Protein AF-A0A973P5B9-F1 (afdb_monomer_lite)

Secondary structure (DSSP, 8-state):
---HHHHHHHHHHHHHHHHTTS---SS-HHHHHHHHHHHHHHHHHHTT-SSSSGGGTTPPP--PPPSSS--HHHHHHHTSGGGT--GGGSTTTTT-GGGGHHHHHHHHHHHHHHHHHTHHHHHHHHHTTTTS-EEE-SS-HHHHHHHHTTS-----SSTT-HHHHHHHHHHHHTTPPP-EEE-TT-S-EEETT--EETT-SSS-HHHHHHHHHHH-SHHHHHHHHHHHHHHHHHT------------S--------HHHHHHHHHHHHHHHHHH-EEETTEEE-EEEEE-TTS-EEEEE--S-TTTSHHHHHHHHHHHHHHHT-HHHHHHHHHHHTTHHHHHHHHHT-HHHHHHSPSGGGSHHHHHHHHHHHHHHTT-HHHHHHHHHHHHHHHHHHHTT-PP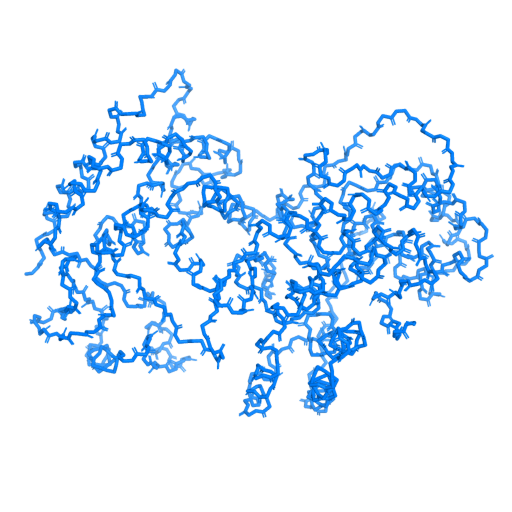PPPP----TTS----TTTSHHHHHHTT-S-HHHHHHHHHHHHHSPPPS---TTTSHHHHHHHHHHHHHTT-HHHHHHHHHHHTTPPPTTTT-S--SSSGGG---S-SSSSHHHHHHHHHHHH-TTTS--TTTTPPP-

Sequence (539 aa):
MNDVTQVAQLHSRLLTWLAARTPPGAEPPARQFARRQGARLALLYATNAATGDPETLLHPVIERKALVGRDPAGTAHERSVLRTLVPDLIPDLAPSPAEHLDDLLRGFVLAYDAICREADSFCGELAAGADIVTRFVARPPNRYRAYLAGVSDLEPAFDGADALLDAELRDLAEGDLPVFFTRPGSRAVWTSRGDRLDDVVPVCGLDSALATVRAMGPRDRRRQEWMIEAAFAAGSTTVRHWCLATGSAADAGVPDPQRALDQAEAVARELGALAHRDGPRVNWLGLEPLADGRWTVLPSGLSLGHGYSGIALFLARLGALTGRSHHLELAAAALTGAPARVAALAEQPGQLAAIGGGFAGLDGVAYALGQLSVLLASPELRRTADLAAELAGRREVLGQRAATPPGLFEPGLFNDSWCSGVASLAAGGALDATDRMLWLARLATTPPLADLTVCHGEFGVLEALVILADGGDDQARATLHRRAARLPDPVASGAAYSGTPGAVPTPGFLHGLAGVGYGLLRVAFPEKVPSVLTLEPSR

Radius of gyration: 25.38 Å; chains: 1; bounding box: 64×55×72 Å

Structure (mmCIF, N/CA/C/O backbone):
data_AF-A0A973P5B9-F1
#
_entry.id   AF-A0A973P5B9-F1
#
loop_
_atom_site.group_PDB
_atom_site.id
_atom_site.type_symbol
_atom_site.label_atom_id
_atom_site.label_alt_id
_atom_site.label_comp_id
_atom_site.label_asym_id
_atom_site.label_entity_id
_atom_site.label_seq_id
_atom_site.pdbx_PDB_ins_code
_atom_site.Cartn_x
_atom_site.Cartn_y
_atom_site.Cartn_z
_atom_site.occupancy
_atom_site.B_iso_or_equiv
_atom_site.auth_seq_id
_atom_site.auth_comp_id
_atom_site.auth_asym_id
_atom_site.auth_atom_id
_atom_site.pdbx_PDB_model_num
ATOM 1 N N . MET A 1 1 ? 30.803 -2.638 -27.425 1.00 56.94 1 MET A N 1
ATOM 2 C CA . MET A 1 1 ? 29.408 -2.765 -26.947 1.00 56.94 1 MET A CA 1
ATOM 3 C C . MET A 1 1 ? 28.882 -1.501 -26.257 1.00 56.94 1 MET A C 1
ATOM 5 O O . MET A 1 1 ? 27.674 -1.343 -26.224 1.00 56.94 1 MET A O 1
ATOM 9 N N . ASN A 1 2 ? 29.737 -0.567 -25.808 1.00 52.38 2 ASN A N 1
ATOM 10 C CA . ASN A 1 2 ? 29.331 0.722 -25.216 1.00 52.38 2 ASN A CA 1
ATOM 11 C C . ASN A 1 2 ? 29.036 1.817 -26.261 1.00 52.38 2 ASN A C 1
ATOM 13 O O . ASN A 1 2 ? 29.681 2.864 -26.249 1.00 52.38 2 ASN A O 1
ATOM 17 N N . ASP A 1 3 ? 28.093 1.603 -27.182 1.00 61.41 3 ASP A N 1
ATOM 18 C CA . ASP A 1 3 ? 27.612 2.708 -28.031 1.00 61.41 3 ASP A CA 1
ATOM 19 C C . ASP A 1 3 ? 26.552 3.531 -27.273 1.00 61.41 3 ASP A C 1
ATOM 21 O O . ASP A 1 3 ? 25.359 3.508 -27.577 1.00 61.41 3 ASP A O 1
ATOM 25 N N . VAL A 1 4 ? 27.006 4.242 -26.231 1.00 65.69 4 VAL A N 1
ATOM 26 C CA . VAL A 1 4 ? 26.182 5.118 -25.368 1.00 65.69 4 VAL A CA 1
ATOM 27 C C . VAL A 1 4 ? 25.479 6.207 -26.197 1.00 65.69 4 VAL A C 1
ATOM 29 O O . VAL A 1 4 ? 24.448 6.754 -25.800 1.00 65.69 4 VAL A O 1
ATOM 32 N N . THR A 1 5 ? 25.993 6.500 -27.395 1.00 80.25 5 THR A N 1
ATOM 33 C CA . THR A 1 5 ? 25.452 7.513 -28.298 1.00 80.25 5 THR A CA 1
ATOM 34 C C . THR A 1 5 ? 24.047 7.162 -28.795 1.00 80.25 5 THR A C 1
ATOM 36 O O . THR A 1 5 ? 23.205 8.056 -28.876 1.00 80.25 5 THR A O 1
ATOM 39 N N . GLN A 1 6 ? 23.738 5.888 -29.055 1.00 87.56 6 GLN A N 1
ATOM 40 C CA . GLN A 1 6 ? 22.418 5.490 -29.571 1.00 87.56 6 GLN A CA 1
ATOM 41 C C . GLN A 1 6 ? 21.301 5.668 -28.533 1.00 87.56 6 GLN A C 1
ATOM 43 O O . GLN A 1 6 ? 20.220 6.172 -28.851 1.00 87.56 6 GLN A O 1
ATOM 48 N N . VAL A 1 7 ? 21.567 5.312 -27.273 1.00 88.69 7 VAL A N 1
ATOM 49 C CA . VAL A 1 7 ? 20.601 5.497 -26.178 1.00 88.69 7 VAL A CA 1
ATOM 50 C C . VAL A 1 7 ? 20.402 6.976 -25.869 1.00 88.69 7 VAL A C 1
ATOM 52 O O . VAL A 1 7 ? 19.266 7.421 -25.699 1.00 88.69 7 VAL A O 1
ATOM 55 N N . ALA A 1 8 ? 21.476 7.770 -25.888 1.00 89.00 8 ALA A N 1
ATOM 56 C CA . ALA A 1 8 ? 21.385 9.219 -25.736 1.00 89.00 8 ALA A CA 1
ATOM 57 C C . ALA A 1 8 ? 20.550 9.872 -26.857 1.00 89.00 8 ALA A C 1
ATOM 59 O O . ALA A 1 8 ? 19.738 10.758 -26.586 1.00 89.00 8 ALA A O 1
ATOM 60 N N . GLN A 1 9 ? 20.689 9.406 -28.105 1.00 91.81 9 GLN A N 1
ATOM 61 C CA . GLN A 1 9 ? 19.873 9.864 -29.234 1.00 91.81 9 GLN A CA 1
ATOM 62 C C . GLN A 1 9 ? 18.394 9.494 -29.069 1.00 91.81 9 GLN A C 1
ATOM 64 O O . GLN A 1 9 ? 17.531 10.342 -29.302 1.00 91.81 9 GLN A O 1
ATOM 69 N N . LEU A 1 10 ? 18.076 8.263 -28.643 1.00 93.44 10 LEU A N 1
ATOM 70 C CA . LEU A 1 10 ? 16.696 7.876 -28.329 1.00 93.44 10 LEU A CA 1
ATOM 71 C C . LEU A 1 10 ? 16.118 8.767 -27.223 1.00 93.44 10 LEU A C 1
ATOM 73 O O . LEU A 1 10 ? 15.056 9.358 -27.408 1.00 93.44 10 LEU A O 1
ATOM 77 N N . HIS A 1 11 ? 16.831 8.914 -26.106 1.00 93.25 11 HIS A N 1
ATOM 78 C CA . HIS A 1 11 ? 16.395 9.752 -24.993 1.00 93.25 11 HIS A CA 1
ATOM 79 C C . HIS A 1 11 ? 16.149 11.204 -25.433 1.00 93.25 11 HIS A C 1
ATOM 81 O O . HIS A 1 11 ? 15.118 11.783 -25.093 1.00 93.25 11 HIS A O 1
ATOM 87 N N . SER A 1 12 ? 17.042 11.778 -26.247 1.00 93.25 12 SER A N 1
ATOM 88 C CA . SER A 1 12 ? 16.866 13.131 -26.783 1.00 93.25 12 SER A CA 1
ATOM 89 C C . SER A 1 12 ? 15.626 13.247 -27.667 1.00 93.25 12 SER A C 1
ATOM 91 O O . SER A 1 12 ? 14.888 14.219 -27.526 1.00 93.25 12 SER A O 1
ATOM 93 N N . ARG A 1 13 ? 15.364 12.275 -28.554 1.00 94.81 13 ARG A N 1
ATOM 94 C CA . ARG A 1 13 ? 14.152 12.275 -29.392 1.00 94.81 13 ARG A CA 1
ATOM 95 C C . ARG A 1 13 ? 12.887 12.236 -28.544 1.00 94.81 13 ARG A C 1
ATOM 97 O O . ARG A 1 13 ? 11.977 13.022 -28.787 1.00 94.81 13 ARG A O 1
ATOM 104 N N . LEU A 1 14 ? 12.862 11.390 -27.517 1.00 95.38 14 LEU A N 1
ATOM 105 C CA . LEU A 1 14 ? 11.735 11.277 -26.592 1.00 95.38 14 LEU A CA 1
ATOM 106 C C . LEU A 1 14 ? 11.500 12.571 -25.796 1.00 95.38 14 LEU A C 1
ATOM 108 O O . LEU A 1 14 ? 10.359 13.006 -25.647 1.00 95.38 14 LEU A O 1
ATOM 112 N N . LEU A 1 15 ? 12.566 13.235 -25.335 1.00 92.88 15 LEU A N 1
ATOM 113 C CA . LEU A 1 15 ? 12.459 14.540 -24.675 1.00 92.88 15 LEU A CA 1
ATOM 114 C C . LEU A 1 15 ? 11.940 15.625 -25.626 1.00 92.88 15 LEU A C 1
ATOM 116 O O . LEU A 1 15 ? 11.079 16.412 -25.235 1.00 92.88 15 LEU A O 1
ATOM 120 N N . THR A 1 16 ? 12.419 15.665 -26.872 1.00 93.94 16 THR A N 1
ATOM 121 C CA . THR A 1 16 ? 11.914 16.594 -27.896 1.00 93.94 16 THR A CA 1
ATOM 122 C C . THR A 1 16 ? 10.447 16.317 -28.223 1.00 93.94 16 THR A C 1
ATOM 124 O O . THR A 1 16 ? 9.650 17.254 -28.300 1.00 93.94 16 THR A O 1
ATOM 127 N N . TRP A 1 17 ? 10.072 15.041 -28.359 1.00 95.00 17 TRP A N 1
ATOM 128 C CA . TRP A 1 17 ? 8.693 14.608 -28.569 1.00 95.00 17 TRP A CA 1
ATOM 129 C C . TRP A 1 17 ? 7.784 15.111 -27.444 1.00 95.00 17 TRP A C 1
ATOM 131 O O . TRP A 1 17 ? 6.718 15.667 -27.715 1.00 95.00 17 TRP A O 1
ATOM 141 N N . LEU A 1 18 ? 8.227 14.984 -26.191 1.00 93.31 18 LEU A N 1
ATOM 142 C CA . LEU A 1 18 ? 7.457 15.410 -25.028 1.00 93.31 18 LEU A CA 1
ATOM 143 C C . LEU A 1 18 ? 7.364 16.937 -24.930 1.00 93.31 18 LEU A C 1
ATOM 145 O O . LEU A 1 18 ? 6.272 17.478 -24.773 1.00 93.31 18 LEU A O 1
ATOM 149 N N . ALA A 1 19 ? 8.483 17.645 -25.104 1.00 90.19 19 ALA A N 1
ATOM 150 C CA . ALA A 1 19 ? 8.542 19.105 -25.023 1.00 90.19 19 ALA A CA 1
ATOM 151 C C . ALA A 1 19 ? 7.611 19.799 -26.032 1.00 90.19 19 ALA A C 1
ATOM 153 O O . ALA A 1 19 ? 7.018 20.827 -25.711 1.00 90.19 19 ALA A O 1
ATOM 154 N N . ALA A 1 20 ? 7.426 19.215 -27.221 1.00 91.31 20 ALA A N 1
ATOM 155 C CA . ALA A 1 20 ? 6.481 19.715 -28.221 1.00 91.31 20 ALA A CA 1
ATOM 156 C C . ALA A 1 20 ? 5.005 19.623 -27.776 1.00 91.31 20 ALA A C 1
ATOM 158 O O . ALA A 1 20 ? 4.156 20.330 -28.315 1.00 91.31 20 ALA A O 1
ATOM 159 N N . ARG A 1 21 ? 4.691 18.759 -26.801 1.00 91.44 21 ARG A N 1
ATOM 160 C CA . ARG A 1 21 ? 3.327 18.448 -26.328 1.00 91.44 21 ARG A CA 1
ATOM 161 C C . ARG A 1 21 ? 3.030 18.981 -24.932 1.00 91.44 21 ARG A C 1
ATOM 163 O O . ARG A 1 21 ? 1.865 19.074 -24.550 1.00 91.44 21 ARG A O 1
ATOM 170 N N . THR A 1 22 ? 4.068 19.342 -24.186 1.00 86.88 22 THR A N 1
ATOM 171 C CA . THR A 1 22 ? 3.983 19.958 -22.859 1.00 86.88 22 THR A CA 1
ATOM 172 C C . THR A 1 22 ? 4.761 21.278 -22.861 1.00 86.88 22 THR A C 1
ATOM 174 O O . THR A 1 22 ? 5.853 21.347 -22.283 1.00 86.88 22 THR A O 1
ATOM 177 N N . PRO A 1 23 ? 4.261 22.324 -23.549 1.00 76.44 23 PRO A N 1
ATOM 178 C CA . PRO A 1 23 ? 4.968 23.593 -23.627 1.00 76.44 23 PRO A CA 1
ATOM 179 C C . PRO A 1 23 ? 5.144 24.201 -22.224 1.00 76.44 23 PRO A C 1
ATOM 181 O O . PRO A 1 23 ? 4.266 24.048 -21.368 1.00 76.44 23 PRO A O 1
ATOM 184 N N . PRO A 1 24 ? 6.272 24.883 -21.963 1.00 74.94 24 PRO A N 1
ATOM 185 C CA . PRO A 1 24 ? 6.520 25.500 -20.668 1.00 74.94 24 PRO A CA 1
ATOM 186 C C . PRO A 1 24 ? 5.473 26.582 -20.379 1.00 74.94 24 PRO A C 1
ATOM 188 O O . PRO A 1 24 ? 5.147 27.395 -21.244 1.00 74.94 24 PRO A O 1
ATOM 191 N N . GLY A 1 25 ? 4.950 26.589 -19.152 1.00 74.56 25 GLY A N 1
ATOM 192 C CA . GLY A 1 25 ? 4.062 27.645 -18.678 1.00 74.56 25 GLY A CA 1
ATOM 193 C C . GLY A 1 25 ? 4.823 28.917 -18.286 1.00 74.56 25 GLY A C 1
ATOM 194 O O . GLY A 1 25 ? 6.054 28.963 -18.288 1.00 74.56 25 GLY A O 1
ATOM 195 N N . ALA A 1 26 ? 4.079 29.968 -17.938 1.00 80.31 26 ALA A N 1
ATOM 196 C CA . ALA A 1 26 ? 4.624 31.279 -17.568 1.00 80.31 26 ALA A CA 1
ATOM 197 C C . ALA A 1 26 ? 5.111 31.363 -16.103 1.00 80.31 26 ALA A C 1
ATOM 199 O O . ALA A 1 26 ? 5.318 32.456 -15.579 1.00 80.31 26 ALA A O 1
ATOM 200 N N . GLU A 1 27 ? 5.251 30.234 -15.403 1.00 81.75 27 GLU A N 1
ATOM 201 C CA . GLU A 1 27 ? 5.623 30.219 -13.987 1.00 81.75 27 GLU A CA 1
ATOM 202 C C . GLU A 1 27 ? 7.092 30.611 -13.747 1.00 81.75 27 GLU A C 1
ATOM 204 O O . GLU A 1 27 ? 7.913 30.535 -14.662 1.00 81.75 27 GLU A O 1
ATOM 209 N N . PRO A 1 28 ? 7.468 30.966 -12.503 1.00 82.94 28 PRO A N 1
ATOM 210 C CA . PRO A 1 28 ? 8.863 31.187 -12.136 1.00 82.94 28 PRO A CA 1
ATOM 211 C C . PRO A 1 28 ? 9.772 29.974 -12.429 1.00 82.94 28 PRO A C 1
ATOM 213 O O . PRO A 1 28 ? 9.303 28.831 -12.364 1.00 82.94 28 PRO A O 1
ATOM 216 N N . PRO A 1 29 ? 11.087 30.183 -12.657 1.00 84.12 29 PRO A N 1
ATOM 217 C CA . PRO A 1 29 ? 12.023 29.121 -13.044 1.00 84.12 29 PRO A CA 1
ATOM 218 C C . PRO A 1 29 ? 12.028 27.886 -12.132 1.00 84.12 29 PRO A C 1
ATOM 220 O O . PRO A 1 29 ? 12.063 26.766 -12.634 1.00 84.12 29 PRO A O 1
ATOM 223 N N . ALA A 1 30 ? 11.920 28.062 -10.810 1.00 79.56 30 ALA A N 1
ATOM 224 C CA . ALA A 1 30 ? 11.892 26.949 -9.855 1.00 79.56 30 ALA A CA 1
ATOM 225 C C . ALA A 1 30 ? 10.665 26.033 -10.044 1.00 79.56 30 ALA A C 1
ATOM 227 O O . ALA A 1 30 ? 10.784 24.808 -10.055 1.00 79.56 30 ALA A O 1
ATOM 228 N N . ARG A 1 31 ? 9.483 26.615 -10.287 1.00 84.25 31 ARG A N 1
ATOM 229 C CA . ARG A 1 31 ? 8.260 25.851 -10.586 1.00 84.25 31 ARG A CA 1
ATOM 230 C C . ARG A 1 31 ? 8.345 25.154 -11.940 1.00 84.25 31 ARG A C 1
ATOM 232 O O . ARG A 1 31 ? 7.912 24.012 -12.076 1.00 84.25 31 ARG A O 1
ATOM 239 N N . GLN A 1 32 ? 8.939 25.816 -12.937 1.00 86.25 32 GLN A N 1
ATOM 240 C CA . GLN A 1 32 ? 9.193 25.191 -14.236 1.00 86.25 32 GLN A CA 1
ATOM 241 C C . GLN A 1 32 ? 10.149 24.002 -14.116 1.00 86.25 32 GLN A C 1
ATOM 243 O O . GLN A 1 32 ? 9.935 22.987 -14.774 1.00 86.25 32 GLN A O 1
ATOM 248 N N . PHE A 1 33 ? 11.187 24.108 -13.284 1.00 87.44 33 PHE A N 1
ATOM 249 C CA . PHE A 1 33 ? 12.117 23.013 -13.039 1.00 87.44 33 PHE A CA 1
ATOM 250 C C . PHE A 1 33 ? 11.401 21.798 -12.437 1.00 87.44 33 PHE A C 1
ATOM 252 O O . PHE A 1 33 ? 11.484 20.715 -13.014 1.00 87.44 33 PHE A O 1
ATOM 259 N N . ALA A 1 34 ? 10.616 21.985 -11.369 1.00 87.19 34 ALA A N 1
ATOM 260 C CA . ALA A 1 34 ? 9.827 20.914 -10.753 1.00 87.19 34 ALA A CA 1
ATOM 261 C C . ALA A 1 34 ? 8.899 20.216 -11.765 1.00 87.19 34 ALA A C 1
ATOM 263 O O . ALA A 1 34 ? 8.887 18.988 -11.863 1.00 87.19 34 ALA A O 1
ATOM 264 N N . ARG A 1 35 ? 8.206 20.991 -12.610 1.00 90.31 35 ARG A N 1
ATOM 265 C CA . ARG A 1 35 ? 7.367 20.450 -13.694 1.00 90.31 35 ARG A CA 1
ATOM 266 C C . ARG A 1 35 ? 8.155 19.632 -14.712 1.00 90.31 35 ARG A C 1
ATOM 268 O O . ARG A 1 35 ? 7.682 18.586 -15.145 1.00 90.31 35 ARG A O 1
ATOM 275 N N . ARG A 1 36 ? 9.359 20.071 -15.093 1.00 89.88 36 ARG A N 1
ATOM 276 C CA . ARG A 1 36 ? 10.227 19.305 -16.006 1.00 89.88 36 ARG A CA 1
ATOM 277 C C . ARG A 1 36 ? 10.672 17.983 -15.381 1.00 89.88 36 ARG A C 1
ATOM 279 O O . ARG A 1 36 ? 10.717 16.982 -16.090 1.00 89.88 36 ARG A O 1
ATOM 286 N N . GLN A 1 37 ? 10.950 17.956 -14.075 1.00 89.56 37 GLN A N 1
ATOM 287 C CA . GLN A 1 37 ? 11.263 16.705 -13.373 1.00 89.56 37 GLN A CA 1
ATOM 288 C C . GLN A 1 37 ? 10.055 15.762 -13.341 1.00 89.56 37 GLN A C 1
ATOM 290 O O . GLN A 1 37 ? 10.200 14.582 -13.645 1.00 89.56 37 GLN A O 1
ATOM 295 N N . GLY A 1 38 ? 8.851 16.287 -13.093 1.00 92.06 38 GLY A N 1
ATOM 296 C CA . GLY A 1 38 ? 7.605 15.525 -13.213 1.00 92.06 38 GLY A CA 1
ATOM 297 C C . GLY A 1 38 ? 7.403 14.919 -14.602 1.00 92.06 38 GLY A C 1
ATOM 298 O O . GLY A 1 38 ? 7.139 13.726 -14.737 1.00 92.06 38 GLY A O 1
ATOM 299 N N . ALA A 1 39 ? 7.607 15.720 -15.650 1.00 93.62 39 ALA A N 1
ATOM 300 C CA . ALA A 1 39 ? 7.509 15.258 -17.032 1.00 93.62 39 ALA A CA 1
ATOM 301 C C . ALA A 1 39 ? 8.543 14.164 -17.358 1.00 93.62 39 ALA A C 1
ATOM 303 O O . ALA A 1 39 ? 8.220 13.169 -18.009 1.00 93.62 39 ALA A O 1
ATOM 304 N N . ARG A 1 40 ? 9.776 14.305 -16.852 1.00 92.50 40 ARG A N 1
ATOM 305 C CA . ARG A 1 40 ? 10.822 13.280 -16.973 1.00 92.50 40 ARG A CA 1
ATOM 306 C C . ARG A 1 40 ? 10.438 11.984 -16.256 1.00 92.50 40 ARG A C 1
ATOM 308 O O . ARG A 1 40 ? 10.676 10.918 -16.810 1.00 92.50 40 ARG A O 1
ATOM 315 N N . LEU A 1 41 ? 9.826 12.051 -15.073 1.00 93.62 41 LEU A N 1
ATOM 316 C CA . LEU A 1 41 ? 9.341 10.861 -14.360 1.00 93.62 41 LEU A CA 1
ATOM 317 C C . LEU A 1 41 ? 8.269 10.113 -15.163 1.00 93.62 41 LEU A C 1
ATOM 319 O O . LEU A 1 41 ? 8.336 8.891 -15.265 1.00 93.62 41 LEU A O 1
ATOM 323 N N . ALA A 1 42 ? 7.330 10.828 -15.791 1.00 95.75 42 ALA A N 1
ATOM 324 C CA . ALA A 1 42 ? 6.332 10.211 -16.669 1.00 95.75 42 ALA A CA 1
ATOM 325 C C . ALA A 1 42 ? 6.979 9.528 -17.884 1.00 95.75 42 ALA A C 1
ATOM 327 O O . ALA A 1 42 ? 6.579 8.427 -18.259 1.00 95.75 42 ALA A O 1
ATOM 328 N N . LEU A 1 43 ? 8.017 10.143 -18.463 1.00 95.62 43 LEU A N 1
ATOM 329 C CA . LEU A 1 43 ? 8.776 9.547 -19.560 1.00 95.62 43 LEU A CA 1
ATOM 330 C C . LEU A 1 43 ? 9.518 8.274 -19.125 1.00 95.62 43 LEU A C 1
ATOM 332 O O . LEU A 1 43 ? 9.448 7.253 -19.807 1.00 95.62 43 LEU A O 1
ATOM 336 N N . LEU A 1 44 ? 10.224 8.320 -17.994 1.00 94.69 44 LEU A N 1
ATOM 337 C CA . LEU A 1 44 ? 10.951 7.170 -17.446 1.00 94.69 44 LEU A CA 1
ATOM 338 C C . LEU A 1 44 ? 10.002 6.014 -17.107 1.00 94.69 44 LEU A C 1
ATOM 340 O O . LEU A 1 44 ? 10.299 4.860 -17.412 1.00 94.69 44 LEU A O 1
ATOM 344 N N . TYR A 1 45 ? 8.829 6.331 -16.560 1.00 95.62 45 TYR A N 1
ATOM 345 C CA . TYR A 1 45 ? 7.762 5.366 -16.329 1.00 95.62 45 TYR A CA 1
ATOM 346 C C . TYR A 1 45 ? 7.278 4.720 -17.636 1.00 95.62 45 TYR A C 1
ATOM 348 O O . TYR A 1 45 ? 7.324 3.499 -17.772 1.00 95.62 45 TYR A O 1
ATOM 356 N N . ALA A 1 46 ? 6.890 5.522 -18.633 1.00 96.12 46 ALA A N 1
ATOM 357 C CA . ALA A 1 46 ? 6.355 5.024 -19.903 1.00 96.12 46 ALA A CA 1
ATOM 358 C C . ALA A 1 46 ? 7.378 4.224 -20.732 1.00 96.12 46 ALA A C 1
ATOM 360 O O . ALA A 1 46 ? 7.011 3.341 -21.502 1.00 96.12 46 ALA A O 1
ATOM 361 N N . THR A 1 47 ? 8.668 4.510 -20.559 1.00 95.50 47 THR A N 1
ATOM 362 C CA . THR A 1 47 ? 9.775 3.776 -21.196 1.00 95.50 47 THR A CA 1
ATOM 363 C C . THR A 1 47 ? 10.244 2.567 -20.384 1.00 95.50 47 THR A C 1
ATOM 365 O O . THR A 1 47 ? 11.182 1.889 -20.800 1.00 95.50 47 THR A O 1
ATOM 368 N N . ASN A 1 48 ? 9.610 2.287 -19.240 1.00 94.06 48 ASN A N 1
ATOM 369 C CA . ASN A 1 48 ? 9.973 1.226 -18.303 1.00 94.06 48 ASN A CA 1
ATOM 370 C C . ASN A 1 48 ? 11.457 1.252 -17.887 1.00 94.06 48 ASN A C 1
ATOM 372 O O . ASN A 1 48 ? 12.116 0.212 -17.830 1.00 94.06 48 ASN A O 1
ATOM 376 N N . ALA A 1 49 ? 11.999 2.443 -17.627 1.00 93.19 49 ALA A N 1
ATOM 377 C CA . ALA A 1 49 ? 13.390 2.609 -17.224 1.00 93.19 49 ALA A CA 1
ATOM 378 C C . ALA A 1 49 ? 13.694 1.919 -15.881 1.00 93.19 49 ALA A C 1
ATOM 380 O O . ALA A 1 49 ? 12.845 1.869 -14.987 1.00 93.19 49 ALA A O 1
ATOM 381 N N . ALA A 1 50 ? 14.914 1.392 -15.718 1.00 89.06 50 ALA A N 1
ATOM 382 C CA . ALA A 1 50 ? 15.297 0.708 -14.478 1.00 89.06 50 ALA A CA 1
ATOM 383 C C . ALA A 1 50 ? 15.753 1.639 -13.361 1.00 89.06 50 ALA A C 1
ATOM 385 O O . ALA A 1 50 ? 15.625 1.291 -12.188 1.00 89.06 50 ALA A O 1
ATOM 386 N N . THR A 1 51 ? 16.322 2.782 -13.727 1.00 87.12 51 THR A N 1
ATOM 387 C CA . THR A 1 51 ? 16.814 3.812 -12.816 1.00 87.12 51 THR A CA 1
ATOM 388 C C . THR A 1 51 ? 16.527 5.192 -13.415 1.00 87.12 51 THR A C 1
ATOM 390 O O . THR A 1 51 ? 15.992 5.314 -14.517 1.00 87.12 51 THR A O 1
ATOM 393 N N . GLY A 1 52 ? 16.901 6.264 -12.710 1.00 83.62 52 GLY A N 1
ATOM 394 C CA . GLY A 1 52 ? 16.863 7.621 -13.270 1.00 83.62 52 GLY A CA 1
ATOM 395 C C . GLY A 1 52 ? 17.854 7.863 -14.424 1.00 83.62 52 GLY A C 1
ATOM 396 O O . GLY A 1 52 ? 17.823 8.938 -15.033 1.00 83.62 52 GLY A O 1
ATOM 397 N N . ASP A 1 53 ? 18.733 6.899 -14.713 1.00 85.50 53 ASP A N 1
ATOM 398 C CA . ASP A 1 53 ? 19.736 6.970 -15.771 1.00 85.50 53 ASP A CA 1
ATOM 399 C C . ASP A 1 53 ? 19.128 6.593 -17.138 1.00 85.50 53 ASP A C 1
ATOM 401 O O . ASP A 1 53 ? 18.593 5.484 -17.284 1.00 85.50 53 ASP A O 1
ATOM 405 N N . PRO A 1 54 ? 19.231 7.471 -18.156 1.00 85.25 54 PRO A N 1
ATOM 406 C CA . PRO A 1 54 ? 18.806 7.173 -19.521 1.00 85.25 54 PRO A CA 1
ATOM 407 C C . PRO A 1 54 ? 19.430 5.913 -20.129 1.00 85.25 54 PRO A C 1
ATOM 409 O O . PRO A 1 54 ? 18.831 5.321 -21.021 1.00 85.25 54 PRO A O 1
ATOM 412 N N . GLU A 1 55 ? 20.593 5.454 -19.659 1.00 90.44 55 GLU A N 1
ATOM 413 C CA . GLU A 1 55 ? 21.185 4.194 -20.131 1.00 90.44 55 GLU A CA 1
ATOM 414 C C . GLU A 1 55 ? 20.284 2.978 -19.875 1.00 90.44 55 GLU A C 1
ATOM 416 O O . GLU A 1 55 ? 20.440 1.948 -20.527 1.00 90.44 55 GLU A O 1
ATOM 421 N N . THR A 1 56 ? 19.332 3.092 -18.946 1.00 92.50 56 THR A N 1
ATOM 422 C CA . THR A 1 56 ? 18.428 2.009 -18.538 1.00 92.50 56 THR A CA 1
ATOM 423 C C . THR A 1 56 ? 17.030 2.093 -19.155 1.00 92.50 56 THR A C 1
ATOM 425 O O . THR A 1 56 ? 16.126 1.400 -18.691 1.00 92.50 56 THR A O 1
ATOM 428 N N . LEU A 1 57 ? 16.821 2.937 -20.174 1.00 94.12 57 LEU A N 1
ATOM 429 C CA . LEU A 1 57 ? 15.552 2.999 -20.912 1.00 94.12 57 LEU A CA 1
ATOM 430 C C . LEU A 1 57 ? 15.208 1.642 -21.540 1.00 94.12 57 LEU A C 1
ATOM 432 O O . LEU A 1 57 ? 16.100 0.883 -21.923 1.00 94.12 57 LEU A O 1
ATOM 436 N N . LEU A 1 58 ? 13.908 1.365 -21.696 1.00 95.44 58 LEU A N 1
ATOM 437 C CA . LEU A 1 58 ? 13.402 0.125 -22.293 1.00 95.44 58 LEU A CA 1
ATOM 438 C C . LEU A 1 58 ? 13.947 -1.124 -21.583 1.00 95.44 58 LEU A C 1
ATOM 440 O O . LEU A 1 58 ? 14.298 -2.116 -22.222 1.00 95.44 58 LEU A O 1
ATOM 444 N N . HIS A 1 59 ? 14.065 -1.068 -20.256 1.00 94.25 59 HIS A N 1
ATOM 445 C CA . HIS A 1 59 ? 14.500 -2.212 -19.461 1.00 94.25 59 HIS A CA 1
ATOM 446 C C . HIS A 1 59 ? 13.363 -3.247 -19.386 1.00 94.25 59 HIS A C 1
ATOM 448 O O . HIS A 1 59 ? 12.198 -2.862 -19.305 1.00 94.25 59 HIS A O 1
ATOM 454 N N . PRO A 1 60 ? 13.636 -4.559 -19.454 1.00 91.69 60 PRO A N 1
ATOM 455 C CA . PRO A 1 60 ? 12.602 -5.583 -19.296 1.00 91.69 60 PRO A CA 1
ATOM 456 C C . PRO A 1 60 ? 12.052 -5.607 -17.866 1.00 91.69 60 PRO A C 1
ATOM 458 O O . PRO A 1 60 ? 12.792 -5.434 -16.900 1.00 91.69 60 PRO A O 1
ATOM 461 N N . VAL A 1 61 ? 10.751 -5.858 -17.699 1.00 84.81 61 VAL A N 1
ATOM 462 C CA . VAL A 1 61 ? 10.203 -6.065 -16.349 1.00 84.81 61 VAL A CA 1
ATOM 463 C C . VAL A 1 61 ? 10.788 -7.346 -15.759 1.00 84.81 61 VAL A C 1
ATOM 465 O O . VAL A 1 61 ? 10.597 -8.436 -16.298 1.00 84.81 61 VAL A O 1
ATOM 468 N N . ILE A 1 62 ? 11.458 -7.205 -14.617 1.00 81.19 62 ILE A N 1
ATOM 469 C CA . ILE A 1 62 ? 11.969 -8.319 -13.824 1.00 81.19 62 ILE A CA 1
ATOM 470 C C . ILE A 1 62 ? 11.093 -8.459 -12.587 1.00 81.19 62 ILE A C 1
ATOM 472 O O . ILE A 1 62 ? 11.085 -7.594 -11.712 1.00 81.19 62 ILE A O 1
ATOM 476 N N . GLU A 1 63 ? 10.366 -9.564 -12.499 1.00 74.81 63 GLU A N 1
ATOM 477 C CA . GLU A 1 63 ? 9.606 -9.900 -11.302 1.00 74.81 63 GLU A CA 1
ATOM 478 C C . GLU A 1 63 ? 10.489 -10.740 -10.381 1.00 74.81 63 GLU A C 1
ATOM 480 O O . GLU A 1 63 ? 10.887 -11.855 -10.715 1.00 74.81 63 GLU A O 1
ATOM 485 N N . ARG A 1 64 ? 10.836 -10.179 -9.221 1.00 72.94 64 ARG A N 1
ATOM 486 C CA . ARG A 1 64 ? 11.669 -10.876 -8.240 1.00 72.94 64 ARG A CA 1
ATOM 487 C C . ARG A 1 64 ? 10.946 -12.096 -7.688 1.00 72.94 64 ARG A C 1
ATOM 489 O O . ARG A 1 64 ? 9.733 -12.070 -7.471 1.00 72.94 64 ARG A O 1
ATOM 496 N N . LYS A 1 65 ? 11.726 -13.128 -7.371 1.00 66.88 65 LYS A N 1
ATOM 497 C CA . LYS A 1 65 ? 11.235 -14.332 -6.703 1.00 66.88 65 LYS A CA 1
ATOM 498 C C . LYS A 1 65 ? 10.585 -13.957 -5.369 1.00 66.88 65 LYS A C 1
ATOM 500 O O . LYS A 1 65 ? 11.231 -13.390 -4.488 1.00 66.88 65 LYS A O 1
ATOM 505 N N . ALA A 1 66 ? 9.295 -14.241 -5.237 1.00 65.56 66 ALA A N 1
ATOM 506 C CA . ALA A 1 66 ? 8.537 -14.010 -4.014 1.00 65.56 66 ALA A CA 1
ATOM 507 C C . ALA A 1 66 ? 8.485 -15.290 -3.169 1.00 65.56 66 ALA A C 1
ATOM 509 O O . ALA A 1 66 ? 8.484 -16.395 -3.705 1.00 65.56 66 ALA A O 1
ATOM 510 N N . LEU A 1 67 ? 8.401 -15.136 -1.842 1.00 63.00 67 LEU A N 1
ATOM 511 C CA . LEU A 1 67 ? 8.345 -16.266 -0.903 1.00 63.00 67 LEU A CA 1
ATOM 512 C C . LEU A 1 67 ? 7.151 -17.199 -1.180 1.00 63.00 67 LEU A C 1
ATOM 514 O O . LEU A 1 67 ? 7.265 -18.409 -1.027 1.00 63.00 67 LEU A O 1
ATOM 518 N N . VAL A 1 68 ? 6.006 -16.631 -1.579 1.00 66.94 68 VAL A N 1
ATOM 519 C CA . VAL A 1 68 ? 4.763 -17.366 -1.857 1.00 66.94 68 VAL A CA 1
ATOM 520 C C . VAL A 1 68 ? 4.020 -16.719 -3.017 1.00 66.94 68 VAL A C 1
ATOM 522 O O . VAL A 1 68 ? 3.397 -15.665 -2.841 1.00 66.94 68 VAL A O 1
ATOM 525 N N . GLY A 1 69 ? 4.053 -17.387 -4.173 1.00 70.94 69 GLY A N 1
ATOM 526 C CA . GLY A 1 69 ? 3.338 -16.989 -5.387 1.00 70.94 69 GLY A CA 1
ATOM 527 C C . GLY A 1 69 ? 3.665 -15.570 -5.864 1.00 70.94 69 GLY A C 1
ATOM 528 O O . GLY A 1 69 ? 4.409 -14.821 -5.234 1.00 70.94 69 GLY A O 1
ATOM 529 N N . ARG A 1 70 ? 3.077 -15.156 -6.985 1.00 78.94 70 ARG A N 1
ATOM 530 C CA . ARG A 1 70 ? 3.234 -13.778 -7.461 1.00 78.94 70 ARG A CA 1
ATOM 531 C C . ARG A 1 70 ? 2.508 -12.811 -6.520 1.00 78.94 70 ARG A C 1
ATOM 533 O O . ARG A 1 70 ? 1.365 -13.056 -6.128 1.00 78.94 70 ARG A O 1
ATOM 540 N N . ASP A 1 71 ? 3.184 -11.737 -6.106 1.00 87.44 71 ASP A N 1
ATOM 541 C CA . ASP A 1 71 ? 2.592 -10.671 -5.289 1.00 87.44 71 ASP A CA 1
ATOM 542 C C . ASP A 1 71 ? 2.127 -9.523 -6.192 1.00 87.44 71 ASP A C 1
ATOM 544 O O . ASP A 1 71 ? 2.974 -8.878 -6.821 1.00 87.44 71 ASP A O 1
ATOM 548 N N . PRO A 1 72 ? 0.813 -9.239 -6.284 1.00 91.19 72 PRO A N 1
ATOM 549 C CA . PRO A 1 72 ? 0.325 -8.184 -7.164 1.00 91.19 72 PRO A CA 1
ATOM 550 C C . PRO A 1 72 ? 0.824 -6.795 -6.752 1.00 91.19 72 PRO A C 1
ATOM 552 O O . PRO A 1 72 ? 1.081 -5.969 -7.625 1.00 91.19 72 PRO A O 1
ATOM 555 N N . ALA A 1 73 ? 1.011 -6.534 -5.453 1.00 92.12 73 ALA A N 1
ATOM 556 C CA . ALA A 1 73 ? 1.577 -5.267 -4.998 1.00 92.12 73 ALA A CA 1
ATOM 557 C C . ALA A 1 73 ? 3.088 -5.208 -5.254 1.00 92.12 73 ALA A C 1
ATOM 559 O O . ALA A 1 73 ? 3.582 -4.185 -5.710 1.00 92.12 73 ALA A O 1
ATOM 560 N N . GLY A 1 74 ? 3.814 -6.317 -5.069 1.00 89.19 74 GLY A N 1
ATOM 561 C CA . GLY A 1 74 ? 5.230 -6.408 -5.458 1.00 89.19 74 GLY A CA 1
ATOM 562 C C . GLY A 1 74 ? 5.442 -6.157 -6.953 1.00 89.19 74 GLY A C 1
ATOM 563 O O . GLY A 1 74 ? 6.306 -5.380 -7.345 1.00 89.19 74 GLY A O 1
ATOM 564 N N . THR A 1 75 ? 4.582 -6.738 -7.787 1.00 87.88 75 THR A N 1
ATOM 565 C CA . THR A 1 75 ? 4.593 -6.519 -9.239 1.00 87.88 75 THR A CA 1
ATOM 566 C C . THR A 1 75 ? 4.280 -5.065 -9.582 1.00 87.88 75 THR A C 1
ATOM 568 O O . THR A 1 75 ? 4.939 -4.480 -10.434 1.00 87.88 75 THR A O 1
ATOM 571 N N . ALA A 1 76 ? 3.294 -4.460 -8.914 1.00 90.06 76 ALA A N 1
ATOM 572 C CA . ALA A 1 76 ? 2.962 -3.055 -9.118 1.00 90.06 76 ALA A CA 1
ATOM 573 C C . ALA A 1 76 ? 4.101 -2.118 -8.701 1.00 90.06 76 ALA A C 1
ATOM 575 O O . ALA A 1 76 ? 4.395 -1.178 -9.432 1.00 90.06 76 ALA A O 1
ATOM 576 N N . HIS A 1 77 ? 4.780 -2.407 -7.588 1.00 89.69 77 HIS A N 1
ATOM 577 C CA . HIS A 1 77 ? 5.962 -1.671 -7.146 1.00 89.69 77 HIS A CA 1
ATOM 578 C C . HIS A 1 77 ? 7.061 -1.688 -8.222 1.00 89.69 77 HIS A C 1
ATOM 580 O O . HIS A 1 77 ? 7.562 -0.635 -8.613 1.00 89.69 77 HIS A O 1
ATOM 586 N N . GLU A 1 78 ? 7.388 -2.866 -8.764 1.00 85.25 78 GLU A N 1
ATOM 587 C CA . GLU A 1 78 ? 8.388 -3.029 -9.836 1.00 85.25 78 GLU A CA 1
ATOM 588 C C . GLU A 1 78 ? 7.922 -2.482 -11.203 1.00 85.25 78 GLU A C 1
ATOM 590 O O . GLU A 1 78 ? 8.716 -2.331 -12.129 1.00 85.25 78 GLU A O 1
ATOM 595 N N . ARG A 1 79 ? 6.639 -2.146 -11.358 1.00 87.19 79 ARG A N 1
ATOM 596 C CA . ARG A 1 79 ? 6.074 -1.525 -12.568 1.00 87.19 79 ARG A CA 1
ATOM 597 C C . ARG A 1 79 ? 5.600 -0.100 -12.293 1.00 87.19 79 ARG A C 1
ATOM 599 O O . ARG A 1 79 ? 4.557 0.313 -12.794 1.00 87.19 79 ARG A O 1
ATOM 606 N N . SER A 1 80 ? 6.334 0.639 -11.467 1.00 91.25 80 SER A N 1
ATOM 607 C CA . SER A 1 80 ? 5.962 1.995 -11.070 1.00 91.25 80 SER A CA 1
ATOM 608 C C . SER A 1 80 ? 7.100 2.997 -11.196 1.00 91.25 80 SER A C 1
ATOM 610 O O . SER A 1 80 ? 8.277 2.649 -11.311 1.00 91.25 80 SER A O 1
ATOM 612 N N . VAL A 1 81 ? 6.721 4.269 -11.088 1.00 91.50 81 VAL A N 1
ATOM 613 C CA . VAL A 1 81 ? 7.618 5.420 -10.927 1.00 91.50 81 VAL A CA 1
ATOM 614 C C . VAL A 1 81 ? 8.661 5.247 -9.814 1.00 91.50 81 VAL A C 1
ATOM 616 O O . VAL A 1 81 ? 9.747 5.817 -9.932 1.00 91.50 81 VAL A O 1
ATOM 619 N N . LEU A 1 82 ? 8.395 4.426 -8.786 1.00 88.12 82 LEU A N 1
ATOM 620 C CA . LEU A 1 82 ? 9.284 4.208 -7.633 1.00 88.12 82 LEU A CA 1
ATOM 621 C C . LEU A 1 82 ? 10.657 3.635 -8.015 1.00 88.12 82 LEU A C 1
ATOM 623 O O . LEU A 1 82 ? 11.621 3.836 -7.285 1.00 88.12 82 LEU A O 1
ATOM 627 N N . ARG A 1 83 ? 10.788 2.970 -9.172 1.00 85.50 83 ARG A N 1
ATOM 628 C CA . ARG A 1 83 ? 12.093 2.490 -9.673 1.00 85.50 83 ARG A CA 1
ATOM 629 C C . ARG A 1 83 ? 13.047 3.621 -10.045 1.00 85.50 83 ARG A C 1
ATOM 631 O O . ARG A 1 83 ? 14.264 3.473 -9.967 1.00 85.50 83 ARG A O 1
ATOM 638 N N . THR A 1 84 ? 12.486 4.743 -10.477 1.00 84.38 84 THR A N 1
ATOM 639 C CA . THR A 1 84 ? 13.244 5.884 -11.005 1.00 84.38 84 THR A CA 1
ATOM 640 C C . THR A 1 84 ? 13.173 7.116 -10.117 1.00 84.38 84 THR A C 1
ATOM 642 O O . THR A 1 84 ? 14.010 8.010 -10.235 1.00 84.38 84 THR A O 1
ATOM 645 N N . LEU A 1 85 ? 12.188 7.159 -9.222 1.00 81.12 85 LEU A N 1
ATOM 646 C CA . LEU A 1 85 ? 11.988 8.247 -8.292 1.00 81.12 85 LEU A CA 1
ATOM 647 C C . LEU A 1 85 ? 12.903 8.074 -7.080 1.00 81.12 85 LEU A C 1
ATOM 649 O O . LEU A 1 85 ? 12.699 7.192 -6.252 1.00 81.12 85 LEU A O 1
ATOM 653 N N . VAL A 1 86 ? 13.877 8.972 -6.954 1.00 70.00 86 VAL A N 1
ATOM 654 C CA . VAL A 1 86 ? 14.671 9.129 -5.734 1.00 70.00 86 VAL A CA 1
ATOM 655 C C . VAL A 1 86 ? 14.558 10.590 -5.295 1.00 70.00 86 VAL A C 1
ATOM 657 O O . VAL A 1 86 ? 15.317 11.416 -5.805 1.00 70.00 86 VAL A O 1
ATOM 660 N N . PRO A 1 87 ? 13.595 10.937 -4.416 1.00 59.72 87 PRO A N 1
ATOM 661 C CA . PRO A 1 87 ? 13.269 12.331 -4.097 1.00 59.72 87 PRO A CA 1
ATOM 662 C C . PRO A 1 87 ? 14.483 13.147 -3.631 1.00 59.72 87 PRO A C 1
ATOM 664 O O . PRO A 1 87 ? 14.714 14.244 -4.135 1.00 59.72 87 PRO A O 1
ATOM 667 N N . ASP A 1 88 ? 15.316 12.561 -2.767 1.00 55.91 88 ASP A N 1
ATOM 668 C CA . ASP A 1 88 ? 16.507 13.205 -2.188 1.00 55.91 88 ASP A CA 1
ATOM 669 C C . ASP A 1 88 ? 17.638 13.448 -3.199 1.00 55.91 88 ASP A C 1
ATOM 671 O O . ASP A 1 88 ? 18.561 14.218 -2.938 1.00 55.91 88 ASP A O 1
ATOM 675 N N . LEU A 1 89 ? 17.588 12.786 -4.359 1.00 57.75 89 LEU A N 1
ATOM 676 C CA . LEU A 1 89 ? 18.583 12.928 -5.421 1.00 57.75 89 LEU A CA 1
ATOM 677 C C . LEU A 1 89 ? 18.107 13.827 -6.562 1.00 57.75 89 LEU A C 1
ATOM 679 O O . LEU A 1 89 ? 18.823 13.935 -7.557 1.00 57.75 89 LEU A O 1
ATOM 683 N N . ILE A 1 90 ? 16.937 14.472 -6.454 1.00 59.41 90 ILE A N 1
ATOM 684 C CA . ILE A 1 90 ? 16.516 15.476 -7.434 1.00 59.41 90 ILE A CA 1
ATOM 685 C C . ILE A 1 90 ? 17.199 16.808 -7.073 1.00 59.41 90 ILE A C 1
ATOM 687 O O . ILE A 1 90 ? 16.813 17.441 -6.084 1.00 59.41 90 ILE A O 1
ATOM 691 N N . PRO A 1 91 ? 18.211 17.258 -7.846 1.00 50.75 91 PRO A N 1
ATOM 692 C CA . PRO A 1 91 ? 18.935 18.493 -7.550 1.00 50.75 91 PRO A CA 1
ATOM 693 C C . PRO A 1 91 ? 17.970 19.683 -7.525 1.00 50.75 91 PRO A C 1
ATOM 695 O O . PRO A 1 91 ? 16.953 19.652 -8.212 1.00 50.75 91 PRO A O 1
ATOM 698 N N . ASP A 1 92 ? 18.261 20.710 -6.728 1.00 53.47 92 ASP A N 1
ATOM 699 C CA . ASP A 1 92 ? 17.459 21.938 -6.550 1.00 53.47 92 ASP A CA 1
ATOM 700 C C . ASP A 1 92 ? 16.044 21.774 -5.954 1.00 53.47 92 ASP A C 1
ATOM 702 O O . ASP A 1 92 ? 15.485 22.759 -5.476 1.00 53.47 92 ASP A O 1
ATOM 706 N N . LEU A 1 93 ? 15.483 20.557 -5.887 1.00 57.75 93 LEU A N 1
ATOM 707 C CA . LEU A 1 93 ? 14.323 20.244 -5.031 1.00 57.75 93 LEU A CA 1
ATOM 708 C C . LEU A 1 93 ? 14.744 19.917 -3.593 1.00 57.75 93 LEU A C 1
ATOM 710 O O . LEU A 1 93 ? 13.951 20.070 -2.669 1.00 57.75 93 LEU A O 1
ATOM 714 N N . ALA A 1 94 ? 16.003 19.513 -3.406 1.00 52.19 94 ALA A N 1
ATOM 715 C CA . ALA A 1 94 ? 16.581 19.057 -2.145 1.00 52.19 94 ALA A CA 1
ATOM 716 C C . ALA A 1 94 ? 16.395 19.976 -0.914 1.00 52.19 94 ALA A C 1
ATOM 718 O O . ALA A 1 94 ? 16.251 19.421 0.175 1.00 52.19 94 ALA A O 1
ATOM 719 N N . PRO A 1 95 ? 16.374 21.329 -0.996 1.00 57.53 95 PRO A N 1
ATOM 720 C CA . PRO A 1 95 ? 16.166 22.126 0.214 1.00 57.53 95 PRO A CA 1
ATOM 721 C C . PRO A 1 95 ? 14.730 22.041 0.766 1.00 57.53 95 PRO A C 1
ATOM 723 O O . PRO A 1 95 ? 14.553 22.256 1.961 1.00 57.53 95 PRO A O 1
ATOM 726 N N . SER A 1 96 ? 13.721 21.711 -0.058 1.00 63.91 96 SER A N 1
ATOM 727 C CA . SER A 1 96 ? 12.340 21.436 0.389 1.00 63.91 96 SER A CA 1
ATOM 728 C C . SER A 1 96 ? 11.535 20.675 -0.687 1.00 63.91 96 SER A C 1
ATOM 730 O O . SER A 1 96 ? 10.714 21.266 -1.397 1.00 63.91 96 SER A O 1
ATOM 732 N N . PRO A 1 97 ? 11.730 19.348 -0.844 1.00 64.31 97 PRO A N 1
ATOM 733 C CA . PRO A 1 97 ? 11.088 18.575 -1.914 1.00 64.31 97 PRO A CA 1
ATOM 734 C C . PRO A 1 97 ? 9.552 18.637 -1.867 1.00 64.31 97 PRO A C 1
ATOM 736 O O . PRO A 1 97 ? 8.888 18.626 -2.903 1.00 64.31 97 PRO A O 1
ATOM 739 N N . ALA A 1 98 ? 8.988 18.764 -0.662 1.00 66.25 98 ALA A N 1
ATOM 740 C CA . ALA A 1 98 ? 7.549 18.849 -0.430 1.00 66.25 98 ALA A CA 1
ATOM 741 C C . ALA A 1 98 ? 6.911 20.139 -0.985 1.00 66.25 98 ALA A C 1
ATOM 743 O O . ALA A 1 98 ? 5.771 20.101 -1.436 1.00 66.25 98 ALA A O 1
ATOM 744 N N . GLU A 1 99 ? 7.631 21.267 -1.015 1.00 72.62 99 GLU A N 1
ATOM 745 C CA . GLU A 1 99 ? 7.117 22.542 -1.557 1.00 72.62 99 GLU A CA 1
ATOM 746 C C . GLU A 1 99 ? 6.924 22.512 -3.078 1.00 72.62 99 GLU A C 1
ATOM 748 O O . GLU A 1 99 ? 6.175 23.314 -3.642 1.00 72.62 99 GLU A O 1
ATOM 753 N N . HIS A 1 100 ? 7.588 21.572 -3.748 1.00 78.56 100 HIS A N 1
ATOM 754 C CA . HIS A 1 100 ? 7.572 21.427 -5.196 1.00 78.56 100 HIS A CA 1
ATOM 755 C C . HIS A 1 100 ? 6.744 20.233 -5.686 1.00 78.56 100 HIS A C 1
ATOM 757 O O . HIS A 1 100 ? 6.583 20.082 -6.900 1.00 78.56 100 HIS A O 1
ATOM 763 N N . LEU A 1 101 ? 6.196 19.417 -4.774 1.00 85.25 101 LEU A N 1
ATOM 764 C CA . LEU A 1 101 ? 5.434 18.206 -5.094 1.00 85.25 101 LEU A CA 1
ATOM 765 C C . LEU A 1 101 ? 4.258 18.501 -6.034 1.00 85.25 101 LEU A C 1
ATOM 767 O O . LEU A 1 101 ? 4.118 17.844 -7.060 1.00 85.25 101 LEU A O 1
ATOM 771 N N . ASP A 1 102 ? 3.480 19.546 -5.754 1.00 87.06 102 ASP A N 1
ATOM 772 C CA . ASP A 1 102 ? 2.345 19.955 -6.586 1.00 87.06 102 ASP A CA 1
ATOM 773 C C . ASP A 1 102 ? 2.744 20.275 -8.035 1.00 87.06 102 ASP A C 1
ATOM 775 O O . ASP A 1 102 ? 2.044 19.927 -8.988 1.00 87.06 102 ASP A O 1
ATOM 779 N N . ASP A 1 103 ? 3.861 20.983 -8.225 1.00 89.00 103 ASP A N 1
ATOM 780 C CA . ASP A 1 103 ? 4.358 21.324 -9.559 1.00 89.00 103 ASP A CA 1
ATOM 781 C C . ASP A 1 103 ? 4.963 20.106 -10.262 1.00 89.00 103 ASP A C 1
ATOM 783 O O . ASP A 1 103 ? 4.777 19.943 -11.469 1.00 89.00 103 ASP A O 1
ATOM 787 N N . LEU A 1 104 ? 5.619 19.216 -9.520 1.00 91.06 104 LEU A N 1
ATOM 788 C CA . LEU A 1 104 ? 6.101 17.944 -10.042 1.00 91.06 104 LEU A CA 1
ATOM 789 C C . LEU A 1 104 ? 4.938 17.051 -10.497 1.00 91.06 104 LEU A C 1
ATOM 791 O O . LEU A 1 104 ? 4.958 16.578 -11.632 1.00 91.06 104 LEU A O 1
ATOM 795 N N . LEU A 1 105 ? 3.894 16.883 -9.683 1.00 92.44 105 LEU A N 1
ATOM 796 C CA . LEU A 1 105 ? 2.691 16.124 -10.043 1.00 92.44 105 LEU A CA 1
ATOM 797 C C . LEU A 1 105 ? 1.994 16.727 -11.263 1.00 92.44 105 LEU A C 1
ATOM 799 O O . LEU A 1 105 ? 1.648 16.000 -12.191 1.00 92.44 105 LEU A O 1
ATOM 803 N N . ARG A 1 106 ? 1.870 18.060 -11.340 1.00 92.25 106 ARG A N 1
ATOM 804 C CA . ARG A 1 106 ? 1.349 18.734 -12.543 1.00 92.25 106 ARG A CA 1
ATOM 805 C C . ARG A 1 106 ? 2.167 18.399 -13.790 1.00 92.25 106 ARG A C 1
ATOM 807 O O . ARG A 1 106 ? 1.592 18.088 -14.831 1.00 92.25 106 ARG A O 1
ATOM 814 N N . GLY A 1 107 ? 3.495 18.455 -13.696 1.00 93.88 107 GLY A N 1
ATOM 815 C CA . GLY A 1 107 ? 4.387 18.086 -14.796 1.00 93.88 107 GLY A CA 1
ATOM 816 C C . GLY A 1 107 ? 4.241 16.622 -15.213 1.00 93.88 107 GLY A C 1
ATOM 817 O O . GLY A 1 107 ? 4.171 16.325 -16.406 1.00 93.88 107 GLY A O 1
ATOM 818 N N . PHE A 1 108 ? 4.136 15.725 -14.230 1.00 95.81 108 PHE A N 1
ATOM 819 C CA . PHE A 1 108 ? 3.904 14.300 -14.439 1.00 95.81 108 PHE A CA 1
ATOM 820 C C . PHE A 1 108 ? 2.579 14.047 -15.163 1.00 95.81 108 PHE A C 1
ATOM 822 O O . PHE A 1 108 ? 2.577 13.401 -16.205 1.00 95.81 108 PHE A O 1
ATOM 829 N N . VAL A 1 109 ? 1.471 14.611 -14.671 1.00 96.06 109 VAL A N 1
ATOM 830 C CA . VAL A 1 109 ? 0.131 14.439 -15.255 1.00 96.06 109 VAL A CA 1
ATOM 831 C C . VAL A 1 109 ? 0.074 14.963 -16.689 1.00 96.06 109 VAL A C 1
ATOM 833 O O . VAL A 1 109 ? -0.428 14.266 -17.566 1.00 96.06 109 VAL A O 1
ATOM 836 N N . LEU A 1 110 ? 0.635 16.146 -16.964 1.00 95.31 110 LEU A N 1
ATOM 837 C CA . LEU A 1 110 ? 0.653 16.709 -18.320 1.00 95.31 110 LEU A CA 1
ATOM 838 C C . LEU A 1 110 ? 1.406 15.812 -19.311 1.00 95.31 110 LEU A C 1
ATOM 840 O O . LEU A 1 110 ? 0.935 15.593 -20.429 1.00 95.31 110 LEU A O 1
ATOM 844 N N . ALA A 1 111 ? 2.562 15.287 -18.905 1.00 96.69 111 ALA A N 1
ATOM 845 C CA . ALA A 1 111 ? 3.353 14.379 -19.726 1.00 96.69 111 ALA A CA 1
ATOM 846 C C . ALA A 1 111 ? 2.671 13.016 -19.906 1.00 96.69 111 ALA A C 1
ATOM 848 O O . ALA A 1 111 ? 2.598 12.507 -21.024 1.00 96.69 111 ALA A O 1
ATOM 849 N N . TYR A 1 112 ? 2.118 12.457 -18.830 1.00 97.75 112 TYR A N 1
ATOM 850 C CA . TYR A 1 112 ? 1.363 11.207 -18.839 1.00 97.75 112 TYR A CA 1
ATOM 851 C C . TYR A 1 112 ? 0.172 11.282 -19.804 1.00 97.75 112 TYR A C 1
ATOM 853 O O . TYR A 1 112 ? -0.002 10.413 -20.660 1.00 97.75 112 TYR A O 1
ATOM 861 N N . ASP A 1 113 ? -0.623 12.350 -19.710 1.00 97.06 113 ASP A N 1
ATOM 862 C CA . ASP A 1 113 ? -1.799 12.560 -20.554 1.00 97.06 113 ASP A CA 1
ATOM 863 C C . ASP A 1 113 ? -1.408 12.803 -22.021 1.00 97.06 113 ASP A C 1
ATOM 865 O O . ASP A 1 113 ? -2.129 12.389 -22.931 1.00 97.06 113 ASP A O 1
ATOM 869 N N . ALA A 1 114 ? -0.260 13.442 -22.279 1.00 97.00 114 ALA A N 1
ATOM 870 C CA . ALA A 1 114 ? 0.280 13.589 -23.630 1.00 97.00 114 ALA A CA 1
ATOM 871 C C . ALA A 1 114 ? 0.673 12.237 -24.247 1.00 97.00 114 ALA A C 1
ATOM 873 O O . ALA A 1 114 ? 0.325 11.980 -25.400 1.00 97.00 114 ALA A O 1
ATOM 874 N N . ILE A 1 115 ? 1.332 11.365 -23.477 1.00 97.81 115 ILE A N 1
ATOM 875 C CA . ILE A 1 115 ? 1.682 10.001 -23.901 1.00 97.81 115 ILE A CA 1
ATOM 876 C C . ILE A 1 115 ? 0.418 9.190 -24.195 1.00 97.81 115 ILE A C 1
ATOM 878 O O . ILE A 1 115 ? 0.335 8.568 -25.247 1.00 97.81 115 ILE A O 1
ATOM 882 N N . CYS A 1 116 ? -0.601 9.256 -23.331 1.00 97.00 116 CYS A N 1
ATOM 883 C CA . CYS A 1 116 ? -1.870 8.557 -23.562 1.00 97.00 116 CYS A CA 1
ATOM 884 C C . CYS A 1 116 ? -2.583 9.040 -24.833 1.00 97.00 116 CYS A C 1
ATOM 886 O O . CYS A 1 116 ? -3.119 8.236 -25.592 1.00 97.00 116 CYS A O 1
ATOM 888 N N . ARG A 1 117 ? -2.607 10.358 -25.066 1.00 96.94 117 ARG A N 1
ATOM 889 C CA . ARG A 1 117 ? -3.303 10.965 -26.210 1.00 96.94 117 ARG A CA 1
ATOM 890 C C . ARG A 1 117 ? -2.658 10.614 -27.550 1.00 96.94 117 ARG A C 1
ATOM 892 O O . ARG A 1 117 ? -3.366 10.500 -28.543 1.00 96.94 117 ARG A O 1
ATOM 899 N N . GLU A 1 118 ? -1.337 10.465 -27.583 1.00 97.12 118 GLU A N 1
ATOM 900 C CA . GLU A 1 118 ? -0.566 10.189 -28.800 1.00 97.12 118 GLU A CA 1
ATOM 901 C C . GLU A 1 118 ? 0.237 8.883 -28.685 1.00 97.12 118 GLU A C 1
ATOM 903 O O . GLU A 1 118 ? 1.381 8.797 -29.139 1.00 97.12 118 GLU A O 1
ATOM 908 N N . ALA A 1 119 ? -0.383 7.861 -28.085 1.00 96.94 119 ALA A N 1
ATOM 909 C CA . ALA A 1 119 ? 0.258 6.589 -27.757 1.00 96.94 119 ALA A CA 1
ATOM 910 C C . ALA A 1 119 ? 0.903 5.913 -28.974 1.00 96.94 119 ALA A C 1
ATOM 912 O O . ALA A 1 119 ? 2.041 5.472 -28.876 1.00 96.94 119 ALA A O 1
ATOM 913 N N . ASP A 1 120 ? 0.241 5.898 -30.136 1.00 97.44 120 ASP A N 1
ATOM 914 C CA . ASP A 1 120 ? 0.787 5.276 -31.354 1.00 97.44 120 ASP A CA 1
ATOM 915 C C . ASP A 1 120 ? 2.083 5.954 -31.825 1.00 97.44 120 ASP A C 1
ATOM 917 O O . ASP A 1 120 ? 3.060 5.285 -32.162 1.00 97.44 120 ASP A O 1
ATOM 921 N N . SER A 1 121 ? 2.110 7.292 -31.799 1.00 96.75 121 SER A N 1
ATOM 922 C CA . SER A 1 121 ? 3.294 8.090 -32.142 1.00 96.75 121 SER A CA 1
ATOM 923 C C . SER A 1 121 ? 4.436 7.811 -31.166 1.00 96.75 121 SER A C 1
ATOM 925 O O . SER A 1 121 ? 5.565 7.552 -31.581 1.00 96.75 121 SER A O 1
ATOM 927 N N . PHE A 1 122 ? 4.130 7.788 -29.867 1.00 97.62 122 PHE A N 1
ATOM 928 C CA . PHE A 1 122 ? 5.106 7.489 -28.824 1.00 97.62 122 PHE A CA 1
ATOM 929 C C . PHE A 1 122 ? 5.655 6.058 -28.939 1.00 97.62 122 PHE A C 1
ATOM 931 O O . PHE A 1 122 ? 6.867 5.856 -28.926 1.00 97.62 122 PHE A O 1
ATOM 938 N N . CYS A 1 123 ? 4.786 5.061 -29.128 1.00 97.88 123 CYS A N 1
ATOM 939 C CA . CYS A 1 123 ? 5.172 3.668 -29.347 1.00 97.88 123 CYS A CA 1
ATOM 940 C C . CYS A 1 123 ? 6.047 3.495 -30.598 1.00 97.88 123 CYS A C 1
ATOM 942 O O . CYS A 1 123 ? 6.949 2.658 -30.583 1.00 97.88 123 CYS A O 1
ATOM 944 N N . GLY A 1 124 ? 5.831 4.298 -31.646 1.00 97.00 124 GLY A N 1
ATOM 945 C CA . GLY A 1 124 ? 6.703 4.347 -32.822 1.00 97.00 124 GLY A CA 1
ATOM 946 C C . GLY A 1 124 ? 8.141 4.760 -32.485 1.00 97.00 124 GLY A C 1
ATOM 947 O O . GLY A 1 124 ? 9.086 4.114 -32.942 1.00 97.00 124 GLY A O 1
ATOM 948 N N . GLU A 1 125 ? 8.322 5.770 -31.629 1.00 96.00 125 GLU A N 1
ATOM 949 C CA . GLU A 1 125 ? 9.653 6.172 -31.143 1.00 96.00 125 GLU A CA 1
ATOM 950 C C . GLU A 1 125 ? 10.313 5.075 -30.294 1.00 96.00 125 GLU A C 1
ATOM 952 O O . GLU A 1 125 ? 11.512 4.826 -30.441 1.00 96.00 125 GLU A O 1
ATOM 957 N N . LEU A 1 126 ? 9.546 4.369 -29.449 1.00 96.94 126 LEU A N 1
ATOM 958 C CA . LEU A 1 126 ? 10.069 3.237 -28.669 1.00 96.94 126 LEU A CA 1
ATOM 959 C C . LEU A 1 126 ? 10.524 2.089 -29.580 1.00 96.94 126 LEU A C 1
ATOM 961 O O . LEU A 1 126 ? 11.609 1.541 -29.386 1.00 96.94 126 LEU A O 1
ATOM 965 N N . ALA A 1 127 ? 9.725 1.750 -30.596 1.00 96.88 127 ALA A N 1
ATOM 966 C CA . ALA A 1 127 ? 10.029 0.680 -31.543 1.00 96.88 127 ALA A CA 1
ATOM 967 C C . ALA A 1 127 ? 11.295 0.967 -32.366 1.00 96.88 127 ALA A C 1
ATOM 969 O O . ALA A 1 127 ? 12.062 0.049 -32.653 1.00 96.88 127 ALA A O 1
ATOM 970 N N . ALA A 1 128 ? 11.582 2.238 -32.668 1.00 94.38 128 ALA A N 1
ATOM 971 C CA . ALA A 1 128 ? 12.838 2.640 -33.304 1.00 94.38 128 ALA A CA 1
ATOM 972 C C . ALA A 1 128 ? 14.081 2.371 -32.427 1.00 94.38 128 ALA A C 1
ATOM 974 O O . ALA A 1 128 ? 15.205 2.433 -32.922 1.00 94.38 128 ALA A O 1
ATOM 975 N N . GLY A 1 129 ? 13.893 2.098 -31.132 1.00 93.44 129 GLY A N 1
ATOM 976 C CA . GLY A 1 129 ? 14.930 1.709 -30.181 1.00 93.44 129 GLY A CA 1
ATOM 977 C C . GLY A 1 129 ? 15.130 0.197 -30.022 1.00 93.44 129 GLY A C 1
ATOM 978 O O . GLY A 1 129 ? 15.879 -0.198 -29.137 1.00 93.44 129 GLY A O 1
ATOM 979 N N . ALA A 1 130 ? 14.482 -0.659 -30.823 1.00 95.44 130 ALA A N 1
ATOM 980 C CA . ALA A 1 130 ? 14.501 -2.115 -30.617 1.00 95.44 130 ALA A CA 1
ATOM 981 C C . ALA A 1 130 ? 15.915 -2.729 -30.562 1.00 95.44 130 ALA A C 1
ATOM 983 O O . ALA A 1 130 ? 16.169 -3.624 -29.755 1.00 95.44 130 ALA A O 1
ATOM 984 N N . ASP A 1 131 ? 16.839 -2.237 -31.388 1.00 94.75 131 ASP A N 1
ATOM 985 C CA . ASP A 1 131 ? 18.170 -2.833 -31.559 1.00 94.75 131 ASP A CA 1
ATOM 986 C C . ASP A 1 131 ? 19.306 -2.076 -30.857 1.00 94.75 131 ASP A C 1
ATOM 988 O O . ASP A 1 131 ? 20.459 -2.519 -30.908 1.00 94.75 131 ASP A O 1
ATOM 992 N N . ILE A 1 132 ? 19.006 -0.954 -30.191 1.00 94.06 132 ILE A N 1
ATOM 993 C CA . ILE A 1 132 ? 20.028 -0.182 -29.471 1.00 94.06 132 ILE A CA 1
ATOM 994 C C . ILE A 1 132 ? 20.517 -0.965 -28.251 1.00 94.06 132 ILE A C 1
ATOM 996 O O . ILE A 1 132 ? 19.788 -1.775 -27.681 1.00 94.06 132 ILE A O 1
ATOM 1000 N N . VAL A 1 133 ? 21.749 -0.711 -27.819 1.00 93.50 133 VAL A N 1
ATOM 1001 C CA . VAL A 1 133 ? 22.302 -1.355 -26.621 1.00 93.50 133 VAL A CA 1
ATOM 1002 C C . VAL A 1 133 ? 21.968 -0.521 -25.389 1.00 93.50 133 VAL A C 1
ATOM 1004 O O . VAL A 1 133 ? 22.471 0.589 -25.260 1.00 93.50 133 VAL A O 1
ATOM 1007 N N . THR A 1 134 ? 21.164 -1.059 -24.472 1.00 93.81 134 THR A N 1
ATOM 1008 C CA . THR A 1 134 ? 20.843 -0.433 -23.178 1.00 93.81 134 THR A CA 1
ATOM 1009 C C . THR A 1 134 ? 21.467 -1.209 -22.023 1.00 93.81 134 THR A C 1
ATOM 1011 O O . THR A 1 134 ? 21.826 -2.383 -22.145 1.00 93.81 134 THR A O 1
ATOM 1014 N N . ARG A 1 135 ? 21.621 -0.549 -20.874 1.00 93.88 135 ARG A N 1
ATOM 1015 C CA . ARG A 1 135 ? 22.123 -1.156 -19.644 1.00 93.88 135 ARG A CA 1
ATOM 1016 C C . ARG A 1 135 ? 21.044 -2.031 -19.011 1.00 93.88 135 ARG A C 1
ATOM 1018 O O . ARG A 1 135 ? 19.953 -1.566 -18.679 1.00 93.88 135 ARG A O 1
ATOM 1025 N N . PHE A 1 136 ? 21.381 -3.294 -18.772 1.00 93.50 136 PHE A N 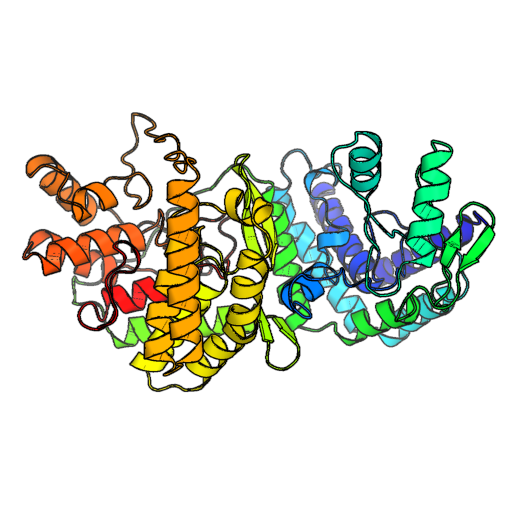1
ATOM 1026 C CA . PHE A 1 136 ? 20.539 -4.229 -18.041 1.00 93.50 136 PHE A CA 1
ATOM 1027 C C . PHE A 1 136 ? 20.910 -4.213 -16.555 1.00 93.50 136 PHE A C 1
ATOM 1029 O O . PHE A 1 136 ? 22.016 -4.578 -16.161 1.00 93.50 136 PHE A O 1
ATOM 1036 N N . VAL A 1 137 ? 19.973 -3.778 -15.711 1.00 91.25 137 VAL A N 1
ATOM 1037 C CA . VAL A 1 137 ? 20.144 -3.783 -14.254 1.00 91.25 137 VAL A CA 1
ATOM 1038 C C . VAL A 1 137 ? 19.481 -5.029 -13.677 1.00 91.25 137 VAL A C 1
ATOM 1040 O O . VAL A 1 137 ? 18.261 -5.072 -13.537 1.00 91.25 137 VAL A O 1
ATOM 1043 N N . ALA A 1 138 ? 20.286 -6.038 -13.343 1.00 88.44 138 ALA A N 1
ATOM 1044 C CA . ALA A 1 138 ? 19.818 -7.239 -12.650 1.00 88.44 138 ALA A CA 1
ATOM 1045 C C . ALA A 1 138 ? 19.485 -6.946 -11.178 1.00 88.44 138 ALA A C 1
ATOM 1047 O O . ALA A 1 138 ? 18.435 -7.328 -10.658 1.00 88.44 138 ALA A O 1
ATOM 1048 N N . ARG A 1 139 ? 20.402 -6.244 -10.501 1.00 86.81 139 ARG A N 1
ATOM 1049 C CA . ARG A 1 139 ? 20.372 -5.952 -9.065 1.00 86.81 139 ARG A CA 1
ATOM 1050 C C . ARG A 1 139 ? 20.986 -4.578 -8.791 1.00 86.81 139 ARG A C 1
ATOM 1052 O O . ARG A 1 139 ? 21.864 -4.142 -9.539 1.00 86.81 139 ARG A O 1
ATOM 1059 N N . PRO A 1 140 ? 20.562 -3.881 -7.725 1.00 82.38 140 PRO A N 1
ATOM 1060 C CA . PRO A 1 140 ? 21.189 -2.626 -7.337 1.00 82.38 140 PRO A CA 1
ATOM 1061 C C . PRO A 1 140 ? 22.618 -2.867 -6.798 1.00 82.38 140 PRO A C 1
ATOM 1063 O O . PRO A 1 140 ? 22.856 -3.880 -6.134 1.00 82.38 140 PRO A O 1
ATOM 1066 N N . PRO A 1 141 ? 23.578 -1.943 -7.013 1.00 83.44 141 PRO A N 1
ATOM 1067 C CA . PRO A 1 141 ? 24.991 -2.165 -6.675 1.00 83.44 141 PRO A CA 1
ATOM 1068 C C . PRO A 1 141 ? 25.279 -2.464 -5.196 1.00 83.44 141 PRO A C 1
ATOM 1070 O O . PRO A 1 141 ? 26.260 -3.126 -4.866 1.00 83.44 141 PRO A O 1
ATOM 1073 N N . ASN A 1 142 ? 24.433 -1.988 -4.281 1.00 82.06 142 ASN A N 1
ATOM 1074 C CA . ASN A 1 142 ? 24.563 -2.250 -2.847 1.00 82.06 142 ASN A CA 1
ATOM 1075 C C . ASN A 1 142 ? 24.370 -3.734 -2.483 1.00 82.06 142 ASN A C 1
ATOM 1077 O O . ASN A 1 142 ? 24.966 -4.176 -1.506 1.00 82.06 142 ASN A O 1
ATOM 1081 N N . ARG A 1 143 ? 23.607 -4.510 -3.269 1.00 85.25 143 ARG A N 1
ATOM 1082 C CA . ARG A 1 143 ? 23.482 -5.970 -3.089 1.00 85.25 143 ARG A CA 1
ATOM 1083 C C . ARG A 1 143 ? 24.818 -6.672 -3.317 1.00 85.25 143 ARG A C 1
ATOM 1085 O O . ARG A 1 143 ? 25.211 -7.500 -2.505 1.00 85.25 143 ARG A O 1
ATOM 1092 N N . TYR A 1 144 ? 25.549 -6.286 -4.361 1.00 89.56 144 TYR A N 1
ATOM 1093 C CA . TYR A 1 144 ? 26.891 -6.813 -4.610 1.00 89.56 144 TYR A CA 1
ATOM 1094 C C . TYR A 1 144 ? 27.874 -6.405 -3.513 1.00 89.56 144 TYR A C 1
ATOM 1096 O O . TYR A 1 144 ? 28.651 -7.228 -3.048 1.00 89.56 144 TYR A O 1
ATOM 1104 N N . ARG A 1 145 ? 27.799 -5.157 -3.033 1.00 87.31 145 ARG A N 1
ATOM 1105 C CA . ARG A 1 145 ? 28.631 -4.702 -1.906 1.00 87.31 145 ARG A CA 1
ATOM 1106 C C . ARG A 1 145 ? 28.354 -5.486 -0.621 1.00 87.31 145 ARG A C 1
ATOM 1108 O O . ARG A 1 145 ? 29.297 -5.801 0.092 1.00 87.31 145 ARG A O 1
ATOM 1115 N N . ALA A 1 146 ? 27.092 -5.809 -0.335 1.00 85.12 146 ALA A N 1
ATOM 1116 C CA . ALA A 1 146 ? 26.723 -6.629 0.819 1.00 85.12 146 ALA A CA 1
ATOM 1117 C C . ALA A 1 146 ? 27.267 -8.062 0.704 1.00 85.12 146 ALA A C 1
ATOM 1119 O O . ALA A 1 146 ? 27.798 -8.586 1.680 1.00 85.12 146 ALA A O 1
ATOM 1120 N N . TYR A 1 147 ? 27.208 -8.656 -0.492 1.00 89.50 147 TYR A N 1
ATOM 1121 C CA . TYR A 1 147 ? 27.822 -9.957 -0.766 1.00 89.50 147 TYR A CA 1
ATOM 1122 C C . TYR A 1 147 ? 29.343 -9.938 -0.588 1.00 89.50 147 TYR A C 1
ATOM 1124 O O . TYR A 1 147 ? 29.882 -10.750 0.157 1.00 89.50 147 TYR A O 1
ATOM 1132 N N . LEU A 1 148 ? 30.034 -8.960 -1.182 1.00 88.88 148 LEU A N 1
ATOM 1133 C CA . LEU A 1 148 ? 31.486 -8.803 -1.032 1.00 88.88 148 LEU A CA 1
ATOM 1134 C C . LEU A 1 148 ? 31.908 -8.566 0.428 1.00 88.88 148 LEU A C 1
ATOM 1136 O O . LEU A 1 148 ? 33.012 -8.933 0.818 1.00 88.88 148 LEU A O 1
ATOM 1140 N N . ALA A 1 149 ? 31.032 -7.973 1.242 1.00 87.88 149 ALA A N 1
ATOM 1141 C CA . ALA A 1 149 ? 31.240 -7.784 2.675 1.00 87.88 149 ALA A CA 1
ATOM 1142 C C . ALA A 1 149 ? 30.884 -9.021 3.528 1.00 87.88 149 ALA A C 1
ATOM 1144 O O . ALA A 1 149 ? 30.995 -8.955 4.751 1.00 87.88 149 ALA A O 1
ATOM 1145 N N . GLY A 1 150 ? 30.432 -10.126 2.922 1.00 85.44 150 GLY A N 1
ATOM 1146 C CA . GLY A 1 150 ? 30.012 -11.342 3.629 1.00 85.44 150 GLY A CA 1
ATOM 1147 C C . GLY A 1 150 ? 28.723 -11.180 4.443 1.00 85.44 150 GLY A C 1
ATOM 1148 O O . GLY A 1 150 ? 28.486 -11.942 5.375 1.00 85.44 150 GLY A O 1
ATOM 1149 N N . VAL A 1 151 ? 27.903 -10.170 4.130 1.00 81.06 151 VAL A N 1
ATOM 1150 C CA . VAL A 1 151 ? 26.666 -9.845 4.865 1.00 81.06 151 VAL A CA 1
ATOM 1151 C C . VAL A 1 151 ? 25.467 -10.651 4.352 1.00 81.06 151 VAL A C 1
ATOM 1153 O O . VAL A 1 151 ? 24.519 -10.887 5.097 1.00 81.06 151 VAL A O 1
ATOM 1156 N N . SER A 1 152 ? 25.477 -11.056 3.080 1.00 79.12 152 SER A N 1
ATOM 1157 C CA . SER A 1 152 ? 24.372 -11.788 2.450 1.00 79.12 152 SER A CA 1
ATOM 1158 C C . SER A 1 152 ? 24.838 -12.594 1.244 1.00 79.12 152 SER A C 1
ATOM 1160 O O . SER A 1 152 ? 25.619 -12.071 0.453 1.00 79.12 152 SER A O 1
ATOM 1162 N N . ASP A 1 153 ? 24.267 -13.775 1.027 1.00 85.56 153 ASP A N 1
ATOM 1163 C CA . ASP A 1 153 ? 24.498 -14.564 -0.188 1.00 85.56 153 ASP A CA 1
ATOM 1164 C C . ASP A 1 153 ? 23.741 -14.014 -1.413 1.00 85.56 153 ASP A C 1
ATOM 1166 O O . ASP A 1 153 ? 22.788 -13.228 -1.300 1.00 85.56 153 ASP A O 1
ATOM 1170 N N . LEU A 1 154 ? 24.172 -14.425 -2.612 1.00 87.56 154 LEU A N 1
ATOM 1171 C CA . LEU A 1 154 ? 23.490 -14.129 -3.871 1.00 87.56 154 LEU A CA 1
ATOM 1172 C C . LEU A 1 154 ? 22.766 -15.374 -4.388 1.00 87.56 154 LEU A C 1
ATOM 1174 O O . LEU A 1 154 ? 23.382 -16.329 -4.835 1.00 87.56 154 LEU A O 1
ATOM 1178 N N . GLU A 1 155 ? 21.441 -15.307 -4.378 1.00 87.06 155 GLU A N 1
ATOM 1179 C CA . GLU A 1 155 ? 20.559 -16.236 -5.097 1.00 87.06 155 GLU A CA 1
ATOM 1180 C C . GLU A 1 155 ? 20.251 -15.718 -6.511 1.00 87.06 155 GLU A C 1
ATOM 1182 O O . GLU A 1 155 ? 20.515 -14.540 -6.775 1.00 87.06 155 GLU A O 1
ATOM 1187 N N . PRO A 1 156 ? 19.618 -16.496 -7.408 1.00 86.88 156 PRO A N 1
ATOM 1188 C CA . PRO A 1 156 ? 19.131 -15.979 -8.688 1.00 86.88 156 PRO A CA 1
ATOM 1189 C C . PRO A 1 156 ? 18.223 -14.747 -8.505 1.00 86.88 156 PRO A C 1
ATOM 1191 O O . PRO A 1 156 ? 17.420 -14.664 -7.572 1.00 86.88 156 PRO A O 1
ATOM 1194 N N . ALA A 1 157 ? 18.364 -13.727 -9.361 1.00 83.19 157 ALA A N 1
ATOM 1195 C CA . ALA A 1 157 ? 17.598 -12.472 -9.259 1.00 83.19 157 ALA A CA 1
ATOM 1196 C C . ALA A 1 157 ? 16.080 -12.659 -9.441 1.00 83.19 157 ALA A C 1
ATOM 1198 O O . ALA A 1 157 ? 15.281 -11.922 -8.855 1.00 83.19 157 ALA A O 1
ATOM 1199 N N . PHE A 1 158 ? 15.703 -13.649 -10.238 1.00 85.06 158 PHE A N 1
ATOM 1200 C CA . PHE A 1 158 ? 14.344 -14.040 -10.579 1.00 85.06 158 PHE A CA 1
ATOM 1201 C C . PHE A 1 158 ? 14.376 -15.497 -11.065 1.00 85.06 158 PHE A C 1
ATOM 1203 O O . PHE A 1 158 ? 15.453 -16.073 -11.243 1.00 85.06 158 PHE A O 1
ATOM 1210 N N . ASP A 1 159 ? 13.209 -16.111 -11.244 1.00 82.38 159 ASP A N 1
ATOM 1211 C CA . ASP A 1 159 ? 13.132 -17.512 -11.664 1.00 82.38 159 ASP A CA 1
ATOM 1212 C C . ASP A 1 159 ? 13.740 -17.699 -13.067 1.00 82.38 159 ASP A C 1
ATOM 1214 O O . ASP A 1 159 ? 13.375 -16.992 -14.006 1.00 82.38 159 ASP A O 1
ATOM 1218 N N . GLY A 1 160 ? 14.677 -18.646 -13.201 1.00 84.56 160 GLY A N 1
ATOM 1219 C CA . GLY A 1 160 ? 15.411 -18.912 -14.446 1.00 84.56 160 GLY A CA 1
ATOM 1220 C C . GLY A 1 160 ? 16.645 -18.029 -14.680 1.00 84.56 160 GLY A C 1
ATOM 1221 O O . GLY A 1 160 ? 17.233 -18.080 -15.757 1.00 84.56 160 GLY A O 1
ATOM 1222 N N . ALA A 1 161 ? 17.059 -17.225 -13.695 1.00 89.19 161 ALA A N 1
ATOM 1223 C CA . ALA A 1 161 ? 18.229 -16.348 -13.793 1.00 89.19 161 ALA A CA 1
ATOM 1224 C C . ALA A 1 161 ? 19.568 -17.027 -13.427 1.00 89.19 161 ALA A C 1
ATOM 1226 O O . ALA A 1 161 ? 20.522 -16.328 -13.093 1.00 89.19 161 ALA A O 1
ATOM 1227 N N . ASP A 1 162 ? 19.667 -18.358 -13.452 1.00 91.50 162 ASP A N 1
ATOM 1228 C CA . ASP A 1 162 ? 20.859 -19.090 -12.988 1.00 91.50 162 ASP A CA 1
ATOM 1229 C C . ASP A 1 162 ? 22.112 -18.729 -13.803 1.00 91.50 162 ASP A C 1
ATOM 1231 O O . ASP A 1 162 ? 23.145 -18.371 -13.246 1.00 91.50 162 ASP A O 1
ATOM 1235 N N . ALA A 1 163 ? 21.989 -18.678 -15.133 1.00 92.00 163 ALA A N 1
ATOM 1236 C CA . ALA A 1 163 ? 23.090 -18.275 -16.012 1.00 92.00 163 ALA A CA 1
ATOM 1237 C C . ALA A 1 163 ? 23.546 -16.821 -15.781 1.00 92.00 163 ALA A C 1
ATOM 1239 O O . ALA A 1 163 ? 24.709 -16.480 -16.007 1.00 92.00 163 ALA A O 1
ATOM 1240 N N . LEU A 1 164 ? 22.629 -15.953 -15.337 1.00 92.88 164 LEU A N 1
ATOM 1241 C CA . LEU A 1 164 ? 22.945 -14.576 -14.970 1.00 92.88 164 LEU A CA 1
ATOM 1242 C C . LEU A 1 164 ? 23.706 -14.535 -13.639 1.00 92.88 164 LEU A C 1
ATOM 1244 O O . LEU A 1 164 ? 24.708 -13.831 -13.553 1.00 92.88 164 LEU A O 1
ATOM 1248 N N . LEU A 1 165 ? 23.278 -15.320 -12.644 1.00 93.56 165 LEU A N 1
ATOM 1249 C CA . LEU A 1 165 ? 23.974 -15.453 -11.362 1.00 93.56 165 LEU A CA 1
ATOM 1250 C C . LEU A 1 165 ? 25.399 -15.989 -11.551 1.00 93.56 165 LEU A C 1
ATOM 1252 O O . LEU A 1 165 ? 26.336 -15.445 -10.975 1.00 93.56 165 LEU A O 1
ATOM 1256 N N . ASP A 1 166 ? 25.590 -16.995 -12.404 1.00 94.06 166 ASP A N 1
ATOM 1257 C CA . ASP A 1 166 ? 26.920 -17.533 -12.710 1.00 94.06 166 ASP A CA 1
ATOM 1258 C C . ASP A 1 166 ? 27.856 -16.462 -13.290 1.00 94.06 166 ASP A C 1
ATOM 1260 O O . ASP A 1 166 ? 29.054 -16.431 -12.992 1.00 94.06 166 ASP A O 1
ATOM 1264 N N . ALA A 1 167 ? 27.321 -15.565 -14.124 1.00 94.00 167 ALA A N 1
ATOM 1265 C CA . ALA A 1 167 ? 28.072 -14.429 -14.647 1.00 94.00 167 ALA A CA 1
ATOM 1266 C C . ALA A 1 167 ? 28.348 -13.370 -13.564 1.00 94.00 167 ALA A C 1
ATOM 1268 O O . ALA A 1 167 ? 29.471 -12.875 -13.490 1.00 94.00 167 ALA A O 1
ATOM 1269 N N . GLU A 1 168 ? 27.369 -13.065 -12.700 1.00 94.56 168 GLU A N 1
ATOM 1270 C CA . GLU A 1 168 ? 27.539 -12.160 -11.552 1.00 94.56 168 GLU A CA 1
ATOM 1271 C C . GLU A 1 168 ? 28.660 -12.651 -10.622 1.00 94.56 168 GLU A C 1
ATOM 1273 O O . GLU A 1 168 ? 29.565 -11.890 -10.282 1.00 94.56 168 GLU A O 1
ATOM 1278 N N . LEU A 1 169 ? 28.635 -13.929 -10.236 1.00 94.25 169 LEU A N 1
ATOM 1279 C CA . LEU A 1 169 ? 29.627 -14.531 -9.342 1.00 94.25 169 LEU A CA 1
ATOM 1280 C C . LEU A 1 169 ? 31.030 -14.547 -9.956 1.00 94.25 169 LEU A C 1
ATOM 1282 O O . LEU A 1 169 ? 32.008 -14.365 -9.231 1.00 94.25 169 LEU A O 1
ATOM 1286 N N . ARG A 1 170 ? 31.139 -14.724 -11.278 1.00 93.94 170 ARG A N 1
ATOM 1287 C CA . ARG A 1 170 ? 32.422 -14.678 -11.989 1.00 93.94 170 ARG A CA 1
ATOM 1288 C C . ARG A 1 170 ? 33.048 -13.287 -11.944 1.00 93.94 170 ARG A C 1
ATOM 1290 O O . ARG A 1 170 ? 34.216 -13.176 -11.589 1.00 93.94 170 ARG A O 1
ATOM 1297 N N . ASP A 1 171 ? 32.278 -12.244 -12.253 1.00 93.56 171 ASP A N 1
ATOM 1298 C CA . ASP A 1 171 ? 32.775 -10.863 -12.188 1.00 93.56 171 ASP A CA 1
ATOM 1299 C C . ASP A 1 171 ? 33.175 -10.494 -10.746 1.00 93.56 171 ASP A C 1
ATOM 1301 O O . ASP A 1 171 ? 34.256 -9.952 -10.517 1.00 93.56 171 ASP A O 1
ATOM 1305 N N . LEU A 1 172 ? 32.372 -10.891 -9.752 1.00 93.19 172 LEU A N 1
ATOM 1306 C CA . LEU A 1 172 ? 32.672 -10.637 -8.338 1.00 93.19 172 LEU A CA 1
ATOM 1307 C C . LEU A 1 172 ? 33.925 -11.372 -7.845 1.00 93.19 172 LEU A C 1
ATOM 1309 O O . LEU A 1 172 ? 34.671 -10.817 -7.039 1.00 93.19 172 LEU A O 1
ATOM 1313 N N . ALA A 1 173 ? 34.178 -12.593 -8.325 1.00 92.44 173 ALA A N 1
ATOM 1314 C CA . ALA A 1 173 ? 35.390 -13.347 -8.001 1.00 92.44 173 ALA A CA 1
ATOM 1315 C C . ALA A 1 173 ? 36.665 -12.675 -8.541 1.00 92.44 173 ALA A C 1
ATOM 1317 O O . ALA A 1 173 ? 37.739 -12.842 -7.964 1.00 92.44 173 ALA A O 1
ATOM 1318 N N . GLU A 1 174 ? 36.545 -11.890 -9.613 1.00 90.94 174 GLU A N 1
ATOM 1319 C CA . GLU A 1 174 ? 37.631 -11.086 -10.182 1.00 90.94 174 GLU A CA 1
ATOM 1320 C C . GLU A 1 174 ? 37.745 -9.690 -9.535 1.00 90.94 174 GLU A C 1
ATOM 1322 O O . GLU A 1 174 ? 38.682 -8.947 -9.824 1.00 90.94 174 GLU A O 1
ATOM 1327 N N . GLY A 1 175 ? 36.847 -9.351 -8.602 1.00 87.62 175 GLY A N 1
ATOM 1328 C CA . GLY A 1 175 ? 36.813 -8.058 -7.913 1.00 87.62 175 GLY A CA 1
ATOM 1329 C C . GLY A 1 175 ? 36.052 -6.963 -8.665 1.00 87.62 175 GLY A C 1
ATOM 1330 O O . GLY A 1 175 ? 36.054 -5.812 -8.221 1.00 87.62 175 GLY A O 1
ATOM 1331 N N . ASP A 1 176 ? 35.373 -7.310 -9.760 1.00 90.44 176 ASP A N 1
ATOM 1332 C CA . ASP A 1 176 ? 34.588 -6.388 -10.572 1.00 90.44 176 ASP A CA 1
ATOM 1333 C C . ASP A 1 176 ? 33.115 -6.364 -10.136 1.00 90.44 176 ASP A C 1
ATOM 1335 O O . ASP A 1 176 ? 32.533 -7.360 -9.705 1.00 90.44 176 ASP A O 1
ATOM 1339 N N . LEU A 1 177 ? 32.473 -5.197 -10.260 1.00 90.31 177 LEU A N 1
ATOM 1340 C CA . LEU A 1 177 ? 31.023 -5.101 -10.091 1.00 90.31 177 LEU A CA 1
ATOM 1341 C C . LEU A 1 177 ? 30.328 -5.565 -11.381 1.00 90.31 177 LEU A C 1
ATOM 1343 O O . LEU A 1 177 ? 30.599 -4.973 -12.429 1.00 90.31 177 LEU A O 1
ATOM 1347 N N . PRO A 1 178 ? 29.391 -6.533 -11.319 1.00 93.44 178 PRO A N 1
ATOM 1348 C CA . PRO A 1 178 ? 28.712 -7.039 -12.506 1.00 93.44 178 PRO A CA 1
ATOM 1349 C C . PRO A 1 178 ? 27.989 -5.939 -13.292 1.00 93.44 178 PRO A C 1
ATOM 1351 O O . PRO A 1 178 ? 27.219 -5.144 -12.735 1.00 93.44 178 PRO A O 1
ATOM 1354 N N . VAL A 1 179 ? 28.207 -5.919 -14.608 1.00 92.19 179 VAL A N 1
ATOM 1355 C CA . VAL A 1 179 ? 27.534 -5.018 -15.555 1.00 92.19 179 VAL A CA 1
ATOM 1356 C C . VAL A 1 179 ? 27.044 -5.818 -16.753 1.00 92.19 179 VAL A C 1
ATOM 1358 O O . VAL A 1 179 ? 27.791 -6.588 -17.354 1.00 92.19 179 VAL A O 1
ATOM 1361 N N . PHE A 1 180 ? 25.788 -5.581 -17.124 1.00 94.44 180 PHE A N 1
ATOM 1362 C CA . PHE A 1 180 ? 25.116 -6.281 -18.208 1.00 94.44 180 PHE A CA 1
ATOM 1363 C C . PHE A 1 180 ? 24.447 -5.307 -19.171 1.00 94.44 180 PHE A C 1
ATOM 1365 O O . PHE A 1 180 ? 24.093 -4.178 -18.816 1.00 94.44 180 PHE A O 1
ATOM 1372 N N . PHE A 1 181 ? 24.214 -5.787 -20.386 1.00 94.44 181 PHE A N 1
ATOM 1373 C CA . PHE A 1 181 ? 23.585 -5.045 -21.468 1.00 94.44 181 PHE A CA 1
ATOM 1374 C C . PHE A 1 181 ? 22.452 -5.853 -22.093 1.00 94.44 181 PHE A C 1
ATOM 1376 O O . PHE A 1 181 ? 22.429 -7.079 -22.020 1.00 94.44 181 PHE A O 1
ATOM 1383 N N . THR A 1 182 ? 21.509 -5.180 -22.735 1.00 94.38 182 THR A N 1
ATOM 1384 C CA . THR A 1 182 ? 20.455 -5.829 -23.514 1.00 94.38 182 THR A CA 1
ATOM 1385 C C . THR A 1 182 ? 20.147 -5.029 -24.775 1.00 94.38 182 THR A C 1
ATOM 1387 O O . THR A 1 182 ? 20.585 -3.888 -24.930 1.00 94.38 182 THR A O 1
ATOM 1390 N N . ARG A 1 183 ? 19.410 -5.653 -25.692 1.00 94.88 183 ARG A N 1
ATOM 1391 C CA . ARG A 1 183 ? 18.741 -4.973 -26.799 1.00 94.88 183 ARG A CA 1
ATOM 1392 C C . ARG A 1 183 ? 17.246 -5.035 -26.525 1.00 94.88 183 ARG A C 1
ATOM 1394 O O . ARG A 1 183 ? 16.752 -6.148 -26.344 1.00 94.88 183 ARG A O 1
ATOM 1401 N N . PRO A 1 184 ? 16.517 -3.909 -26.505 1.00 95.62 184 PRO A N 1
ATOM 1402 C CA . PRO A 1 184 ? 15.108 -3.890 -26.122 1.00 95.62 184 PRO A CA 1
ATOM 1403 C C . PRO A 1 184 ? 14.211 -4.876 -26.878 1.00 95.62 184 PRO A C 1
ATOM 1405 O O . PRO A 1 184 ? 13.273 -5.400 -26.289 1.00 95.62 184 PRO A O 1
ATOM 1408 N N . GLY A 1 185 ? 14.494 -5.173 -28.147 1.00 96.06 185 GLY A N 1
ATOM 1409 C CA . GLY A 1 185 ? 13.761 -6.150 -28.958 1.00 96.06 185 GLY A CA 1
ATOM 1410 C C . GLY A 1 185 ? 14.141 -7.618 -28.715 1.00 96.06 185 GLY A C 1
ATOM 1411 O O . GLY A 1 185 ? 13.585 -8.501 -29.361 1.00 96.06 185 GLY A O 1
ATOM 1412 N N . SER A 1 186 ? 15.083 -7.905 -27.812 1.00 95.06 186 SER A N 1
ATOM 1413 C CA . SER A 1 186 ? 15.624 -9.243 -27.550 1.00 95.06 186 SER A CA 1
ATOM 1414 C C . SER A 1 186 ? 15.338 -9.716 -26.123 1.00 95.06 186 SER A C 1
ATOM 1416 O O . SER A 1 186 ? 15.232 -8.923 -25.191 1.00 95.06 186 SER A O 1
ATOM 1418 N N . ARG A 1 187 ? 15.261 -11.040 -25.946 1.00 94.50 187 ARG A N 1
ATOM 1419 C CA . ARG A 1 187 ? 15.227 -11.711 -24.632 1.00 94.50 187 ARG A CA 1
ATOM 1420 C C . ARG A 1 187 ? 16.622 -12.057 -24.096 1.00 94.50 187 ARG A C 1
ATOM 1422 O O . ARG A 1 187 ? 16.748 -12.619 -23.011 1.00 94.50 187 ARG A O 1
ATOM 1429 N N . ALA A 1 188 ? 17.662 -11.747 -24.869 1.00 94.44 188 ALA A N 1
ATOM 1430 C CA . ALA A 1 188 ? 19.042 -12.005 -24.497 1.00 94.44 188 ALA A CA 1
ATOM 1431 C C . ALA A 1 188 ? 19.634 -10.874 -23.640 1.00 94.44 188 ALA A C 1
ATOM 1433 O O . ALA A 1 188 ? 19.281 -9.695 -23.772 1.00 94.44 188 ALA A O 1
ATOM 1434 N N . VAL A 1 189 ? 20.582 -11.255 -22.792 1.00 94.88 189 VAL A N 1
ATOM 1435 C CA . VAL A 1 189 ? 21.407 -10.361 -21.978 1.00 94.88 189 VAL A CA 1
ATOM 1436 C C . VAL A 1 189 ? 22.866 -10.607 -22.342 1.00 94.88 189 VAL A C 1
ATOM 1438 O O . VAL A 1 189 ? 23.268 -11.740 -22.580 1.00 94.88 189 VAL A O 1
ATOM 1441 N N . TRP A 1 190 ? 23.665 -9.550 -22.403 1.00 94.94 190 TRP A N 1
ATOM 1442 C CA . TRP A 1 190 ? 25.089 -9.629 -22.694 1.00 94.94 190 TRP A CA 1
ATOM 1443 C C . TRP A 1 190 ? 25.907 -9.244 -21.469 1.00 94.94 190 TRP A C 1
ATOM 1445 O O . TRP A 1 190 ? 25.591 -8.263 -20.793 1.00 94.94 190 TRP A O 1
ATOM 1455 N N . THR A 1 191 ? 26.968 -9.998 -21.201 1.00 94.12 191 THR A N 1
ATOM 1456 C CA . THR A 1 191 ? 27.936 -9.689 -20.140 1.00 94.12 191 THR A CA 1
ATOM 1457 C C . THR A 1 191 ? 28.840 -8.525 -20.549 1.00 94.12 191 THR A C 1
ATOM 1459 O O . THR A 1 191 ? 28.934 -8.165 -21.727 1.00 94.12 191 THR A O 1
ATOM 1462 N N . SER A 1 192 ? 29.564 -7.951 -19.590 1.00 87.69 192 SER A N 1
ATOM 1463 C CA . SER A 1 192 ? 30.620 -6.957 -19.840 1.00 87.69 192 SER A CA 1
ATOM 1464 C C . SER A 1 192 ? 31.700 -7.452 -20.822 1.00 87.69 192 SER A C 1
ATOM 1466 O O . SER A 1 192 ? 32.285 -6.652 -21.554 1.00 87.69 192 SER A O 1
ATOM 1468 N N . ARG A 1 193 ? 31.909 -8.774 -20.893 1.00 87.00 193 ARG A N 1
ATOM 1469 C CA . ARG A 1 193 ? 32.895 -9.463 -21.746 1.00 87.00 193 ARG A CA 1
ATOM 1470 C C . ARG A 1 193 ? 32.386 -9.764 -23.158 1.00 87.00 193 ARG A C 1
ATOM 1472 O O . ARG A 1 193 ? 33.165 -10.183 -24.008 1.00 87.00 193 ARG A O 1
ATOM 1479 N N . GLY A 1 194 ? 31.105 -9.511 -23.428 1.00 87.56 194 GLY A N 1
ATOM 1480 C CA . GLY A 1 194 ? 30.479 -9.757 -24.729 1.00 87.56 194 GLY A CA 1
ATOM 1481 C C . GLY A 1 194 ? 29.812 -11.124 -24.871 1.00 87.56 194 GLY A C 1
ATOM 1482 O O . GLY A 1 194 ? 29.258 -11.401 -25.937 1.00 87.56 194 GLY A O 1
ATOM 1483 N N . ASP A 1 195 ? 29.811 -11.950 -23.821 1.00 92.25 195 ASP A N 1
ATOM 1484 C CA . ASP A 1 195 ? 29.109 -13.234 -23.835 1.00 92.25 195 ASP A CA 1
ATOM 1485 C C . ASP A 1 195 ? 27.604 -12.998 -23.910 1.00 92.25 195 ASP A C 1
ATOM 1487 O O . ASP A 1 195 ? 27.059 -12.145 -23.205 1.00 92.25 195 ASP A O 1
ATOM 1491 N N . ARG A 1 196 ? 26.930 -13.764 -24.765 1.00 94.62 196 ARG A N 1
ATOM 1492 C CA . ARG A 1 196 ? 25.483 -13.701 -24.947 1.00 94.62 196 ARG A CA 1
ATOM 1493 C C . ARG A 1 196 ? 24.811 -14.781 -24.106 1.00 94.62 196 ARG A C 1
ATOM 1495 O O . ARG A 1 196 ? 25.084 -15.963 -24.285 1.00 94.62 196 ARG A O 1
ATOM 1502 N N . LEU A 1 197 ? 23.903 -14.358 -23.238 1.00 93.69 197 LEU A N 1
ATOM 1503 C CA . LEU A 1 197 ? 23.025 -15.210 -22.448 1.00 93.69 197 LEU A CA 1
ATOM 1504 C C . LEU A 1 197 ? 21.627 -15.164 -23.079 1.00 93.69 197 LEU A C 1
ATOM 1506 O O . LEU A 1 197 ? 20.963 -14.124 -23.050 1.00 93.69 197 LEU A O 1
ATOM 1510 N N . ASP A 1 198 ? 21.200 -16.262 -23.698 1.00 91.50 198 ASP A N 1
ATOM 1511 C CA . ASP A 1 198 ? 19.906 -16.356 -24.384 1.00 91.50 198 ASP A CA 1
ATOM 1512 C C . ASP A 1 198 ? 18.751 -16.658 -23.422 1.00 91.50 198 ASP A C 1
ATOM 1514 O O . ASP A 1 198 ? 18.928 -17.325 -22.407 1.00 91.50 198 ASP A O 1
ATOM 1518 N N . ASP A 1 199 ? 17.566 -16.134 -23.754 1.00 85.31 199 ASP A N 1
ATOM 1519 C CA . ASP A 1 199 ? 16.301 -16.339 -23.030 1.00 85.31 199 ASP A CA 1
ATOM 1520 C C . ASP A 1 199 ? 16.335 -16.070 -21.517 1.00 85.31 199 ASP A C 1
ATOM 1522 O O . ASP A 1 199 ? 15.485 -16.560 -20.775 1.00 85.31 199 ASP A O 1
ATOM 1526 N N . VAL A 1 200 ? 17.263 -15.213 -21.077 1.00 86.38 200 VAL A N 1
ATOM 1527 C CA . VAL A 1 200 ? 17.397 -14.803 -19.675 1.00 86.38 200 VAL A CA 1
ATOM 1528 C C . VAL A 1 200 ? 16.146 -14.087 -19.190 1.00 86.38 200 VAL A C 1
ATOM 1530 O O . VAL A 1 200 ? 15.720 -14.327 -18.070 1.00 86.38 200 VAL A O 1
ATOM 1533 N N . VAL A 1 201 ? 15.539 -13.206 -19.994 1.00 88.62 201 VAL A N 1
ATOM 1534 C CA . VAL A 1 201 ? 14.341 -12.466 -19.563 1.00 88.62 201 VAL A CA 1
ATOM 1535 C C . VAL A 1 201 ? 13.057 -13.039 -20.169 1.00 88.62 201 VAL A C 1
ATOM 1537 O O . VAL A 1 201 ? 13.021 -13.374 -21.357 1.00 88.62 201 VAL A O 1
ATOM 1540 N N . PRO A 1 202 ? 11.959 -13.120 -19.392 1.00 85.62 202 PRO A N 1
ATOM 1541 C CA . PRO A 1 202 ? 10.708 -13.718 -19.855 1.00 85.62 202 PRO A CA 1
ATOM 1542 C C . PRO A 1 202 ? 9.972 -12.862 -20.893 1.00 85.62 202 PRO A C 1
ATOM 1544 O O . PRO A 1 202 ? 9.184 -13.400 -21.669 1.00 85.62 202 PRO A O 1
ATOM 1547 N N . VAL A 1 203 ? 10.210 -11.549 -20.911 1.00 91.31 203 VAL A N 1
ATOM 1548 C CA . VAL A 1 203 ? 9.655 -10.578 -21.865 1.00 91.31 203 VAL A CA 1
ATOM 1549 C C . VAL A 1 203 ? 10.766 -9.589 -22.208 1.00 91.31 203 VAL A C 1
ATOM 1551 O O . VAL A 1 203 ? 11.533 -9.201 -21.326 1.00 91.31 203 VAL A O 1
ATOM 1554 N N . CYS A 1 204 ? 10.878 -9.188 -23.476 1.00 94.81 204 CYS A N 1
ATOM 1555 C CA . CYS A 1 204 ? 11.884 -8.212 -23.881 1.00 94.81 204 CYS A CA 1
ATOM 1556 C C . CYS A 1 204 ? 11.543 -6.797 -23.366 1.00 94.81 204 CYS A C 1
ATOM 1558 O O . CYS A 1 204 ? 10.425 -6.504 -22.922 1.00 94.81 204 CYS A O 1
ATOM 1560 N N . GLY A 1 205 ? 12.532 -5.908 -23.397 1.00 95.56 205 GLY A N 1
ATOM 1561 C CA . GLY A 1 205 ? 12.408 -4.540 -22.895 1.00 95.56 205 GLY A CA 1
ATOM 1562 C C . GLY A 1 205 ? 11.399 -3.680 -23.657 1.00 95.56 205 GLY A C 1
ATOM 1563 O O . GLY A 1 205 ? 10.622 -2.940 -23.053 1.00 95.56 205 GLY A O 1
ATOM 1564 N N . LEU A 1 206 ? 11.354 -3.825 -24.982 1.00 97.31 206 LEU A N 1
ATOM 1565 C CA . LEU A 1 206 ? 10.426 -3.099 -25.842 1.00 97.31 206 LEU A CA 1
ATOM 1566 C C . LEU A 1 206 ? 8.980 -3.518 -25.565 1.00 97.31 206 LEU A C 1
ATOM 1568 O O . LEU A 1 206 ? 8.141 -2.657 -25.314 1.00 97.31 206 LEU A O 1
ATOM 1572 N N . ASP A 1 207 ? 8.694 -4.821 -25.532 1.00 96.94 207 ASP A N 1
ATOM 1573 C CA . ASP A 1 207 ? 7.348 -5.322 -25.229 1.00 96.94 207 ASP A CA 1
ATOM 1574 C C . ASP A 1 207 ? 6.893 -4.913 -23.827 1.00 96.94 207 ASP A C 1
ATOM 1576 O O . ASP A 1 207 ? 5.724 -4.577 -23.631 1.00 96.94 207 ASP A O 1
ATOM 1580 N N . SER A 1 208 ? 7.822 -4.873 -22.868 1.00 94.94 208 SER A N 1
ATOM 1581 C CA . SER A 1 208 ? 7.568 -4.361 -21.520 1.00 94.94 208 SER A CA 1
ATOM 1582 C C . SER A 1 208 ? 7.124 -2.894 -21.545 1.00 94.94 208 SER A C 1
ATOM 1584 O O . SER A 1 208 ? 6.089 -2.560 -20.972 1.00 94.94 208 SER A O 1
ATOM 1586 N N . ALA A 1 209 ? 7.852 -2.021 -22.250 1.00 96.38 209 ALA A N 1
ATOM 1587 C CA . ALA A 1 209 ? 7.504 -0.604 -22.366 1.00 96.38 209 ALA A CA 1
ATOM 1588 C C . ALA A 1 209 ? 6.186 -0.384 -23.131 1.00 96.38 209 ALA A C 1
ATOM 1590 O O . ALA A 1 209 ? 5.335 0.395 -22.701 1.00 96.38 209 ALA A O 1
ATOM 1591 N N . LEU A 1 210 ? 5.957 -1.122 -24.222 1.00 97.62 210 LEU A N 1
ATOM 1592 C CA . LEU A 1 210 ? 4.695 -1.073 -24.966 1.00 97.62 210 LEU A CA 1
ATOM 1593 C C . LEU A 1 210 ? 3.510 -1.539 -24.108 1.00 97.62 210 LEU A C 1
ATOM 1595 O O . LEU A 1 210 ? 2.431 -0.953 -24.177 1.00 97.62 210 LEU A O 1
ATOM 1599 N N . ALA A 1 211 ? 3.694 -2.574 -23.284 1.00 95.06 211 ALA A N 1
ATOM 1600 C CA . ALA A 1 211 ? 2.680 -3.021 -22.336 1.00 95.06 211 ALA A CA 1
ATOM 1601 C C . ALA A 1 211 ? 2.394 -1.961 -21.262 1.00 95.06 211 ALA A C 1
ATOM 1603 O O . ALA A 1 211 ? 1.225 -1.754 -20.936 1.00 95.06 211 ALA A O 1
ATOM 1604 N N . THR A 1 212 ? 3.419 -1.257 -20.767 1.00 95.38 212 THR A N 1
ATOM 1605 C CA . THR A 1 212 ? 3.241 -0.117 -19.856 1.00 95.38 212 THR A CA 1
ATOM 1606 C C . THR A 1 212 ? 2.390 0.969 -20.505 1.00 95.38 212 THR A C 1
ATOM 1608 O O . THR A 1 212 ? 1.356 1.318 -19.948 1.00 95.38 212 THR A O 1
ATOM 1611 N N . VAL A 1 213 ? 2.738 1.429 -21.714 1.00 97.19 213 VAL A N 1
ATOM 1612 C CA . VAL A 1 213 ? 1.968 2.470 -22.426 1.00 97.19 213 VAL A CA 1
ATOM 1613 C C . VAL A 1 213 ? 0.516 2.042 -22.665 1.00 97.19 213 VAL A C 1
ATOM 1615 O O . VAL A 1 213 ? -0.398 2.836 -22.462 1.00 97.19 213 VAL A O 1
ATOM 1618 N N . ARG A 1 214 ? 0.266 0.774 -23.018 1.00 95.88 214 ARG A N 1
ATOM 1619 C CA . ARG A 1 214 ? -1.101 0.237 -23.182 1.00 95.88 214 ARG A CA 1
ATOM 1620 C C . ARG A 1 214 ? -1.894 0.177 -21.876 1.00 95.88 214 ARG A C 1
ATOM 1622 O O . ARG A 1 214 ? -3.119 0.245 -21.913 1.00 95.88 214 ARG A O 1
ATOM 1629 N N . ALA A 1 215 ? -1.220 -0.006 -20.742 1.00 93.19 215 ALA A N 1
ATOM 1630 C CA . ALA A 1 215 ? -1.847 -0.043 -19.424 1.00 93.19 215 ALA A CA 1
ATOM 1631 C C . ALA A 1 215 ? -2.114 1.360 -18.852 1.00 93.19 215 ALA A C 1
ATOM 1633 O O . ALA A 1 215 ? -2.863 1.480 -17.876 1.00 93.19 215 ALA A O 1
ATOM 1634 N N . MET A 1 216 ? -1.527 2.405 -19.447 1.00 96.06 216 MET A N 1
ATOM 1635 C CA . MET A 1 216 ? -1.744 3.780 -19.017 1.00 96.06 216 MET A CA 1
ATOM 1636 C C . MET A 1 216 ? -3.212 4.186 -19.184 1.00 96.06 216 MET A C 1
ATOM 1638 O O . MET A 1 216 ? -3.885 3.8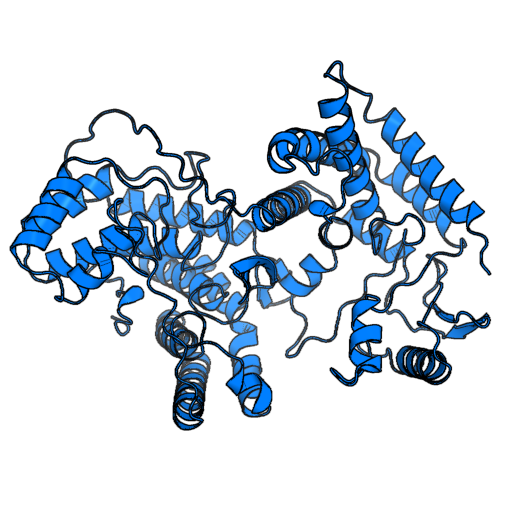67 -20.162 1.00 96.06 216 MET A O 1
ATOM 1642 N N . GLY A 1 217 ? -3.723 4.908 -18.195 1.00 94.75 217 GLY A N 1
ATOM 1643 C CA . GLY A 1 217 ? -5.098 5.377 -18.151 1.00 94.75 217 GLY A CA 1
ATOM 1644 C C . GLY A 1 217 ? -5.447 5.967 -16.786 1.00 94.75 217 GLY A C 1
ATOM 1645 O O . GLY A 1 217 ? -4.618 5.965 -15.877 1.00 94.75 217 GLY A O 1
ATOM 1646 N N . PRO A 1 218 ? -6.689 6.437 -16.578 1.00 91.56 218 PRO A N 1
ATOM 1647 C CA . PRO A 1 218 ? -7.051 7.196 -15.377 1.00 91.56 218 PRO A CA 1
ATOM 1648 C C . PRO A 1 218 ? -6.796 6.460 -14.054 1.00 91.56 218 PRO A C 1
ATOM 1650 O O . PRO A 1 218 ? -6.474 7.085 -13.046 1.00 91.56 218 PRO A O 1
ATOM 1653 N N . ARG A 1 219 ? -6.945 5.128 -14.045 1.00 88.62 219 ARG A N 1
ATOM 1654 C CA . ARG A 1 219 ? -6.700 4.304 -12.854 1.00 88.62 219 ARG A CA 1
ATOM 1655 C C . ARG A 1 219 ? -5.213 4.123 -12.571 1.00 88.62 219 ARG A C 1
ATOM 1657 O O . ARG A 1 219 ? -4.824 4.159 -11.409 1.00 88.62 219 ARG A O 1
ATOM 1664 N N . ASP A 1 220 ? -4.411 3.891 -13.605 1.00 92.25 220 ASP A N 1
ATOM 1665 C CA . ASP A 1 220 ? -2.964 3.778 -13.442 1.00 92.25 220 ASP A CA 1
ATOM 1666 C C . ASP A 1 220 ? -2.365 5.132 -13.047 1.00 92.25 220 ASP A C 1
ATOM 1668 O O . ASP A 1 220 ? -1.669 5.201 -12.040 1.00 92.25 220 ASP A O 1
ATOM 1672 N N . ARG A 1 221 ? -2.759 6.224 -13.717 1.00 94.19 221 ARG A N 1
ATOM 1673 C CA . ARG A 1 221 ? -2.307 7.582 -13.393 1.00 94.19 221 ARG A CA 1
ATOM 1674 C C . ARG A 1 221 ? -2.493 7.916 -11.914 1.00 94.19 221 ARG A C 1
ATOM 1676 O O . ARG A 1 221 ? -1.519 8.246 -11.252 1.00 94.19 221 ARG A O 1
ATOM 1683 N N . ARG A 1 222 ? -3.698 7.697 -11.367 1.00 88.81 222 ARG A N 1
ATOM 1684 C CA . ARG A 1 222 ? -3.983 7.903 -9.932 1.00 88.81 222 ARG A CA 1
ATOM 1685 C C . ARG A 1 222 ? -3.069 7.089 -9.012 1.00 88.81 222 ARG A C 1
ATOM 1687 O O . ARG A 1 222 ? -2.701 7.571 -7.950 1.00 88.81 222 ARG A O 1
ATOM 1694 N N . ARG A 1 223 ? -2.705 5.860 -9.395 1.00 89.44 223 ARG A N 1
ATOM 1695 C CA . ARG A 1 223 ? -1.777 5.025 -8.613 1.00 89.44 223 ARG A CA 1
ATOM 1696 C C . ARG A 1 223 ? -0.350 5.558 -8.679 1.00 89.44 223 ARG A C 1
ATOM 1698 O O . ARG A 1 223 ? 0.326 5.555 -7.658 1.00 89.44 223 ARG A O 1
ATOM 1705 N N . GLN A 1 224 ? 0.102 6.010 -9.849 1.00 93.69 224 GLN A N 1
ATOM 1706 C CA . GLN A 1 224 ? 1.425 6.624 -9.992 1.00 93.69 224 GLN A CA 1
ATOM 1707 C C . GLN A 1 224 ? 1.506 7.959 -9.238 1.00 93.69 224 GLN A C 1
ATOM 1709 O O . GLN A 1 224 ? 2.483 8.181 -8.534 1.00 93.69 224 GLN A O 1
ATOM 1714 N N . GLU A 1 225 ? 0.466 8.800 -9.311 1.00 92.38 225 GLU A N 1
ATOM 1715 C CA . GLU A 1 225 ? 0.337 10.037 -8.523 1.00 92.38 225 GLU A CA 1
ATOM 1716 C C . GLU A 1 225 ? 0.458 9.734 -7.017 1.00 92.38 225 GLU A C 1
ATOM 1718 O O . GLU A 1 225 ? 1.338 10.282 -6.357 1.00 92.38 225 GLU A O 1
ATOM 1723 N N . TRP A 1 226 ? -0.313 8.763 -6.507 1.00 89.75 226 TRP A N 1
ATOM 1724 C CA . TRP A 1 226 ? -0.221 8.326 -5.108 1.00 89.75 226 TRP A CA 1
ATOM 1725 C C . TRP A 1 226 ? 1.179 7.819 -4.731 1.00 89.75 226 TRP A C 1
ATOM 1727 O O . TRP A 1 226 ? 1.686 8.147 -3.664 1.00 89.75 226 TRP A O 1
ATOM 1737 N N . MET A 1 227 ? 1.841 7.041 -5.596 1.00 90.50 227 MET A N 1
ATOM 1738 C CA . MET A 1 227 ? 3.200 6.548 -5.327 1.00 90.50 227 MET A CA 1
ATOM 1739 C C . MET A 1 227 ? 4.232 7.681 -5.274 1.00 90.50 227 MET A C 1
ATOM 1741 O O . MET A 1 227 ? 5.153 7.619 -4.460 1.00 90.50 227 MET A O 1
ATOM 1745 N N . ILE A 1 228 ? 4.079 8.718 -6.104 1.00 90.44 228 ILE A N 1
ATOM 1746 C CA . ILE A 1 228 ? 4.919 9.922 -6.050 1.00 90.44 228 ILE A CA 1
ATOM 1747 C C . ILE A 1 228 ? 4.687 10.647 -4.722 1.00 90.44 228 ILE A C 1
ATOM 1749 O O . ILE A 1 228 ? 5.648 10.909 -4.003 1.00 90.44 228 ILE A O 1
ATOM 1753 N N . GLU A 1 229 ? 3.431 10.922 -4.366 1.00 87.88 229 GLU A N 1
ATOM 1754 C CA . GLU A 1 229 ? 3.073 11.567 -3.097 1.00 87.88 229 GLU A CA 1
ATOM 1755 C C . GLU A 1 229 ? 3.629 10.794 -1.897 1.00 87.88 229 GLU A C 1
ATOM 1757 O O . GLU A 1 229 ? 4.313 11.368 -1.048 1.00 87.88 229 GLU A O 1
ATOM 1762 N N . ALA A 1 230 ? 3.410 9.478 -1.864 1.00 86.38 230 ALA A N 1
ATOM 1763 C CA . ALA A 1 230 ? 3.872 8.594 -0.803 1.00 86.38 230 ALA A CA 1
ATOM 1764 C C . ALA A 1 230 ? 5.406 8.577 -0.686 1.00 86.38 230 ALA A C 1
ATOM 1766 O O . ALA A 1 230 ? 5.935 8.629 0.422 1.00 86.38 230 ALA A O 1
ATOM 1767 N N . ALA A 1 231 ? 6.137 8.556 -1.804 1.00 86.56 231 ALA A N 1
ATOM 1768 C CA . ALA A 1 231 ? 7.600 8.587 -1.790 1.00 86.56 231 ALA A CA 1
ATOM 1769 C C . ALA A 1 231 ? 8.161 9.920 -1.266 1.00 86.56 231 ALA A C 1
ATOM 1771 O O . ALA A 1 231 ? 9.115 9.919 -0.490 1.00 86.56 231 ALA A O 1
ATOM 1772 N N . PHE A 1 232 ? 7.562 11.054 -1.646 1.00 82.94 232 PHE A N 1
ATOM 1773 C CA . PHE A 1 232 ? 7.952 12.370 -1.122 1.00 82.94 232 PHE A CA 1
ATOM 1774 C C . PHE A 1 232 ? 7.621 12.514 0.364 1.00 82.94 232 PHE A C 1
ATOM 1776 O O . PHE A 1 232 ? 8.424 13.038 1.136 1.00 82.94 232 PHE A O 1
ATOM 1783 N N . ALA A 1 233 ? 6.457 12.015 0.775 1.00 79.19 233 ALA A N 1
ATOM 1784 C CA . ALA A 1 233 ? 6.064 11.953 2.171 1.00 79.19 233 ALA A CA 1
ATOM 1785 C C . ALA A 1 233 ? 7.042 11.117 3.004 1.00 79.19 233 ALA A C 1
ATOM 1787 O O . ALA A 1 233 ? 7.463 11.560 4.068 1.00 79.19 233 ALA A O 1
ATOM 1788 N N . ALA A 1 234 ? 7.448 9.948 2.508 1.00 76.81 234 ALA A N 1
ATOM 1789 C CA . ALA A 1 234 ? 8.345 9.034 3.207 1.00 76.81 234 ALA A CA 1
ATOM 1790 C C . ALA A 1 234 ? 9.726 9.638 3.538 1.00 76.81 234 ALA A C 1
ATOM 1792 O O . ALA A 1 234 ? 10.331 9.263 4.544 1.00 76.81 234 ALA A O 1
ATOM 1793 N N . GLY A 1 235 ? 10.205 10.581 2.716 1.00 65.25 235 GLY A N 1
ATOM 1794 C CA . GLY A 1 235 ? 11.441 11.338 2.950 1.00 65.25 235 GLY A CA 1
ATOM 1795 C C . GLY A 1 235 ? 11.285 12.532 3.902 1.00 65.25 235 GLY A C 1
ATOM 1796 O O . GLY A 1 235 ? 12.278 13.098 4.353 1.00 65.25 235 GLY A O 1
ATOM 1797 N N . SER A 1 236 ? 10.053 12.926 4.240 1.00 61.56 236 SER A N 1
ATOM 1798 C CA . SER A 1 236 ? 9.786 14.016 5.178 1.00 61.56 236 SER A CA 1
ATOM 1799 C C . SER A 1 236 ? 9.791 13.503 6.618 1.00 61.56 236 SER A C 1
ATOM 1801 O O . SER A 1 236 ? 8.986 12.657 7.000 1.00 61.56 236 SER A O 1
ATOM 1803 N N . THR A 1 237 ? 10.666 14.058 7.456 1.00 48.66 237 THR A N 1
ATOM 1804 C CA . THR A 1 237 ? 10.711 13.768 8.901 1.00 48.66 237 THR A CA 1
ATOM 1805 C C . THR A 1 237 ? 9.612 14.482 9.693 1.00 48.66 237 THR A C 1
ATOM 1807 O O . THR A 1 237 ? 9.438 14.220 10.881 1.00 48.66 237 THR A O 1
ATOM 1810 N N . THR A 1 238 ? 8.853 15.384 9.064 1.00 43.75 238 THR A N 1
ATOM 1811 C CA . THR A 1 238 ? 7.810 16.169 9.733 1.00 43.75 238 THR A CA 1
ATOM 1812 C C . THR A 1 238 ? 6.416 15.619 9.444 1.00 43.75 238 THR A C 1
ATOM 1814 O O . THR A 1 238 ? 5.855 15.864 8.375 1.00 43.75 238 THR A O 1
ATOM 1817 N N . VAL A 1 239 ? 5.809 14.953 10.430 1.00 48.47 239 VAL A N 1
ATOM 1818 C CA . VAL A 1 239 ? 4.353 14.756 10.466 1.00 48.47 239 VAL A CA 1
ATOM 1819 C C . VAL A 1 239 ? 3.724 16.109 10.807 1.00 48.47 239 VAL A C 1
ATOM 1821 O O . VAL A 1 239 ? 3.761 16.566 11.948 1.00 48.47 239 VAL A O 1
ATOM 1824 N N . ARG A 1 240 ? 3.209 16.820 9.799 1.00 38.03 240 ARG A N 1
ATOM 1825 C CA . ARG A 1 240 ? 2.486 18.079 10.019 1.00 38.03 240 ARG A CA 1
ATOM 1826 C C . ARG A 1 240 ? 1.034 17.758 10.358 1.00 38.03 240 ARG A C 1
ATOM 1828 O O . ARG A 1 240 ? 0.250 17.436 9.472 1.00 38.03 240 ARG A O 1
ATOM 1835 N N . HIS A 1 241 ? 0.677 17.875 11.633 1.00 37.81 241 HIS A N 1
ATOM 1836 C CA . HIS A 1 241 ? -0.714 17.803 12.069 1.00 37.81 241 HIS A CA 1
ATOM 1837 C C . HIS A 1 241 ? -1.431 19.105 11.687 1.00 37.81 241 HIS A C 1
ATOM 1839 O O . HIS A 1 241 ? -1.231 20.151 12.305 1.00 37.81 241 HIS A O 1
ATOM 1845 N N . TRP A 1 242 ? -2.248 19.061 10.637 1.00 36.16 242 TRP A N 1
ATOM 1846 C CA . TRP A 1 242 ? -3.097 20.184 10.245 1.00 36.16 242 TRP A CA 1
ATOM 1847 C C . TRP A 1 242 ? -4.365 20.169 11.076 1.00 36.16 242 TRP A C 1
ATOM 1849 O O . TRP A 1 242 ? -5.174 19.280 10.894 1.00 36.16 242 TRP A O 1
ATOM 1859 N N . CYS A 1 243 ? -4.589 21.141 11.954 1.00 31.97 243 CYS A N 1
ATOM 1860 C CA . CYS A 1 243 ? -5.876 21.242 12.637 1.00 31.97 243 CYS A CA 1
ATOM 1861 C C . CYS A 1 243 ? -6.940 21.732 11.638 1.00 31.97 243 CYS A C 1
ATOM 1863 O O . CYS A 1 243 ? -6.866 22.869 11.166 1.00 31.97 243 CYS A O 1
ATOM 1865 N N . LEU A 1 244 ? -7.922 20.893 11.295 1.00 37.56 244 LEU A N 1
ATOM 1866 C CA . LEU A 1 244 ? -9.078 21.340 10.521 1.00 37.56 244 LEU A CA 1
ATOM 1867 C C . LEU A 1 244 ? -9.938 22.245 11.406 1.00 37.56 244 LEU A C 1
ATOM 1869 O O . LEU A 1 244 ? -10.495 21.807 12.414 1.00 37.56 244 LEU A O 1
ATOM 1873 N N . ALA A 1 245 ? -10.086 23.509 11.009 1.00 31.20 245 ALA A N 1
ATOM 1874 C CA . ALA A 1 245 ? -11.144 24.357 11.537 1.00 31.20 245 ALA A CA 1
ATOM 1875 C C . ALA A 1 245 ? -12.489 23.784 11.063 1.00 31.20 245 ALA A C 1
ATOM 1877 O O . ALA A 1 245 ? -12.918 24.018 9.934 1.00 31.20 245 ALA A O 1
ATOM 1878 N N . THR A 1 246 ? -13.131 22.971 11.900 1.00 36.53 246 THR A N 1
ATOM 1879 C CA . THR A 1 246 ? -14.463 22.437 11.608 1.00 36.53 246 THR A CA 1
ATOM 1880 C C . THR A 1 246 ? -15.517 23.523 11.822 1.00 36.53 246 THR A C 1
ATOM 1882 O O . THR A 1 246 ? -15.471 24.284 12.790 1.00 36.53 246 THR A O 1
ATOM 1885 N N . GLY A 1 247 ? -16.445 23.619 10.866 1.00 38.00 247 GLY A N 1
ATOM 1886 C CA . GLY A 1 247 ? -17.594 24.520 10.911 1.00 38.00 247 GLY A CA 1
ATOM 1887 C C . GLY A 1 247 ? -18.568 24.213 12.056 1.00 38.00 247 GLY A C 1
ATOM 1888 O O . GLY A 1 247 ? -18.414 23.234 12.780 1.00 38.00 247 GLY A O 1
ATOM 1889 N N . SER A 1 248 ? -19.546 25.115 12.192 1.00 37.62 248 SER A N 1
ATOM 1890 C CA . SER A 1 248 ? -20.493 25.303 13.304 1.00 37.62 248 SER A CA 1
ATOM 1891 C C . SER A 1 248 ? -20.935 24.048 14.072 1.00 37.62 248 SER A C 1
ATOM 1893 O O . SER A 1 248 ? -21.206 22.998 13.494 1.00 37.62 248 SER A O 1
ATOM 1895 N N . ALA A 1 249 ? -21.052 24.226 15.393 1.00 40.62 249 ALA A N 1
ATOM 1896 C CA . ALA A 1 249 ? -21.535 23.269 16.380 1.00 40.62 249 ALA A CA 1
ATOM 1897 C C . ALA A 1 249 ? -22.833 22.575 15.935 1.00 40.62 249 ALA A C 1
ATOM 1899 O O . ALA A 1 249 ? -23.926 23.114 16.091 1.00 40.62 249 ALA A O 1
ATOM 1900 N N . ALA A 1 250 ? -22.705 21.360 15.404 1.00 45.81 250 ALA A N 1
ATOM 1901 C CA . ALA A 1 250 ? -23.818 20.428 15.359 1.00 45.81 250 ALA A CA 1
ATOM 1902 C C . ALA A 1 250 ? -24.170 20.021 16.797 1.00 45.81 250 ALA A C 1
ATOM 1904 O O . ALA A 1 250 ? -23.275 19.832 17.629 1.00 45.81 250 ALA A O 1
ATOM 1905 N N . ASP A 1 251 ? -25.467 19.914 17.082 1.00 45.59 251 ASP A N 1
ATOM 1906 C CA . ASP A 1 251 ? -25.960 19.500 18.392 1.00 45.59 251 ASP A CA 1
ATOM 1907 C C . ASP A 1 251 ? -25.393 18.129 18.788 1.00 45.59 251 ASP A C 1
ATOM 1909 O O . ASP A 1 251 ? -25.182 17.248 17.950 1.00 45.59 251 ASP A O 1
ATOM 1913 N N . ALA A 1 252 ? -25.137 17.959 20.087 1.00 51.06 252 ALA A N 1
ATOM 1914 C CA . ALA A 1 252 ? -24.636 16.718 20.664 1.00 51.06 252 ALA A CA 1
ATOM 1915 C C . ALA A 1 252 ? -25.702 15.612 20.551 1.00 51.06 252 ALA A C 1
ATOM 1917 O O . ALA A 1 252 ? -26.531 15.439 21.441 1.00 51.06 252 ALA A O 1
ATOM 1918 N N . GLY A 1 253 ? -25.687 14.882 19.437 1.00 59.84 253 GLY A N 1
ATOM 1919 C CA . GLY A 1 253 ? -26.532 13.719 19.180 1.00 59.84 253 GLY A CA 1
ATOM 1920 C C . GLY A 1 253 ? -25.747 12.409 19.206 1.00 59.84 253 GLY A C 1
ATOM 1921 O O . GLY A 1 253 ? -24.521 12.394 19.091 1.00 59.84 253 GLY A O 1
ATOM 1922 N N . VAL A 1 254 ? -26.467 11.296 19.347 1.00 66.81 254 VAL A N 1
ATOM 1923 C CA . VAL A 1 254 ? -25.920 9.946 19.136 1.00 66.81 254 VAL A CA 1
ATOM 1924 C C . VAL A 1 254 ? -25.320 9.873 17.718 1.00 66.81 254 VAL A C 1
ATOM 1926 O O . VAL A 1 254 ? -25.946 10.406 16.798 1.00 66.81 254 VAL A O 1
ATOM 1929 N N . PRO A 1 255 ? -24.134 9.254 17.522 1.00 71.38 255 PRO A N 1
ATOM 1930 C CA . PRO A 1 255 ? -23.555 9.060 16.198 1.00 71.38 255 PRO A CA 1
ATOM 1931 C C . PRO A 1 255 ? -24.595 8.444 15.265 1.00 71.38 255 PRO A C 1
ATOM 1933 O O . PRO A 1 255 ? -25.156 7.403 15.594 1.00 71.38 255 PRO A O 1
ATOM 1936 N N . ASP A 1 256 ? -24.862 9.089 14.130 1.00 84.12 256 ASP A N 1
ATOM 1937 C CA . ASP A 1 256 ? -25.785 8.558 13.129 1.00 84.12 256 ASP A CA 1
ATOM 1938 C C . ASP A 1 256 ? -25.182 7.279 12.518 1.00 84.12 256 ASP A C 1
ATOM 1940 O O . ASP A 1 256 ? -24.182 7.367 11.790 1.00 84.12 256 ASP A O 1
ATOM 1944 N N . PRO A 1 257 ? -25.760 6.090 12.789 1.00 88.81 257 PRO A N 1
ATOM 1945 C CA . PRO A 1 257 ? -25.191 4.838 12.315 1.00 88.81 257 PRO A CA 1
ATOM 1946 C C . PRO A 1 257 ? -25.184 4.743 10.788 1.00 88.81 257 PRO A C 1
ATOM 1948 O O . PRO A 1 257 ? -24.279 4.132 10.222 1.00 88.81 257 PRO A O 1
ATOM 1951 N N . GLN A 1 258 ? -26.154 5.366 10.109 1.00 90.00 258 GLN A N 1
ATOM 1952 C CA . GLN A 1 258 ? -26.213 5.345 8.651 1.00 90.00 258 GLN A CA 1
ATOM 1953 C C . GLN A 1 258 ? -25.090 6.192 8.055 1.00 90.00 258 GLN A C 1
ATOM 1955 O O . GLN A 1 258 ? -24.382 5.728 7.165 1.00 90.00 258 GLN A O 1
ATOM 1960 N N . ARG A 1 259 ? -24.857 7.390 8.603 1.00 88.38 259 ARG A N 1
ATOM 1961 C CA . ARG A 1 259 ? -23.730 8.236 8.195 1.00 88.38 259 ARG A CA 1
ATOM 1962 C C . ARG A 1 259 ? -22.387 7.529 8.390 1.00 88.38 259 ARG A C 1
ATOM 1964 O O . ARG A 1 259 ? -21.535 7.608 7.510 1.00 88.38 259 ARG A O 1
ATOM 1971 N N . ALA A 1 260 ? -22.198 6.826 9.508 1.00 90.56 260 ALA A N 1
ATOM 1972 C CA . ALA A 1 260 ? -20.973 6.064 9.755 1.00 90.56 260 ALA A CA 1
ATOM 1973 C C . ALA A 1 260 ? -20.777 4.932 8.731 1.00 90.56 260 ALA A C 1
ATOM 1975 O O . ALA A 1 260 ? -19.665 4.741 8.237 1.00 90.56 260 ALA A O 1
ATOM 1976 N N . LEU A 1 261 ? -21.851 4.216 8.371 1.00 93.38 261 LEU A N 1
ATOM 1977 C CA . LEU A 1 261 ? -21.813 3.201 7.315 1.00 93.38 261 LEU A CA 1
ATOM 1978 C C . LEU A 1 261 ? -21.492 3.810 5.948 1.00 93.38 261 LEU A C 1
ATOM 1980 O O . LEU A 1 261 ? -20.637 3.277 5.249 1.00 93.38 261 LEU A O 1
ATOM 1984 N N . ASP A 1 262 ? -22.113 4.929 5.576 1.00 91.38 262 ASP A N 1
ATOM 1985 C CA . ASP A 1 262 ? -21.868 5.593 4.290 1.00 91.38 262 ASP A CA 1
ATOM 1986 C C . ASP A 1 262 ? -20.408 6.069 4.170 1.00 91.38 262 ASP A C 1
ATOM 1988 O O . ASP A 1 262 ? -19.767 5.898 3.129 1.00 91.38 262 ASP A O 1
ATOM 1992 N N . GLN A 1 263 ? -19.847 6.603 5.259 1.00 91.12 263 GLN A N 1
ATOM 1993 C CA . GLN A 1 263 ? -18.439 6.996 5.337 1.00 91.12 263 GLN A CA 1
ATOM 1994 C C . GLN A 1 263 ? -17.499 5.782 5.269 1.00 91.12 263 GLN A C 1
ATOM 1996 O O . GLN A 1 263 ? -16.519 5.806 4.522 1.00 91.12 263 GLN A O 1
ATOM 2001 N N . ALA A 1 264 ? -17.807 4.697 5.984 1.00 93.81 264 ALA A N 1
ATOM 2002 C CA . ALA A 1 264 ? -17.041 3.454 5.904 1.00 93.81 264 ALA A CA 1
ATOM 2003 C C . ALA A 1 264 ? -17.099 2.837 4.492 1.00 93.81 264 ALA A C 1
ATOM 2005 O O . ALA A 1 264 ? -16.090 2.348 3.984 1.00 93.81 264 ALA A O 1
ATOM 2006 N N . GLU A 1 265 ? -18.238 2.923 3.806 1.00 94.06 265 GLU A N 1
ATOM 2007 C CA . GLU A 1 265 ? -18.389 2.481 2.418 1.00 94.06 265 GLU A CA 1
ATOM 2008 C C . GLU A 1 265 ? -17.500 3.297 1.465 1.00 94.06 265 GLU A C 1
ATOM 2010 O O . GLU A 1 265 ? -16.871 2.753 0.551 1.00 94.06 265 GLU A O 1
ATOM 2015 N N . ALA A 1 266 ? -17.404 4.609 1.695 1.00 91.25 266 ALA A N 1
ATOM 2016 C CA . ALA A 1 266 ? -16.537 5.488 0.923 1.00 91.25 266 ALA A CA 1
ATOM 2017 C C . ALA A 1 266 ? -15.052 5.122 1.108 1.00 91.25 266 ALA A C 1
ATOM 2019 O O . ALA A 1 266 ? -14.330 5.024 0.112 1.00 91.25 266 ALA A O 1
ATOM 2020 N N . VAL A 1 267 ? -14.635 4.827 2.344 1.00 92.12 267 VAL A N 1
ATOM 2021 C CA . VAL A 1 267 ? -13.291 4.321 2.674 1.00 92.12 267 VAL A CA 1
ATOM 2022 C C . VAL A 1 267 ? -13.021 2.971 1.996 1.00 92.12 267 VAL A C 1
ATOM 2024 O O . VAL A 1 267 ? -11.974 2.777 1.376 1.00 92.12 267 VAL A O 1
ATOM 2027 N N . ALA A 1 268 ? -13.971 2.033 2.042 1.00 94.25 268 ALA A N 1
ATOM 2028 C CA . ALA A 1 268 ? -13.832 0.727 1.394 1.00 94.25 268 ALA A CA 1
ATOM 2029 C C . ALA A 1 268 ? -13.683 0.840 -0.133 1.00 94.25 268 ALA A C 1
ATOM 2031 O O . ALA A 1 268 ? -12.890 0.117 -0.744 1.00 94.25 268 ALA A O 1
ATOM 2032 N N . ARG A 1 269 ? -14.386 1.788 -0.763 1.00 91.50 269 ARG A N 1
ATOM 2033 C CA . ARG A 1 269 ? -14.234 2.090 -2.193 1.00 91.50 269 ARG A CA 1
ATOM 2034 C C . ARG A 1 269 ? -12.839 2.625 -2.525 1.00 91.50 269 ARG A C 1
ATOM 2036 O O . ARG A 1 269 ? -12.282 2.243 -3.555 1.00 91.50 269 ARG A O 1
ATOM 2043 N N . GLU A 1 270 ? -12.268 3.470 -1.671 1.00 88.56 270 GLU A N 1
ATOM 2044 C CA . GLU A 1 270 ? -10.900 3.974 -1.836 1.00 88.56 270 GLU A CA 1
ATOM 2045 C C . GLU A 1 270 ? -9.865 2.847 -1.715 1.00 88.56 270 GLU A C 1
ATOM 2047 O O . GLU A 1 270 ? -9.030 2.672 -2.607 1.00 88.56 270 GLU A O 1
ATOM 2052 N N . LEU A 1 271 ? -10.001 1.981 -0.705 1.00 92.19 271 LEU A N 1
ATOM 2053 C CA . LEU A 1 271 ? -9.193 0.763 -0.583 1.00 92.19 271 LEU A CA 1
ATOM 2054 C C . LEU A 1 271 ? -9.320 -0.128 -1.829 1.00 92.19 271 LEU A C 1
ATOM 2056 O O . LEU A 1 271 ? -8.320 -0.631 -2.343 1.00 92.19 271 LEU A O 1
ATOM 2060 N N . GLY A 1 272 ? -10.530 -0.292 -2.370 1.00 91.75 272 GLY A N 1
ATOM 2061 C CA . GLY A 1 272 ? -10.765 -1.034 -3.609 1.00 91.75 272 GLY A CA 1
ATOM 2062 C C . GLY A 1 272 ? -10.080 -0.423 -4.841 1.00 91.75 272 GLY A C 1
ATOM 2063 O O . GLY A 1 272 ? -9.642 -1.160 -5.733 1.00 91.75 272 GLY A O 1
ATOM 2064 N N . ALA A 1 273 ? -9.942 0.905 -4.896 1.00 87.50 273 ALA A N 1
ATOM 2065 C CA . ALA A 1 273 ? -9.239 1.605 -5.970 1.00 87.50 273 ALA A CA 1
ATOM 2066 C C . ALA A 1 273 ? -7.713 1.406 -5.890 1.00 87.50 273 ALA A C 1
ATOM 2068 O O . ALA A 1 273 ? -7.077 1.153 -6.924 1.00 87.50 273 ALA A O 1
ATOM 2069 N N . LEU A 1 274 ? -7.158 1.442 -4.672 1.00 88.56 274 LEU A N 1
ATOM 2070 C CA . LEU A 1 274 ? -5.735 1.228 -4.378 1.00 88.56 274 LEU A CA 1
ATOM 2071 C C . LEU A 1 274 ? -5.300 -0.243 -4.513 1.00 88.56 274 LEU A C 1
ATOM 2073 O O . LEU A 1 274 ? -4.121 -0.525 -4.695 1.00 88.56 274 LEU A O 1
ATOM 2077 N N . ALA A 1 275 ? -6.241 -1.188 -4.477 1.00 92.50 275 ALA A N 1
ATOM 2078 C CA . ALA A 1 275 ? -5.953 -2.616 -4.570 1.00 92.50 275 ALA A CA 1
ATOM 2079 C C . ALA A 1 275 ? -5.298 -3.014 -5.908 1.00 92.50 275 ALA A C 1
ATOM 2081 O O . ALA A 1 275 ? -5.799 -2.682 -6.995 1.00 92.50 275 ALA A O 1
ATOM 2082 N N . HIS A 1 276 ? -4.231 -3.809 -5.832 1.00 92.81 276 HIS A N 1
ATOM 2083 C CA . HIS A 1 276 ? -3.599 -4.500 -6.956 1.00 92.81 276 HIS A CA 1
ATOM 2084 C C . HIS A 1 276 ? -4.064 -5.953 -6.998 1.00 92.81 276 HIS A C 1
ATOM 2086 O O . HIS A 1 276 ? -4.195 -6.598 -5.959 1.00 92.81 276 HIS A O 1
ATOM 2092 N N . ARG A 1 277 ? -4.333 -6.467 -8.202 1.00 91.88 277 ARG A N 1
ATOM 2093 C CA . ARG A 1 277 ? -4.930 -7.792 -8.405 1.00 91.88 277 ARG A CA 1
ATOM 2094 C C . ARG A 1 277 ? -4.079 -8.620 -9.350 1.00 91.88 277 ARG A C 1
ATOM 2096 O O . ARG A 1 277 ? -3.628 -8.094 -10.364 1.00 91.88 277 ARG A O 1
ATOM 2103 N N . ASP A 1 278 ? -3.925 -9.893 -9.022 1.00 87.44 278 ASP A N 1
ATOM 2104 C CA . ASP A 1 278 ? -3.356 -10.911 -9.899 1.00 87.44 278 ASP A CA 1
ATOM 2105 C C . ASP A 1 278 ? -4.092 -12.235 -9.661 1.00 87.44 278 ASP A C 1
ATOM 2107 O O . ASP A 1 278 ? -4.024 -12.821 -8.576 1.00 87.44 278 ASP A O 1
ATOM 2111 N N . GLY A 1 279 ? -4.893 -12.652 -10.646 1.00 86.62 279 GLY A N 1
ATOM 2112 C CA . GLY A 1 279 ? -5.852 -13.745 -10.484 1.00 86.62 279 GLY A CA 1
ATOM 2113 C C . GLY A 1 279 ? -6.757 -13.544 -9.250 1.00 86.62 279 GLY A C 1
ATOM 2114 O O . GLY A 1 279 ? -7.374 -12.482 -9.122 1.00 86.62 279 GLY A O 1
ATOM 2115 N N . PRO A 1 280 ? -6.854 -14.533 -8.336 1.00 87.06 280 PRO A N 1
ATOM 2116 C CA . PRO A 1 280 ? -7.666 -14.425 -7.122 1.00 87.06 280 PRO A CA 1
ATOM 2117 C C . PRO A 1 280 ? -7.007 -13.577 -6.024 1.00 87.06 280 PRO A C 1
ATOM 2119 O O . PRO A 1 280 ? -7.662 -13.243 -5.040 1.00 87.06 280 PRO A O 1
ATOM 2122 N N . ARG A 1 281 ? -5.717 -13.243 -6.157 1.00 89.31 281 ARG A N 1
ATOM 2123 C CA . ARG A 1 281 ? -4.956 -12.577 -5.105 1.00 89.31 281 ARG A CA 1
ATOM 2124 C C . ARG A 1 281 ? -5.088 -11.065 -5.206 1.00 89.31 281 ARG A C 1
ATOM 2126 O O . ARG A 1 281 ? -4.956 -10.475 -6.280 1.00 89.31 281 ARG A O 1
ATOM 2133 N N . VAL A 1 282 ? -5.272 -10.434 -4.051 1.00 94.75 282 VAL A N 1
ATOM 2134 C CA . VAL A 1 282 ? -5.247 -8.979 -3.895 1.00 94.75 282 VAL A CA 1
ATOM 2135 C C . VAL A 1 282 ? -4.168 -8.580 -2.899 1.00 94.75 282 VAL A C 1
ATOM 2137 O O . VAL A 1 282 ? -3.956 -9.265 -1.903 1.00 94.75 282 VAL A O 1
ATOM 2140 N N . ASN A 1 283 ? -3.473 -7.479 -3.170 1.00 95.00 283 ASN A N 1
ATOM 2141 C CA . ASN A 1 283 ? -2.599 -6.833 -2.197 1.00 95.00 283 ASN A CA 1
ATOM 2142 C C . ASN A 1 283 ? -2.543 -5.316 -2.448 1.00 95.00 283 ASN A C 1
ATOM 2144 O O . ASN A 1 283 ? -2.992 -4.831 -3.489 1.00 95.00 283 ASN A O 1
ATOM 2148 N N . TRP A 1 284 ? -1.979 -4.573 -1.504 1.00 94.81 284 TRP A N 1
ATOM 2149 C CA . TRP A 1 284 ? -1.828 -3.123 -1.556 1.00 94.81 284 TRP A CA 1
ATOM 2150 C C . TRP A 1 284 ? -0.364 -2.717 -1.446 1.00 94.81 284 TRP A C 1
ATOM 2152 O O . TRP A 1 284 ? 0.463 -3.465 -0.927 1.00 94.81 284 TRP A O 1
ATOM 2162 N N . LEU A 1 285 ? -0.058 -1.519 -1.933 1.00 93.56 285 LEU A N 1
ATOM 2163 C CA . LEU A 1 285 ? 1.127 -0.785 -1.509 1.00 93.56 285 LEU A CA 1
ATOM 2164 C C . LEU A 1 285 ? 0.750 0.067 -0.297 1.00 93.56 285 LEU A C 1
ATOM 2166 O O . LEU A 1 285 ? -0.327 0.663 -0.268 1.00 93.56 285 LEU A O 1
ATOM 2170 N N . GLY A 1 286 ? 1.627 0.122 0.697 1.00 88.88 286 GLY A N 1
ATOM 2171 C CA . GLY A 1 286 ? 1.465 0.945 1.889 1.00 88.88 286 GLY A CA 1
ATOM 2172 C C . GLY A 1 286 ? 2.740 1.712 2.215 1.00 88.88 286 GLY A C 1
ATOM 2173 O O . GLY A 1 286 ? 3.810 1.405 1.690 1.00 88.88 286 GLY A O 1
ATOM 2174 N N . LEU A 1 287 ? 2.614 2.714 3.087 1.00 85.94 287 LEU A N 1
ATOM 2175 C CA . LEU A 1 287 ? 3.763 3.314 3.758 1.00 85.94 287 LEU A CA 1
ATOM 2176 C C . LEU A 1 287 ? 4.058 2.496 5.009 1.00 85.94 287 LEU A C 1
ATOM 2178 O O . LEU A 1 287 ? 3.210 2.395 5.897 1.00 85.94 287 LEU A O 1
ATOM 2182 N N . GLU A 1 288 ? 5.247 1.911 5.065 1.00 80.44 288 GLU A N 1
ATOM 2183 C CA . GLU A 1 288 ? 5.695 1.108 6.197 1.00 80.44 288 GLU A CA 1
ATOM 2184 C C . GLU A 1 288 ? 6.836 1.821 6.937 1.00 80.44 288 GLU A C 1
ATOM 2186 O O . GLU A 1 288 ? 7.780 2.295 6.290 1.00 80.44 288 GLU A O 1
ATOM 2191 N N . PRO A 1 289 ? 6.766 1.917 8.278 1.00 74.50 289 PRO A N 1
ATOM 2192 C CA . PRO A 1 289 ? 7.863 2.439 9.074 1.00 74.50 289 PRO A CA 1
ATOM 2193 C C . PRO A 1 289 ? 8.981 1.394 9.172 1.00 74.50 289 PRO A C 1
ATOM 2195 O O . PRO A 1 289 ? 8.744 0.213 9.433 1.00 74.50 289 PRO A O 1
ATOM 2198 N N . LEU A 1 290 ? 10.216 1.842 8.989 1.00 71.50 290 LEU A N 1
ATOM 2199 C CA . LEU A 1 290 ? 11.436 1.072 9.187 1.00 71.50 290 LEU A CA 1
ATOM 2200 C C . LEU A 1 290 ? 11.954 1.252 10.619 1.00 71.50 290 LEU A C 1
ATOM 2202 O O . LEU A 1 290 ? 11.616 2.207 11.317 1.00 71.50 290 LEU A O 1
ATOM 2206 N N . ALA A 1 291 ? 12.822 0.336 11.057 1.00 65.06 291 ALA A N 1
ATOM 2207 C CA . ALA A 1 291 ? 13.377 0.338 12.414 1.00 65.06 291 ALA A CA 1
ATOM 2208 C C . ALA A 1 291 ? 14.204 1.595 12.753 1.00 65.06 291 ALA A C 1
ATOM 2210 O O . ALA A 1 291 ? 14.369 1.924 13.924 1.00 65.06 291 ALA A O 1
ATOM 2211 N N . ASP A 1 292 ? 14.716 2.298 11.742 1.00 64.50 292 ASP A N 1
ATOM 2212 C CA . ASP A 1 292 ? 15.475 3.544 11.888 1.00 64.50 292 ASP A CA 1
ATOM 2213 C C . ASP A 1 292 ? 14.587 4.804 11.878 1.00 64.50 292 ASP A C 1
ATOM 2215 O O . ASP A 1 292 ? 15.099 5.921 11.814 1.00 64.50 292 ASP A O 1
ATOM 2219 N N . GLY A 1 293 ? 13.261 4.635 11.938 1.00 66.00 293 GLY A N 1
ATOM 2220 C CA . GLY A 1 293 ? 12.284 5.724 11.967 1.00 66.00 293 GLY A CA 1
ATOM 2221 C C . GLY A 1 293 ? 11.954 6.317 10.597 1.00 66.00 293 GLY A C 1
ATOM 2222 O O . GLY A 1 293 ? 11.095 7.195 10.512 1.00 66.00 293 GLY A O 1
ATOM 2223 N N . ARG A 1 294 ? 12.593 5.848 9.518 1.00 72.81 294 ARG A N 1
ATOM 2224 C CA . ARG A 1 294 ? 12.231 6.244 8.152 1.00 72.81 294 ARG A CA 1
ATOM 2225 C C . ARG A 1 294 ? 10.985 5.508 7.688 1.00 72.81 294 ARG A C 1
ATOM 2227 O O . ARG A 1 294 ? 10.668 4.430 8.178 1.00 72.81 294 ARG A O 1
ATOM 2234 N N . TRP A 1 295 ? 10.310 6.066 6.695 1.00 81.12 295 TRP A N 1
ATOM 2235 C CA . TRP A 1 295 ? 9.199 5.406 6.021 1.00 81.12 295 TRP A CA 1
ATOM 2236 C C . TRP A 1 295 ? 9.621 4.971 4.625 1.00 81.12 295 TRP A C 1
ATOM 2238 O O . TRP A 1 295 ? 10.551 5.519 4.036 1.00 81.12 295 TRP A O 1
ATOM 2248 N N . THR A 1 296 ? 8.938 3.970 4.084 1.00 84.31 296 THR A N 1
ATOM 2249 C CA . THR A 1 296 ? 9.143 3.525 2.705 1.00 84.31 296 THR A CA 1
ATOM 2250 C C . THR A 1 296 ? 7.840 3.009 2.114 1.00 84.31 296 THR A C 1
ATOM 2252 O O . THR A 1 296 ? 6.977 2.507 2.835 1.00 84.31 296 THR A O 1
ATOM 2255 N N . VAL A 1 297 ? 7.693 3.117 0.795 1.00 90.12 297 VAL A N 1
ATOM 2256 C CA . VAL A 1 297 ? 6.564 2.520 0.078 1.00 90.12 297 VAL A CA 1
ATOM 2257 C C . VAL A 1 297 ? 6.897 1.058 -0.194 1.00 90.12 297 VAL A C 1
ATOM 2259 O O . VAL A 1 297 ? 7.886 0.773 -0.864 1.00 90.12 297 VAL A O 1
ATOM 2262 N N . LEU A 1 298 ? 6.100 0.129 0.332 1.00 88.94 298 LEU A N 1
ATOM 2263 C CA . LEU A 1 298 ? 6.312 -1.311 0.165 1.00 88.94 298 LEU A CA 1
ATOM 2264 C C . LEU A 1 298 ? 4.992 -2.056 -0.069 1.00 88.94 298 LEU A C 1
ATOM 2266 O O . LEU A 1 298 ? 3.925 -1.568 0.312 1.00 88.94 298 LEU A O 1
ATOM 2270 N N . PRO A 1 299 ? 5.036 -3.252 -0.688 1.00 92.06 299 PRO A N 1
ATOM 2271 C CA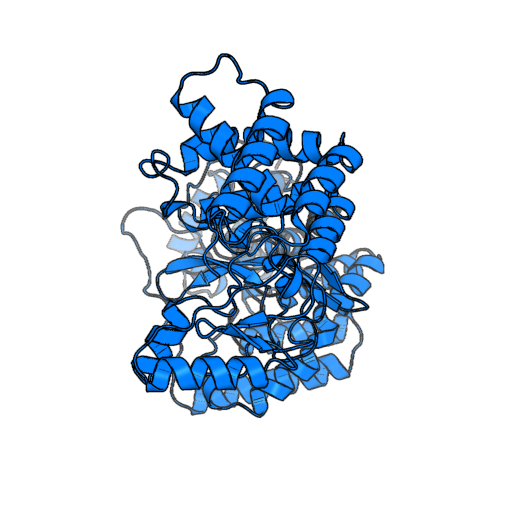 . PRO A 1 299 ? 3.917 -4.188 -0.658 1.00 92.06 299 PRO A CA 1
ATOM 2272 C C . PRO A 1 299 ? 3.523 -4.506 0.782 1.00 92.06 299 PRO A C 1
ATOM 2274 O O . PRO A 1 299 ? 4.371 -4.928 1.564 1.00 92.06 299 PRO A O 1
ATOM 2277 N N . SER A 1 300 ? 2.239 -4.358 1.108 1.00 92.19 300 SER A N 1
ATOM 2278 C CA . SER A 1 300 ? 1.736 -4.606 2.455 1.00 92.19 300 SER A CA 1
ATOM 2279 C C . SER A 1 300 ? 2.030 -6.041 2.901 1.00 92.19 300 SER A C 1
ATOM 2281 O O . SER A 1 300 ? 1.713 -7.015 2.203 1.00 92.19 300 SER A O 1
ATOM 2283 N N . GLY A 1 301 ? 2.624 -6.168 4.090 1.00 89.69 301 GLY A N 1
ATOM 2284 C CA . GLY A 1 301 ? 2.839 -7.449 4.765 1.00 89.69 301 GLY A CA 1
ATOM 2285 C C . GLY A 1 301 ? 1.551 -8.084 5.310 1.00 89.69 301 GLY A C 1
ATOM 2286 O O . GLY A 1 301 ? 0.453 -7.575 5.116 1.00 89.69 301 GLY A O 1
ATOM 2287 N N . LEU A 1 302 ? 1.666 -9.209 6.026 1.00 91.75 302 LEU A N 1
ATOM 2288 C CA . LEU A 1 302 ? 0.511 -9.901 6.632 1.00 91.75 302 LEU A CA 1
ATOM 2289 C C . LEU A 1 302 ? 0.053 -9.277 7.967 1.00 91.75 302 LEU A C 1
ATOM 2291 O O . LEU A 1 302 ? -1.014 -9.633 8.457 1.00 91.75 302 LEU A O 1
ATOM 2295 N N . SER A 1 303 ? 0.829 -8.369 8.565 1.00 90.88 303 SER A N 1
ATOM 2296 C CA . SER A 1 303 ? 0.562 -7.821 9.905 1.00 90.88 303 SER A CA 1
ATOM 2297 C C . SER A 1 303 ? -0.806 -7.138 10.022 1.00 90.88 303 SER A C 1
ATOM 2299 O O . SER A 1 303 ? -1.362 -6.653 9.037 1.00 90.88 303 SER A O 1
ATOM 2301 N N . LEU A 1 304 ? -1.350 -7.084 11.237 1.00 92.31 304 LEU A N 1
ATOM 2302 C CA . LEU A 1 304 ? -2.616 -6.398 11.504 1.00 92.31 304 LEU A CA 1
ATOM 2303 C C . LEU A 1 304 ? -2.459 -4.883 11.379 1.00 92.31 304 LEU A C 1
ATOM 2305 O O . LEU A 1 304 ? -3.325 -4.214 10.830 1.00 92.31 304 LEU A O 1
ATOM 2309 N N . GLY A 1 305 ? -1.344 -4.336 11.865 1.00 87.00 305 GLY A N 1
ATOM 2310 C CA . GLY A 1 305 ? -1.182 -2.893 11.974 1.00 87.00 305 GLY A CA 1
ATOM 2311 C C . GLY A 1 305 ? -0.949 -2.181 10.644 1.00 87.00 305 GLY A C 1
ATOM 2312 O O . GLY A 1 305 ? -1.582 -1.163 10.376 1.00 87.00 305 GLY A O 1
ATOM 2313 N N . HIS A 1 306 ? -0.073 -2.717 9.797 1.00 84.38 306 HIS A N 1
ATOM 2314 C CA . HIS A 1 306 ? 0.304 -2.089 8.519 1.00 84.38 306 HIS A CA 1
ATOM 2315 C C . HIS A 1 306 ? -0.054 -2.955 7.308 1.00 84.38 306 HIS A C 1
ATOM 2317 O O . HIS A 1 306 ? -0.068 -2.475 6.177 1.00 84.38 306 HIS A O 1
ATOM 2323 N N . GLY A 1 307 ? -0.336 -4.232 7.551 1.00 91.31 307 GLY A N 1
ATOM 2324 C CA . GLY A 1 307 ? -0.521 -5.233 6.524 1.00 91.31 307 GLY A CA 1
ATOM 2325 C C . GLY A 1 307 ? -1.962 -5.430 6.068 1.00 91.31 307 GLY A C 1
ATOM 2326 O O . GLY A 1 307 ? -2.919 -4.850 6.585 1.00 91.31 307 GLY A O 1
ATOM 2327 N N . TYR A 1 308 ? -2.121 -6.319 5.089 1.00 95.00 308 TYR A N 1
ATOM 2328 C CA . TYR A 1 308 ? -3.408 -6.593 4.456 1.00 95.00 308 TYR A CA 1
ATOM 2329 C C . TYR A 1 308 ? -4.392 -7.365 5.346 1.00 95.00 308 TYR A C 1
ATOM 2331 O O . TYR A 1 308 ? -5.571 -7.417 5.004 1.00 95.00 308 TYR A O 1
ATOM 2339 N N . SER A 1 309 ? -3.974 -7.943 6.482 1.00 96.50 309 SER A N 1
ATOM 2340 C CA . SER A 1 309 ? -4.922 -8.596 7.402 1.00 96.50 309 SER A CA 1
ATOM 2341 C C . SER A 1 309 ? -5.785 -7.580 8.152 1.00 96.50 309 SER A C 1
ATOM 2343 O O . SER A 1 309 ? -6.980 -7.814 8.318 1.00 96.50 309 SER A O 1
ATOM 2345 N N . GLY A 1 310 ? -5.235 -6.415 8.514 1.00 96.81 310 GLY A N 1
ATOM 2346 C CA . GLY A 1 310 ? -6.020 -5.313 9.076 1.00 96.81 310 GLY A CA 1
ATOM 2347 C C . GLY A 1 310 ? -6.975 -4.688 8.061 1.00 96.81 310 GLY A C 1
ATOM 2348 O O . GLY A 1 310 ? -8.127 -4.400 8.383 1.00 96.81 310 GLY A O 1
ATOM 2349 N N . ILE A 1 311 ? -6.533 -4.574 6.805 1.00 97.69 311 ILE A N 1
ATOM 2350 C CA . ILE A 1 311 ? -7.382 -4.144 5.682 1.00 97.69 311 ILE A CA 1
ATOM 2351 C C . ILE A 1 311 ? -8.547 -5.120 5.496 1.00 97.69 311 ILE A C 1
ATOM 2353 O O . ILE A 1 311 ? -9.709 -4.712 5.449 1.00 97.69 311 ILE A O 1
ATOM 2357 N N . ALA A 1 312 ? -8.245 -6.419 5.436 1.00 98.25 312 ALA A N 1
ATOM 2358 C CA . ALA A 1 312 ? -9.246 -7.466 5.301 1.00 98.25 312 ALA A CA 1
ATOM 2359 C C . ALA A 1 312 ? -10.223 -7.476 6.484 1.00 98.25 312 ALA A C 1
ATOM 2361 O O . ALA A 1 312 ? -11.418 -7.655 6.266 1.00 98.25 312 ALA A O 1
ATOM 2362 N N . LEU A 1 313 ? -9.749 -7.254 7.716 1.00 98.38 313 LEU A N 1
ATOM 2363 C CA . LEU A 1 313 ? -10.594 -7.213 8.913 1.00 98.38 313 LEU A CA 1
ATOM 2364 C C . LEU A 1 313 ? -11.643 -6.100 8.831 1.00 98.38 313 LEU A C 1
ATOM 2366 O O . LEU A 1 313 ? -12.820 -6.352 9.094 1.00 98.38 313 LEU A O 1
ATOM 2370 N N . PHE A 1 314 ? -11.236 -4.897 8.420 1.00 98.31 314 PHE A N 1
ATOM 2371 C CA . PHE A 1 314 ? -12.166 -3.796 8.178 1.00 98.31 314 PHE A CA 1
ATOM 2372 C C . PHE A 1 314 ? -13.203 -4.151 7.105 1.00 98.31 314 PHE A C 1
ATOM 2374 O O . PHE A 1 314 ? -14.405 -4.081 7.367 1.00 98.31 314 PHE A O 1
ATOM 2381 N N . LEU A 1 315 ? -12.750 -4.582 5.925 1.00 98.56 315 LEU A N 1
ATOM 2382 C CA . LEU A 1 315 ? -13.635 -4.920 4.808 1.00 98.56 315 LEU A CA 1
ATOM 2383 C C . LEU A 1 315 ? -14.627 -6.029 5.185 1.00 98.56 315 LEU A C 1
ATOM 2385 O O . LEU A 1 315 ? -15.822 -5.919 4.915 1.00 98.56 315 LEU A O 1
ATOM 2389 N N . ALA A 1 316 ? -14.160 -7.073 5.870 1.00 98.19 316 ALA A N 1
ATOM 2390 C CA . ALA A 1 316 ? -15.015 -8.169 6.298 1.00 98.19 316 ALA A CA 1
ATOM 2391 C C . ALA A 1 316 ? -16.056 -7.718 7.332 1.00 98.19 316 ALA A C 1
ATOM 2393 O O . ALA A 1 316 ? -17.218 -8.117 7.252 1.00 98.19 316 ALA A O 1
ATOM 2394 N N . ARG A 1 317 ? -15.673 -6.848 8.277 1.00 97.81 317 ARG A N 1
ATOM 2395 C CA . ARG A 1 317 ? -16.604 -6.304 9.274 1.00 97.81 317 ARG A CA 1
ATOM 2396 C C . ARG A 1 317 ? -17.665 -5.412 8.629 1.00 97.81 317 ARG A C 1
ATOM 2398 O O . ARG A 1 317 ? -18.840 -5.548 8.966 1.00 97.81 317 ARG A O 1
ATOM 2405 N N . LEU A 1 318 ? -17.278 -4.560 7.677 1.00 98.00 318 LEU A N 1
ATOM 2406 C CA . LEU A 1 318 ? -18.217 -3.747 6.900 1.00 98.00 318 LEU A CA 1
ATOM 2407 C C . LEU A 1 318 ? -19.190 -4.629 6.104 1.00 98.00 318 LEU A C 1
ATOM 2409 O O . LEU A 1 318 ? -20.401 -4.414 6.147 1.00 98.00 318 LEU A O 1
ATOM 2413 N N . GLY A 1 319 ? -18.674 -5.651 5.416 1.00 97.56 319 GLY A N 1
ATOM 2414 C CA . GLY A 1 319 ? -19.484 -6.607 4.663 1.00 97.56 319 GLY A CA 1
ATOM 2415 C C . GLY A 1 319 ? -20.494 -7.348 5.541 1.00 97.56 319 GLY A C 1
ATOM 2416 O O . GLY A 1 319 ? -21.657 -7.468 5.163 1.00 97.56 319 GLY A O 1
ATOM 2417 N N . ALA A 1 320 ? -20.088 -7.771 6.741 1.00 96.31 320 ALA A N 1
ATOM 2418 C CA . ALA A 1 320 ? -20.970 -8.439 7.696 1.00 96.31 320 ALA A CA 1
ATOM 2419 C C . ALA A 1 320 ? -22.077 -7.518 8.242 1.00 96.31 320 ALA A C 1
ATOM 2421 O O . ALA A 1 320 ? -23.214 -7.957 8.390 1.00 96.31 320 ALA A O 1
ATOM 2422 N N . LEU A 1 321 ? -21.772 -6.244 8.516 1.00 96.12 321 LEU A N 1
ATOM 2423 C CA . LEU A 1 321 ? -22.761 -5.277 9.013 1.00 96.12 321 LEU A CA 1
ATOM 2424 C C . LEU A 1 321 ? -23.756 -4.830 7.934 1.00 96.12 321 LEU A C 1
ATOM 2426 O O . LEU A 1 321 ? -24.922 -4.593 8.238 1.00 96.12 321 LEU A O 1
ATOM 2430 N N . THR A 1 322 ? -23.302 -4.708 6.686 1.00 96.12 322 THR A N 1
ATOM 2431 C CA . THR A 1 322 ? -24.115 -4.200 5.566 1.00 96.12 322 THR A CA 1
ATOM 2432 C C . THR A 1 322 ? -24.793 -5.300 4.748 1.00 96.12 322 THR A C 1
ATOM 2434 O O . THR A 1 322 ? -25.686 -5.009 3.955 1.00 96.12 322 THR A O 1
ATOM 2437 N N . GLY A 1 323 ? -24.358 -6.557 4.887 1.00 94.06 323 GLY A N 1
ATOM 2438 C CA . GLY A 1 323 ? -24.804 -7.677 4.055 1.00 94.06 323 GLY A CA 1
ATOM 2439 C C . GLY A 1 323 ? -24.269 -7.646 2.615 1.00 94.06 323 GLY A C 1
ATOM 2440 O O . GLY A 1 323 ? -24.770 -8.374 1.759 1.00 94.06 323 GLY A O 1
ATOM 2441 N N . ARG A 1 324 ? -23.274 -6.802 2.309 1.00 92.25 324 ARG A N 1
ATOM 2442 C CA . ARG A 1 324 ? -22.721 -6.648 0.954 1.00 92.25 324 ARG A CA 1
ATOM 2443 C C . ARG A 1 324 ? -21.557 -7.614 0.717 1.00 92.25 324 ARG A C 1
ATOM 2445 O O . ARG A 1 324 ? -20.470 -7.433 1.265 1.00 92.25 324 ARG A O 1
ATOM 2452 N N . SER A 1 325 ? -21.764 -8.606 -0.153 1.00 93.69 325 SER A N 1
ATOM 2453 C CA . SER A 1 325 ? -20.791 -9.687 -0.391 1.00 93.69 325 SER A CA 1
ATOM 2454 C C . SER A 1 325 ? -19.457 -9.210 -0.964 1.00 93.69 325 SER A C 1
ATOM 2456 O O . SER A 1 325 ? -18.418 -9.749 -0.601 1.00 93.69 325 SER A O 1
ATOM 2458 N N . HIS A 1 326 ? -19.453 -8.164 -1.794 1.00 95.38 326 HIS A N 1
ATOM 2459 C CA . HIS A 1 326 ? -18.239 -7.705 -2.474 1.00 95.38 326 HIS A CA 1
ATOM 2460 C C . HIS A 1 326 ? -17.115 -7.267 -1.513 1.00 95.38 326 HIS A C 1
ATOM 2462 O O . HIS A 1 326 ? -15.936 -7.407 -1.845 1.00 95.38 326 HIS A O 1
ATOM 2468 N N . HIS A 1 327 ? -17.451 -6.781 -0.310 1.00 97.12 327 HIS A N 1
ATOM 2469 C CA . HIS A 1 327 ? -16.456 -6.465 0.724 1.00 97.12 327 HIS A CA 1
ATOM 2470 C C . HIS A 1 327 ? -15.851 -7.729 1.338 1.00 97.12 327 HIS A C 1
ATOM 2472 O O . HIS A 1 327 ? -14.637 -7.801 1.530 1.00 97.12 327 HIS A O 1
ATOM 2478 N N . LEU A 1 328 ? -16.680 -8.750 1.589 1.00 97.12 328 LEU A N 1
ATOM 2479 C CA . LEU A 1 328 ? -16.234 -10.064 2.067 1.00 97.12 328 LEU A CA 1
ATOM 2480 C C . LEU A 1 328 ? -15.356 -10.757 1.017 1.00 97.12 328 LEU A C 1
ATOM 2482 O O . LEU A 1 328 ? -14.312 -11.309 1.351 1.00 97.12 328 LEU A O 1
ATOM 2486 N N . GLU A 1 329 ? -15.738 -10.677 -0.258 1.00 96.88 329 GLU A N 1
ATOM 2487 C CA . GLU A 1 329 ? -14.970 -11.209 -1.386 1.00 96.88 329 GLU A CA 1
ATOM 2488 C C . GLU A 1 329 ? -13.600 -10.529 -1.501 1.00 96.88 329 GLU A C 1
ATOM 2490 O O . GLU A 1 329 ? -12.587 -11.203 -1.687 1.00 96.88 329 GLU A O 1
ATOM 2495 N N . LEU A 1 330 ? -13.535 -9.201 -1.338 1.00 97.06 330 LEU A N 1
ATOM 2496 C CA . LEU A 1 330 ? -12.267 -8.471 -1.345 1.00 97.06 330 LEU A CA 1
ATOM 2497 C C . LEU A 1 330 ? -11.379 -8.842 -0.150 1.00 97.06 330 LEU A C 1
ATOM 2499 O O . LEU A 1 330 ? -10.174 -9.033 -0.326 1.00 97.06 330 LEU A O 1
ATOM 2503 N N . ALA A 1 331 ? -11.963 -8.987 1.042 1.00 97.81 331 ALA A N 1
ATOM 2504 C CA . ALA A 1 331 ? -11.249 -9.454 2.227 1.00 97.81 331 ALA A CA 1
ATOM 2505 C C . ALA A 1 331 ? -10.696 -10.878 2.035 1.00 97.81 331 ALA A C 1
ATOM 2507 O O . ALA A 1 331 ? -9.527 -11.132 2.316 1.00 97.81 331 ALA A O 1
ATOM 2508 N N . ALA A 1 332 ? -11.494 -11.798 1.489 1.00 97.12 332 ALA A N 1
ATOM 2509 C CA . ALA A 1 332 ? -11.061 -13.163 1.195 1.00 97.12 332 ALA A CA 1
ATOM 2510 C C . ALA A 1 332 ? -9.943 -13.205 0.134 1.00 97.12 332 ALA A C 1
ATOM 2512 O O . ALA A 1 332 ? -8.948 -13.919 0.292 1.00 97.12 332 ALA A O 1
ATOM 2513 N N . ALA A 1 333 ? -10.053 -12.385 -0.914 1.00 96.12 333 ALA A N 1
ATOM 2514 C CA . ALA A 1 333 ? -9.047 -12.275 -1.968 1.00 96.12 333 ALA A CA 1
ATOM 2515 C C . ALA A 1 333 ? -7.691 -11.752 -1.445 1.00 96.12 333 ALA A C 1
ATOM 2517 O O . ALA A 1 333 ? -6.628 -12.191 -1.892 1.00 96.12 333 ALA A O 1
ATOM 2518 N N . ALA A 1 334 ? -7.706 -10.857 -0.451 1.00 95.75 334 ALA A N 1
ATOM 2519 C CA . ALA A 1 334 ? -6.496 -10.398 0.235 1.00 95.75 334 ALA A CA 1
ATOM 2520 C C . ALA A 1 334 ? -5.797 -11.520 1.025 1.00 95.75 334 ALA A C 1
ATOM 2522 O O . ALA A 1 334 ? -4.570 -11.575 1.108 1.00 95.75 334 ALA A O 1
ATOM 2523 N N . LEU A 1 335 ? -6.576 -12.445 1.590 1.00 96.06 335 LEU A N 1
ATOM 2524 C CA . LEU A 1 335 ? -6.086 -13.511 2.468 1.00 96.06 335 LEU A CA 1
ATOM 2525 C C . LEU A 1 335 ? -5.722 -14.804 1.733 1.00 96.06 335 LEU A C 1
ATOM 2527 O O . LEU A 1 335 ? -5.205 -15.722 2.364 1.00 96.06 335 LEU A O 1
ATOM 2531 N N . THR A 1 336 ? -5.920 -14.875 0.413 1.00 93.00 336 THR A N 1
ATOM 2532 C CA . THR A 1 336 ? -5.657 -16.085 -0.392 1.00 93.00 336 THR A CA 1
ATOM 2533 C C . THR A 1 336 ? -4.229 -16.623 -0.208 1.00 93.00 336 THR A C 1
ATOM 2535 O O . THR A 1 336 ? -4.020 -17.829 -0.175 1.00 93.00 336 THR A O 1
ATOM 2538 N N . GLY A 1 337 ? -3.232 -15.745 -0.039 1.00 88.44 337 GLY A N 1
ATOM 2539 C CA . GLY A 1 337 ? -1.833 -16.142 0.184 1.00 88.44 337 GLY A CA 1
ATOM 2540 C C . GLY A 1 337 ? -1.430 -16.338 1.653 1.00 88.44 337 GLY A C 1
ATOM 2541 O O . GLY A 1 337 ? -0.280 -16.687 1.917 1.00 88.44 337 GLY A O 1
ATOM 2542 N N . ALA A 1 338 ? -2.322 -16.077 2.615 1.00 92.69 338 ALA A N 1
ATOM 2543 C CA . ALA A 1 338 ? -1.976 -16.084 4.037 1.00 92.69 338 ALA A CA 1
ATOM 2544 C C . ALA A 1 338 ? -1.583 -17.478 4.570 1.00 92.69 338 ALA A C 1
ATOM 2546 O O . ALA A 1 338 ? -0.534 -17.547 5.215 1.00 92.69 338 ALA A O 1
ATOM 2547 N N . PRO A 1 339 ? -2.310 -18.580 4.270 1.00 93.69 339 PRO A N 1
ATOM 2548 C CA . PRO A 1 339 ? -1.960 -19.909 4.784 1.00 93.69 339 PRO A CA 1
ATOM 2549 C C . PRO A 1 339 ? -0.546 -20.344 4.389 1.00 93.69 339 PRO A C 1
ATOM 2551 O O . PRO A 1 339 ? 0.275 -20.673 5.243 1.00 93.69 339 PRO A O 1
ATOM 2554 N N . ALA A 1 340 ? -0.222 -20.248 3.097 1.00 90.88 340 ALA A N 1
ATOM 2555 C CA . ALA A 1 340 ? 1.095 -20.612 2.586 1.00 90.88 340 ALA A CA 1
ATOM 2556 C C . ALA A 1 340 ? 2.213 -19.710 3.140 1.00 90.88 340 ALA A C 1
ATOM 2558 O O . ALA A 1 340 ? 3.316 -20.187 3.390 1.00 90.88 340 ALA A O 1
ATOM 2559 N N . ARG A 1 341 ? 1.940 -18.419 3.385 1.00 89.25 341 ARG A N 1
ATOM 2560 C CA . ARG A 1 341 ? 2.926 -17.486 3.954 1.00 89.25 341 ARG A CA 1
ATOM 2561 C C . ARG A 1 341 ? 3.244 -17.788 5.420 1.00 89.25 341 ARG A C 1
ATOM 2563 O O . ARG A 1 341 ? 4.410 -17.730 5.793 1.00 89.25 341 ARG A O 1
ATOM 2570 N N . VAL A 1 342 ? 2.243 -18.129 6.233 1.00 91.69 342 VAL A N 1
ATOM 2571 C CA . VAL A 1 342 ? 2.467 -18.535 7.633 1.00 91.69 342 VAL A CA 1
ATOM 2572 C C . VAL A 1 342 ? 3.175 -19.891 7.697 1.00 91.69 342 VAL A C 1
ATOM 2574 O O . VAL A 1 342 ? 4.111 -20.047 8.476 1.00 91.69 342 VAL A O 1
ATOM 2577 N N . ALA A 1 343 ? 2.804 -20.842 6.833 1.00 91.19 343 ALA A N 1
ATOM 2578 C CA . ALA A 1 343 ? 3.482 -22.135 6.743 1.00 91.19 343 ALA A CA 1
ATOM 2579 C C . ALA A 1 343 ? 4.962 -21.991 6.338 1.00 91.19 343 ALA A C 1
ATOM 2581 O O . ALA A 1 343 ? 5.828 -22.572 6.982 1.00 91.19 343 ALA A O 1
ATOM 2582 N N . ALA A 1 344 ? 5.273 -21.162 5.334 1.00 87.50 344 ALA A N 1
ATOM 2583 C CA . ALA A 1 344 ? 6.655 -20.916 4.909 1.00 87.50 344 ALA A CA 1
ATOM 2584 C C . ALA A 1 344 ? 7.526 -20.320 6.029 1.00 87.50 344 ALA A C 1
ATOM 2586 O O . ALA A 1 344 ? 8.706 -20.643 6.136 1.00 87.50 344 ALA A O 1
ATOM 2587 N N . LEU A 1 345 ? 6.945 -19.475 6.887 1.00 84.38 345 LEU A N 1
ATOM 2588 C CA . LEU A 1 345 ? 7.654 -18.896 8.024 1.00 84.38 345 LEU A CA 1
ATOM 2589 C C . LEU A 1 345 ? 8.017 -19.943 9.090 1.00 84.38 345 LEU A C 1
ATOM 2591 O O . LEU A 1 345 ? 9.073 -19.835 9.712 1.00 84.38 345 LEU A O 1
ATOM 2595 N N . ALA A 1 346 ? 7.176 -20.964 9.287 1.00 84.44 346 ALA A N 1
ATOM 2596 C CA . ALA A 1 346 ? 7.458 -22.055 10.222 1.00 84.44 346 ALA A CA 1
ATOM 2597 C C . ALA A 1 346 ? 8.737 -22.830 9.850 1.00 84.44 346 ALA A C 1
ATOM 2599 O O . ALA A 1 346 ? 9.454 -23.290 10.740 1.00 84.44 346 ALA A O 1
ATOM 2600 N N . GLU A 1 347 ? 9.049 -22.899 8.552 1.00 85.00 347 GLU A N 1
ATOM 2601 C CA . GLU A 1 347 ? 10.241 -23.547 7.992 1.00 85.00 347 GLU A CA 1
ATOM 2602 C C . GLU A 1 347 ? 11.494 -22.646 8.012 1.00 85.00 347 GLU A C 1
ATOM 2604 O O . GLU A 1 347 ? 12.585 -23.088 7.654 1.00 85.00 347 GLU A O 1
ATOM 2609 N N . GLN A 1 348 ? 11.377 -21.375 8.428 1.00 79.12 348 GLN A N 1
ATOM 2610 C CA . GLN A 1 348 ? 12.468 -20.389 8.385 1.00 79.12 348 GLN A CA 1
ATOM 2611 C C . GLN A 1 348 ? 12.708 -19.715 9.752 1.00 79.12 348 GLN A C 1
ATOM 2613 O O . GLN A 1 348 ? 12.397 -18.532 9.936 1.00 79.12 348 GLN A O 1
ATOM 2618 N N . PRO A 1 349 ? 13.339 -20.416 10.721 1.00 69.31 349 PRO A N 1
ATOM 2619 C CA . PRO A 1 349 ? 13.519 -19.923 12.092 1.00 69.31 349 PRO A CA 1
ATOM 2620 C C . PRO A 1 349 ? 14.256 -18.578 12.193 1.00 69.31 349 PRO A C 1
ATOM 2622 O O . PRO A 1 349 ? 13.951 -17.771 13.068 1.00 69.31 349 PRO A O 1
ATOM 2625 N N . GLY A 1 350 ? 15.204 -18.310 11.285 1.00 69.50 350 GLY A N 1
ATOM 2626 C CA . GLY A 1 350 ? 15.942 -17.043 11.249 1.00 69.50 350 GLY A CA 1
ATOM 2627 C C . GLY A 1 350 ? 15.067 -15.833 10.899 1.00 69.50 350 GLY A C 1
ATOM 2628 O O . GLY A 1 350 ? 15.267 -14.756 11.452 1.00 69.50 350 GLY A O 1
ATOM 2629 N N . GLN A 1 351 ? 14.058 -16.009 10.038 1.00 69.44 351 GLN A N 1
ATOM 2630 C CA . GLN A 1 351 ? 13.103 -14.942 9.712 1.00 69.44 351 GLN A CA 1
ATOM 2631 C C . GLN A 1 351 ? 12.080 -14.736 10.828 1.00 69.44 351 GLN A C 1
ATOM 2633 O O . GLN A 1 351 ? 11.690 -13.603 11.098 1.00 69.44 351 GLN A O 1
ATOM 2638 N N . LEU A 1 352 ? 11.691 -15.814 11.517 1.00 68.75 352 LEU A N 1
ATOM 2639 C CA . LEU A 1 352 ? 10.763 -15.760 12.646 1.00 68.75 352 LEU A CA 1
ATOM 2640 C C . LEU A 1 352 ? 11.267 -14.839 13.769 1.00 68.75 352 LEU A C 1
ATOM 2642 O O . LEU A 1 352 ? 10.482 -14.083 14.341 1.00 68.75 352 LEU A O 1
ATOM 2646 N N . ALA A 1 353 ? 12.574 -14.858 14.050 1.00 64.94 353 ALA A N 1
ATOM 2647 C CA . ALA A 1 353 ? 13.189 -14.000 15.064 1.00 64.94 353 ALA A CA 1
ATOM 2648 C C . ALA A 1 353 ? 13.153 -12.501 14.702 1.00 64.94 353 ALA A C 1
ATOM 2650 O O . ALA A 1 353 ? 13.081 -11.658 15.592 1.00 64.94 353 ALA A O 1
ATOM 2651 N N . ALA A 1 354 ? 13.165 -12.163 13.408 1.00 65.25 354 ALA A N 1
ATOM 2652 C CA . ALA A 1 354 ? 13.182 -10.782 12.923 1.00 65.25 354 ALA A CA 1
ATOM 2653 C C . ALA A 1 354 ? 11.792 -10.117 12.882 1.00 65.25 354 ALA A C 1
ATOM 2655 O O . ALA A 1 354 ? 11.690 -8.909 12.664 1.00 65.25 354 ALA A O 1
ATOM 2656 N N . ILE A 1 355 ? 10.713 -10.880 13.076 1.00 70.44 355 ILE A N 1
ATOM 2657 C CA . ILE A 1 355 ? 9.347 -10.349 13.058 1.00 70.44 355 ILE A CA 1
ATOM 2658 C C . ILE A 1 355 ? 9.052 -9.636 14.382 1.00 70.44 355 ILE A C 1
ATOM 2660 O O . ILE A 1 355 ? 9.340 -10.153 15.461 1.00 70.44 355 ILE A O 1
ATOM 2664 N N . GLY A 1 356 ? 8.464 -8.437 14.300 1.00 64.75 356 GLY A N 1
ATOM 2665 C CA . GLY A 1 356 ? 8.046 -7.651 15.466 1.00 64.75 356 GLY A CA 1
ATOM 2666 C C . GLY A 1 356 ? 6.979 -8.349 16.323 1.00 64.75 356 GLY A C 1
ATOM 2667 O O . GLY A 1 356 ? 6.474 -9.411 15.977 1.00 64.75 356 GLY A O 1
ATOM 2668 N N . GLY A 1 357 ? 6.632 -7.763 17.474 1.00 69.94 357 GLY A N 1
ATOM 2669 C CA . GLY A 1 357 ? 5.516 -8.226 18.320 1.00 69.94 357 GLY A CA 1
ATOM 2670 C C . GLY A 1 357 ? 4.246 -7.397 18.145 1.00 69.94 357 GLY A C 1
ATOM 2671 O O . GLY A 1 357 ? 4.258 -6.356 17.485 1.00 69.94 357 GLY A O 1
ATOM 2672 N N . GLY A 1 358 ? 3.153 -7.847 18.761 1.00 79.25 358 GLY A N 1
ATOM 2673 C CA . GLY A 1 358 ? 1.893 -7.105 18.812 1.00 79.25 358 GLY A CA 1
ATOM 2674 C C . GLY A 1 358 ? 1.269 -6.912 17.428 1.00 79.25 358 GLY A C 1
ATOM 2675 O O . GLY A 1 358 ? 1.285 -7.817 16.594 1.00 79.25 358 GLY A O 1
ATOM 2676 N N . PHE A 1 359 ? 0.739 -5.717 17.151 1.00 79.06 359 PHE A N 1
ATOM 2677 C CA . PHE A 1 359 ? 0.038 -5.410 15.895 1.00 79.06 359 PHE A CA 1
ATOM 2678 C C . PHE A 1 359 ? 0.910 -5.529 14.635 1.00 79.06 359 PHE A C 1
ATOM 2680 O O . PHE A 1 359 ? 0.390 -5.816 13.556 1.00 79.06 359 PHE A O 1
ATOM 2687 N N . ALA A 1 360 ? 2.223 -5.320 14.749 1.00 78.12 360 ALA A N 1
ATOM 2688 C CA . ALA A 1 360 ? 3.167 -5.486 13.642 1.00 78.12 360 ALA A CA 1
ATOM 2689 C C . ALA A 1 360 ? 3.647 -6.943 13.479 1.00 78.12 360 ALA A C 1
ATOM 2691 O O . ALA A 1 360 ? 4.293 -7.268 12.484 1.00 78.12 360 ALA A O 1
ATOM 2692 N N . GLY A 1 361 ? 3.338 -7.799 14.455 1.00 81.94 361 GLY A N 1
ATOM 2693 C CA . GLY A 1 361 ? 3.866 -9.146 14.607 1.00 81.94 361 GLY A CA 1
ATOM 2694 C C . GLY A 1 361 ? 2.864 -10.268 14.385 1.00 81.94 361 GLY A C 1
ATOM 2695 O O . GLY A 1 361 ? 1.723 -10.049 13.976 1.00 81.94 361 GLY A O 1
ATOM 2696 N N . LEU A 1 362 ? 3.304 -11.487 14.706 1.00 87.19 362 LEU A N 1
ATOM 2697 C CA . LEU A 1 362 ? 2.480 -12.694 14.615 1.00 87.19 362 LEU A CA 1
ATOM 2698 C C . LEU A 1 362 ? 1.293 -12.698 15.582 1.00 87.19 362 LEU A C 1
ATOM 2700 O O . LEU A 1 362 ? 0.274 -13.293 15.250 1.00 87.19 362 LEU A O 1
ATOM 2704 N N . ASP A 1 363 ? 1.377 -11.988 16.709 1.00 85.88 363 ASP A N 1
ATOM 2705 C CA . ASP A 1 363 ? 0.263 -11.839 17.655 1.00 85.88 363 ASP A CA 1
ATOM 2706 C C . ASP A 1 363 ? -0.939 -11.164 16.977 1.00 85.88 363 ASP A C 1
ATOM 2708 O O . ASP A 1 363 ? -2.061 -11.672 16.987 1.00 85.88 363 ASP A O 1
ATOM 2712 N N . GLY A 1 364 ? -0.682 -10.038 16.301 1.00 89.50 364 GLY A N 1
ATOM 2713 C CA . GLY A 1 364 ? -1.687 -9.326 15.522 1.00 89.50 364 GLY A CA 1
ATOM 2714 C C . GLY A 1 364 ? -2.194 -10.151 14.340 1.00 89.50 364 GLY A C 1
ATOM 2715 O O . GLY A 1 364 ? -3.390 -10.132 14.057 1.00 89.50 364 GLY A O 1
ATOM 2716 N N . VAL A 1 365 ? -1.315 -10.911 13.675 1.00 93.56 365 VAL A N 1
ATOM 2717 C CA . VAL A 1 365 ? -1.718 -11.831 12.596 1.00 93.56 365 VAL A CA 1
ATOM 2718 C C . VAL A 1 365 ? -2.675 -12.899 13.122 1.00 93.56 365 VAL A C 1
ATOM 2720 O O . VAL A 1 365 ? -3.739 -13.091 12.537 1.00 93.56 365 VAL A O 1
ATOM 2723 N N . ALA A 1 366 ? -2.334 -13.566 14.224 1.00 94.69 366 ALA A N 1
ATOM 2724 C CA . ALA A 1 366 ? -3.163 -14.600 14.829 1.00 94.69 366 ALA A CA 1
ATOM 2725 C C . ALA A 1 366 ? -4.538 -14.047 15.222 1.00 94.69 366 ALA A C 1
ATOM 2727 O O . ALA A 1 366 ? -5.564 -14.624 14.857 1.00 94.69 366 ALA A O 1
ATOM 2728 N N . TYR A 1 367 ? -4.568 -12.882 15.876 1.00 95.25 367 TYR A N 1
ATOM 2729 C CA . TYR A 1 367 ? -5.810 -12.195 16.221 1.00 95.25 367 TYR A CA 1
ATOM 2730 C C . TYR A 1 367 ? -6.668 -11.887 14.985 1.00 95.25 367 TYR A C 1
ATOM 2732 O O . TYR A 1 367 ? -7.843 -12.260 14.928 1.00 95.25 367 TYR A O 1
ATOM 2740 N N . ALA A 1 368 ? -6.079 -11.240 13.973 1.00 96.69 368 ALA A N 1
ATOM 2741 C CA . ALA A 1 368 ? -6.793 -10.836 12.767 1.00 96.69 368 ALA A CA 1
ATOM 2742 C C . ALA A 1 368 ? -7.369 -12.049 12.031 1.00 96.69 368 ALA A C 1
ATOM 2744 O O . ALA A 1 368 ? -8.551 -12.064 11.688 1.00 96.69 368 ALA A O 1
ATOM 2745 N N . LEU A 1 369 ? -6.558 -13.092 11.829 1.00 97.50 369 LEU A N 1
ATOM 2746 C CA . LEU A 1 369 ? -6.989 -14.327 11.176 1.00 97.50 369 LEU A CA 1
ATOM 2747 C C . LEU A 1 369 ? -8.055 -15.068 11.991 1.00 97.50 369 LEU A C 1
ATOM 2749 O O . LEU A 1 369 ? -8.978 -15.624 11.400 1.00 97.50 369 LEU A O 1
ATOM 2753 N N . GLY A 1 370 ? -7.987 -15.025 13.324 1.00 97.00 370 GLY A N 1
ATOM 2754 C CA . GLY A 1 370 ? -9.025 -15.556 14.205 1.00 97.00 370 GLY A CA 1
ATOM 2755 C C . GLY A 1 370 ? -10.379 -14.887 13.956 1.00 97.00 370 GLY A C 1
ATOM 2756 O O . GLY A 1 370 ? -11.356 -15.577 13.660 1.00 97.00 370 GLY A O 1
ATOM 2757 N N . GLN A 1 371 ? -10.423 -13.551 13.967 1.00 96.50 371 GLN A N 1
ATOM 2758 C CA . GLN A 1 371 ? -11.628 -12.767 13.650 1.00 96.50 371 GLN A CA 1
ATOM 2759 C C . GLN A 1 371 ? -12.141 -13.050 12.230 1.00 96.50 371 GLN A C 1
ATOM 2761 O O . GLN A 1 371 ? -13.328 -13.300 12.012 1.00 96.50 371 GLN A O 1
ATOM 2766 N N . LEU A 1 372 ? -11.232 -13.041 11.254 1.00 97.69 372 LEU A N 1
ATOM 2767 C CA . LEU A 1 372 ? -11.537 -13.251 9.841 1.00 97.69 372 LEU A CA 1
ATOM 2768 C C . LEU A 1 372 ? -12.033 -14.670 9.553 1.00 97.69 372 LEU A C 1
ATOM 2770 O O . LEU A 1 372 ? -12.880 -14.846 8.682 1.00 97.69 372 LEU A O 1
ATOM 2774 N N . SER A 1 373 ? -11.569 -15.674 10.301 1.00 97.38 373 SER A N 1
ATOM 2775 C CA . SER A 1 373 ? -12.048 -17.053 10.167 1.00 97.38 373 SER A CA 1
ATOM 2776 C C . SER A 1 373 ? -13.537 -17.187 10.487 1.00 97.38 373 SER A C 1
ATOM 2778 O O . SER A 1 373 ? -14.226 -17.975 9.841 1.00 97.38 373 SER A O 1
ATOM 2780 N N . VAL A 1 374 ? -14.041 -16.381 11.428 1.00 96.12 374 VAL A N 1
ATOM 2781 C CA . VAL A 1 374 ? -15.461 -16.328 11.789 1.00 96.12 374 VAL A CA 1
ATOM 2782 C C . VAL A 1 374 ? -16.241 -15.541 10.740 1.00 96.12 374 VAL A C 1
ATOM 2784 O O . VAL A 1 374 ? -17.202 -16.061 10.182 1.00 96.12 374 VAL A O 1
ATOM 2787 N N . LEU A 1 375 ? -15.793 -14.322 10.413 1.00 96.06 375 LEU A N 1
ATOM 2788 C CA . LEU A 1 375 ? -16.482 -13.437 9.462 1.00 96.06 375 LEU A CA 1
ATOM 2789 C C . LEU A 1 375 ? -16.590 -14.023 8.048 1.00 96.06 375 LEU A C 1
ATOM 2791 O O . LEU A 1 375 ? -17.571 -13.775 7.354 1.00 96.06 375 LEU A O 1
ATOM 2795 N N . LEU A 1 376 ? -15.587 -14.793 7.622 1.00 96.31 376 LEU A N 1
ATOM 2796 C CA . LEU A 1 376 ? -15.534 -15.432 6.304 1.00 96.31 376 LEU A CA 1
ATOM 2797 C C . LEU A 1 376 ? -15.902 -16.923 6.347 1.00 96.31 376 LEU A C 1
ATOM 2799 O O . LEU A 1 376 ? -15.780 -17.597 5.327 1.00 96.31 376 LEU A O 1
ATOM 2803 N N . ALA A 1 377 ? -16.304 -17.447 7.512 1.00 96.06 377 ALA A N 1
ATOM 2804 C CA . ALA A 1 377 ? -16.616 -18.860 7.734 1.00 96.06 377 ALA A CA 1
ATOM 2805 C C . ALA A 1 377 ? -15.552 -19.821 7.153 1.00 96.06 377 ALA A C 1
ATOM 2807 O O . ALA A 1 377 ? -15.875 -20.790 6.466 1.00 96.06 377 ALA A O 1
ATOM 2808 N N . SER A 1 378 ? -14.268 -19.546 7.416 1.00 97.12 378 SER A N 1
ATOM 2809 C CA . SER A 1 378 ? -13.134 -20.276 6.833 1.00 97.12 378 SER A CA 1
ATOM 2810 C C . SER A 1 378 ? -12.365 -21.100 7.877 1.00 97.12 378 SER A C 1
ATOM 2812 O O . SER A 1 378 ? -11.563 -20.550 8.642 1.00 97.12 378 SER A O 1
ATOM 2814 N N . PRO A 1 379 ? -12.521 -22.441 7.877 1.00 96.75 379 PRO A N 1
ATOM 2815 C CA . PRO A 1 379 ? -11.738 -23.332 8.734 1.00 96.75 379 PRO A CA 1
ATOM 2816 C C . PRO A 1 379 ? -10.232 -23.293 8.444 1.00 96.75 379 PRO A C 1
ATOM 2818 O O . PRO A 1 379 ? -9.424 -23.583 9.322 1.00 96.75 379 PRO A O 1
ATOM 2821 N N . GLU A 1 380 ? -9.836 -22.959 7.215 1.00 97.19 380 GLU A N 1
ATOM 2822 C CA . GLU A 1 380 ? -8.426 -22.822 6.847 1.00 97.19 380 GLU A CA 1
ATOM 2823 C C . GLU A 1 380 ? -7.790 -21.593 7.498 1.00 97.19 380 GLU A C 1
ATOM 2825 O O . GLU A 1 380 ? -6.702 -21.699 8.067 1.00 97.19 380 GLU A O 1
ATOM 2830 N N . LEU A 1 381 ? -8.491 -20.453 7.499 1.00 97.25 381 LEU A N 1
ATOM 2831 C CA . LEU A 1 381 ? -8.026 -19.262 8.212 1.00 97.25 381 LEU A CA 1
ATOM 2832 C C . LEU A 1 381 ? -7.952 -19.512 9.717 1.00 97.25 381 LEU A C 1
ATOM 2834 O O . LEU A 1 381 ? -7.014 -19.038 10.350 1.00 97.25 381 LEU A O 1
ATOM 2838 N N . ARG A 1 382 ? -8.871 -20.311 10.276 1.00 97.19 382 ARG A N 1
ATOM 2839 C CA . ARG A 1 382 ? -8.814 -20.710 11.688 1.00 97.19 382 ARG A CA 1
ATOM 2840 C C . ARG A 1 382 ? -7.536 -21.491 12.003 1.00 97.19 382 ARG A C 1
ATOM 2842 O O . ARG A 1 382 ? -6.795 -21.089 12.888 1.00 97.19 382 ARG A O 1
ATOM 2849 N N . ARG A 1 383 ? -7.225 -22.534 11.222 1.00 97.56 383 ARG A N 1
ATOM 2850 C CA . ARG A 1 383 ? -5.966 -23.292 11.375 1.00 97.56 383 ARG A CA 1
ATOM 2851 C C . ARG A 1 383 ? -4.731 -22.409 11.192 1.00 97.56 383 ARG A C 1
ATOM 2853 O O . ARG A 1 383 ? -3.740 -22.579 11.891 1.00 97.56 383 ARG A O 1
ATOM 2860 N N . THR A 1 384 ? -4.791 -21.463 10.256 1.00 97.12 384 THR A N 1
ATOM 2861 C CA . THR A 1 384 ? -3.696 -20.512 10.012 1.00 97.12 384 THR A CA 1
ATOM 2862 C C . THR A 1 384 ? -3.504 -19.561 11.198 1.00 97.12 384 THR A C 1
ATOM 2864 O O . THR A 1 384 ? -2.369 -19.252 11.549 1.00 97.12 384 THR A O 1
ATOM 2867 N N . ALA A 1 385 ? -4.594 -19.121 11.835 1.00 96.50 385 ALA A N 1
ATOM 2868 C CA . ALA A 1 385 ? -4.554 -18.317 13.054 1.00 96.50 385 ALA A CA 1
ATOM 2869 C C . ALA A 1 385 ? -3.911 -19.087 14.216 1.00 96.50 385 ALA A C 1
ATOM 2871 O O . ALA A 1 385 ? -3.038 -18.546 14.890 1.00 96.50 385 ALA A O 1
ATOM 2872 N N . ASP A 1 386 ? -4.292 -20.356 14.398 1.00 96.50 386 ASP A N 1
ATOM 2873 C CA . ASP A 1 386 ? -3.736 -21.224 15.440 1.00 96.50 386 ASP A CA 1
ATOM 2874 C C . ASP A 1 386 ? -2.221 -21.436 15.233 1.00 96.50 386 ASP A C 1
ATOM 2876 O O . ASP A 1 386 ? -1.440 -21.292 16.174 1.00 96.50 386 ASP A O 1
ATOM 2880 N N . LEU A 1 387 ? -1.779 -21.671 13.988 1.00 95.19 387 LEU A N 1
ATOM 2881 C CA . LEU A 1 387 ? -0.352 -21.773 13.653 1.00 95.19 387 LEU A CA 1
ATOM 2882 C C . LEU A 1 387 ? 0.396 -20.452 13.893 1.00 95.19 387 LEU A C 1
ATOM 2884 O O . LEU A 1 387 ? 1.501 -20.455 14.430 1.00 95.19 387 LEU A O 1
ATOM 2888 N N . ALA A 1 388 ? -0.189 -19.309 13.524 1.00 93.25 388 ALA A N 1
ATOM 2889 C CA . ALA A 1 388 ? 0.418 -18.005 13.792 1.00 93.25 388 ALA A CA 1
ATOM 2890 C C . ALA A 1 388 ? 0.584 -17.752 15.303 1.00 93.25 388 ALA A C 1
ATOM 2892 O O . ALA A 1 388 ? 1.624 -17.238 15.715 1.00 93.25 388 ALA A O 1
ATOM 2893 N N . ALA A 1 389 ? -0.392 -18.160 16.123 1.00 91.62 389 ALA A N 1
ATOM 2894 C CA . ALA A 1 389 ? -0.315 -18.074 17.581 1.00 91.62 389 ALA A CA 1
ATOM 2895 C C . ALA A 1 389 ? 0.774 -18.994 18.161 1.00 91.62 389 ALA A C 1
ATOM 2897 O O . ALA A 1 389 ? 1.536 -18.575 19.031 1.00 91.62 389 ALA A O 1
ATOM 2898 N N . GLU A 1 390 ? 0.902 -20.222 17.648 1.00 91.50 390 GLU A N 1
ATOM 2899 C CA . GLU A 1 390 ? 1.978 -21.142 18.038 1.00 91.50 390 GLU A CA 1
ATOM 2900 C C . GLU A 1 390 ? 3.362 -20.546 17.735 1.00 91.50 390 GLU A C 1
ATOM 2902 O O . GLU A 1 390 ? 4.252 -20.535 18.589 1.00 91.50 390 GLU A O 1
ATOM 2907 N N . LEU A 1 391 ? 3.542 -20.004 16.527 1.00 88.12 391 LEU A N 1
ATOM 2908 C CA . LEU A 1 391 ? 4.791 -19.368 16.110 1.00 88.12 391 LEU A CA 1
ATOM 2909 C C . LEU A 1 391 ? 5.108 -18.114 16.942 1.00 88.12 391 LEU A C 1
ATOM 2911 O O . LEU A 1 391 ? 6.276 -17.885 17.269 1.00 88.12 391 LEU A O 1
ATOM 2915 N N . ALA A 1 392 ? 4.092 -17.334 17.325 1.00 84.12 392 ALA A N 1
ATOM 2916 C CA . ALA A 1 392 ? 4.251 -16.200 18.233 1.00 84.12 392 ALA A CA 1
ATOM 2917 C C . ALA A 1 392 ? 4.758 -16.649 19.616 1.00 84.12 392 ALA A C 1
ATOM 2919 O O . ALA A 1 392 ? 5.754 -16.115 20.108 1.00 84.12 392 ALA A O 1
ATOM 2920 N N . GLY A 1 393 ? 4.164 -17.702 20.192 1.00 81.44 393 GLY A N 1
ATOM 2921 C CA . GLY A 1 393 ? 4.617 -18.279 21.462 1.00 81.44 393 GLY A CA 1
ATOM 2922 C C . GLY A 1 393 ? 6.044 -18.840 21.392 1.00 81.44 393 GLY A C 1
ATOM 2923 O O . GLY A 1 393 ? 6.853 -18.617 22.293 1.00 81.44 393 GLY A O 1
ATOM 2924 N N . ARG A 1 394 ? 6.410 -19.504 20.285 1.00 78.44 394 ARG A N 1
ATOM 2925 C CA . ARG A 1 394 ? 7.789 -19.979 20.048 1.00 78.44 394 ARG A CA 1
ATOM 2926 C C . ARG A 1 394 ? 8.798 -18.830 20.031 1.00 78.44 394 ARG A C 1
ATOM 2928 O O . ARG A 1 394 ? 9.895 -18.989 20.561 1.00 78.44 394 ARG A O 1
ATOM 2935 N N . ARG A 1 395 ? 8.443 -17.677 19.455 1.00 70.44 395 ARG A N 1
ATOM 2936 C CA . ARG A 1 395 ? 9.295 -16.478 19.457 1.00 70.44 395 ARG A CA 1
ATOM 2937 C C . ARG A 1 395 ? 9.506 -15.929 20.869 1.00 70.44 395 ARG A C 1
ATOM 2939 O O . ARG A 1 395 ? 10.629 -15.559 21.202 1.00 70.44 395 ARG A O 1
ATOM 2946 N N . GLU A 1 396 ? 8.462 -15.888 21.695 1.00 61.97 396 GLU A N 1
ATOM 2947 C CA . GLU A 1 396 ? 8.561 -15.391 23.074 1.00 61.97 396 GLU A CA 1
ATOM 2948 C C . GLU A 1 396 ? 9.546 -16.231 23.909 1.00 61.97 396 GLU A C 1
ATOM 2950 O O . GLU A 1 396 ? 10.391 -15.685 24.622 1.00 61.97 396 GLU A O 1
ATOM 2955 N N . VAL A 1 397 ? 9.527 -17.556 23.726 1.00 57.34 397 VAL A N 1
ATOM 2956 C CA . VAL A 1 397 ? 10.465 -18.497 24.365 1.00 57.34 397 VAL A CA 1
ATOM 2957 C C . VAL A 1 397 ? 11.909 -18.326 23.866 1.00 57.34 397 VAL A C 1
ATOM 2959 O O . VAL A 1 397 ? 12.849 -18.563 24.622 1.00 57.34 397 VAL A O 1
ATOM 2962 N N . LEU A 1 398 ? 12.113 -17.857 22.628 1.00 54.47 398 LEU A N 1
ATOM 2963 C CA . LEU A 1 398 ? 13.437 -17.585 22.045 1.00 54.47 398 LEU A CA 1
ATOM 2964 C C . LEU A 1 398 ? 14.098 -16.286 22.561 1.00 54.47 398 LEU A C 1
ATOM 2966 O O . LEU A 1 398 ? 15.183 -15.927 22.105 1.00 54.47 398 LEU A O 1
ATOM 2970 N N . GLY A 1 399 ? 13.507 -15.609 23.553 1.00 45.19 399 GLY A N 1
ATOM 2971 C CA . GLY A 1 399 ? 14.233 -14.647 24.387 1.00 45.19 399 GLY A CA 1
ATOM 2972 C C . GLY A 1 399 ? 14.490 -13.280 23.753 1.00 45.19 399 GLY A C 1
ATOM 2973 O O . GLY A 1 399 ? 15.481 -12.631 24.078 1.00 45.19 399 GLY A O 1
ATOM 2974 N N . GLN A 1 400 ? 13.596 -12.802 22.888 1.00 44.66 400 GLN A N 1
ATOM 2975 C CA . GLN A 1 400 ? 13.619 -11.417 22.417 1.00 44.66 400 GLN A CA 1
ATOM 2976 C C . GLN A 1 400 ? 12.288 -10.745 22.739 1.00 44.66 400 GLN A C 1
ATOM 2978 O O . GLN A 1 400 ? 11.359 -10.721 21.931 1.00 44.66 400 GLN A O 1
ATOM 2983 N N . ARG A 1 401 ? 12.204 -10.177 23.950 1.00 36.94 401 ARG A N 1
ATOM 2984 C CA . ARG A 1 401 ? 11.207 -9.148 24.262 1.00 36.94 401 ARG A CA 1
ATOM 2985 C C . ARG A 1 401 ? 11.279 -8.109 23.146 1.00 36.94 401 ARG A C 1
ATOM 2987 O O . ARG A 1 401 ? 12.346 -7.539 22.920 1.00 36.94 401 ARG A O 1
ATOM 2994 N N . ALA A 1 402 ? 10.166 -7.868 22.454 1.00 37.19 402 ALA A N 1
ATOM 2995 C CA . ALA A 1 402 ? 10.048 -6.662 21.650 1.00 37.19 402 ALA A CA 1
ATOM 2996 C C . ALA A 1 402 ? 10.424 -5.491 22.565 1.00 37.19 402 ALA A C 1
ATOM 2998 O O . ALA A 1 402 ? 9.877 -5.373 23.665 1.00 37.19 402 ALA A O 1
ATOM 2999 N N . ALA A 1 403 ? 11.405 -4.689 22.153 1.00 32.00 403 ALA A N 1
ATOM 3000 C CA . ALA A 1 403 ? 11.678 -3.446 22.842 1.00 32.00 403 ALA A CA 1
ATOM 3001 C C . ALA A 1 403 ? 10.365 -2.660 22.858 1.00 32.00 403 ALA A C 1
ATOM 3003 O O . ALA A 1 403 ? 9.789 -2.391 21.802 1.00 32.00 403 ALA A O 1
ATOM 3004 N N . THR A 1 404 ? 9.870 -2.341 24.052 1.00 31.39 404 THR A N 1
ATOM 3005 C CA . THR A 1 404 ? 8.888 -1.274 24.210 1.00 31.39 404 THR A CA 1
ATOM 3006 C C . THR A 1 404 ? 9.461 -0.073 23.458 1.00 31.39 404 THR A C 1
ATOM 3008 O O . THR A 1 404 ? 10.623 0.267 23.718 1.00 31.39 404 THR A O 1
ATOM 3011 N N . PRO A 1 405 ? 8.736 0.536 22.503 1.00 30.16 405 PRO A N 1
ATOM 3012 C CA . PRO A 1 405 ? 9.206 1.762 21.877 1.00 30.16 405 PRO A CA 1
ATOM 3013 C C . PRO A 1 405 ? 9.612 2.740 22.988 1.00 30.16 405 PRO A C 1
ATOM 3015 O O . PRO A 1 405 ? 8.938 2.763 24.026 1.00 30.16 405 PRO A O 1
ATOM 3018 N N . PRO A 1 406 ? 10.702 3.513 22.832 1.00 26.69 406 PRO A N 1
ATOM 3019 C CA . PRO A 1 406 ? 11.028 4.539 23.807 1.00 26.69 406 PRO A CA 1
ATOM 3020 C C . PRO A 1 406 ? 9.786 5.412 23.986 1.00 26.69 406 PRO A C 1
ATOM 3022 O O . PRO A 1 406 ? 9.243 5.922 23.006 1.00 26.69 406 PRO A O 1
ATOM 3025 N N . GLY A 1 407 ? 9.300 5.523 25.223 1.00 31.66 407 GLY A N 1
ATOM 3026 C CA . GLY A 1 407 ? 8.202 6.418 25.547 1.00 31.66 407 GLY A CA 1
ATOM 3027 C C . GLY A 1 407 ? 8.620 7.835 25.183 1.00 31.66 407 GLY A C 1
ATOM 3028 O O . GLY A 1 407 ? 9.430 8.438 25.883 1.00 31.66 407 GLY A O 1
ATOM 3029 N N . LEU A 1 408 ? 8.097 8.356 24.077 1.00 31.80 408 LEU A N 1
ATOM 3030 C CA . LEU A 1 408 ? 8.281 9.749 23.699 1.00 31.80 408 LEU A CA 1
ATOM 3031 C C . LEU A 1 408 ? 7.233 10.581 24.437 1.00 31.80 408 LEU A C 1
ATOM 3033 O O . LEU A 1 408 ? 6.250 11.051 23.872 1.00 31.80 408 LEU A O 1
ATOM 3037 N N . PHE A 1 409 ? 7.451 10.734 25.742 1.00 35.12 409 PHE A N 1
ATOM 3038 C CA . PHE A 1 409 ? 6.941 11.887 26.464 1.00 35.12 409 PHE A CA 1
ATOM 3039 C C . PHE A 1 409 ? 7.868 13.057 26.136 1.00 35.12 409 PHE A C 1
ATOM 3041 O O . PHE A 1 409 ? 8.936 13.181 26.734 1.00 35.12 409 PHE A O 1
ATOM 3048 N N . GLU A 1 410 ? 7.478 13.918 25.196 1.00 32.19 410 GLU A N 1
ATOM 3049 C CA . GLU A 1 410 ? 7.958 15.298 25.257 1.00 32.19 410 GLU A CA 1
ATOM 3050 C C . GLU A 1 410 ? 7.233 15.995 26.420 1.00 32.19 410 GLU A C 1
ATOM 3052 O O . GLU A 1 410 ? 5.998 16.065 26.424 1.00 32.19 410 GLU A O 1
ATOM 3057 N N . PRO A 1 411 ? 7.949 16.498 27.440 1.00 27.77 411 PRO A N 1
ATOM 3058 C CA . PRO A 1 411 ? 7.319 17.232 28.526 1.00 27.77 411 PRO A CA 1
ATOM 3059 C C . PRO A 1 411 ? 6.798 18.576 27.998 1.00 27.77 411 PRO A C 1
ATOM 3061 O O . PRO A 1 411 ? 7.586 19.458 27.666 1.00 27.77 411 PRO A O 1
ATOM 3064 N N . GLY A 1 412 ? 5.473 18.749 27.937 1.00 36.41 412 GLY A N 1
ATOM 3065 C CA . GLY A 1 412 ? 4.841 20.053 27.673 1.00 36.41 412 GLY A CA 1
ATOM 3066 C C . GLY A 1 412 ? 3.655 20.057 26.702 1.00 36.41 412 GLY A C 1
ATOM 3067 O O . GLY A 1 412 ? 2.924 21.044 26.663 1.00 36.41 412 GLY A O 1
ATOM 3068 N N . LEU A 1 413 ? 3.411 18.964 25.972 1.00 44.88 413 LEU A N 1
ATOM 3069 C CA . LEU A 1 413 ? 2.242 18.772 25.103 1.00 44.88 413 LEU A CA 1
ATOM 3070 C C . LEU A 1 413 ? 1.480 17.518 25.561 1.00 44.88 413 LEU A C 1
ATOM 3072 O O . LEU A 1 413 ? 2.060 16.441 25.664 1.00 44.88 413 LEU A O 1
ATOM 3076 N N . PHE A 1 414 ? 0.184 17.641 25.866 1.00 61.53 414 PHE A N 1
ATOM 3077 C CA . PHE A 1 414 ? -0.657 16.481 26.197 1.00 61.53 414 PHE A CA 1
ATOM 3078 C C . PHE A 1 414 ? -0.724 15.526 24.992 1.00 61.53 414 PHE A C 1
ATOM 3080 O O . PHE A 1 414 ? -1.258 15.895 23.949 1.00 61.53 414 PHE A O 1
ATOM 3087 N N . ASN A 1 415 ? -0.202 14.305 25.141 1.00 74.75 415 ASN A N 1
ATOM 3088 C CA . ASN A 1 415 ? -0.274 13.248 24.132 1.00 74.75 415 ASN A CA 1
ATOM 3089 C C . ASN A 1 415 ? -1.548 12.410 24.335 1.00 74.75 415 ASN A C 1
ATOM 3091 O O . ASN A 1 415 ? -1.643 11.638 25.288 1.00 74.75 415 ASN A O 1
ATOM 3095 N N . ASP A 1 416 ? -2.518 12.553 23.433 1.00 80.62 416 ASP A N 1
ATOM 3096 C CA . ASP A 1 416 ? -3.800 11.833 23.476 1.00 80.62 416 ASP A CA 1
ATOM 3097 C C . ASP A 1 416 ? -3.784 10.464 22.790 1.00 80.62 416 ASP A C 1
ATOM 3099 O O . ASP A 1 416 ? -4.786 9.756 22.828 1.00 80.62 416 ASP A O 1
ATOM 3103 N N . SER A 1 417 ? -2.671 10.087 22.159 1.00 80.44 417 SER A N 1
ATOM 3104 C CA . SER A 1 417 ? -2.589 8.882 21.331 1.00 80.44 417 SER A CA 1
ATOM 3105 C C . SER A 1 417 ? -2.900 7.589 22.088 1.00 80.44 417 SER A C 1
ATOM 3107 O O . SER A 1 417 ? -2.702 7.475 23.300 1.00 80.44 417 SER A O 1
ATOM 3109 N N . TRP A 1 418 ? -3.320 6.566 21.342 1.00 81.69 418 TRP A N 1
ATOM 3110 C CA . TRP A 1 418 ? -3.404 5.212 21.873 1.00 81.69 418 TRP A CA 1
ATOM 3111 C C . TRP A 1 418 ? -2.012 4.610 22.086 1.00 81.69 418 TRP A C 1
ATOM 3113 O O . TRP A 1 418 ? -1.758 3.976 23.098 1.00 81.69 418 TRP A O 1
ATOM 3123 N N . CYS A 1 419 ? -1.073 4.802 21.159 1.00 75.81 419 CYS A N 1
ATOM 3124 C CA . CYS A 1 419 ? 0.214 4.103 21.214 1.00 75.81 419 CYS A CA 1
ATOM 3125 C C . CYS A 1 419 ? 1.125 4.515 22.380 1.00 75.81 419 CYS A C 1
ATOM 3127 O O . CYS A 1 419 ? 1.937 3.706 22.824 1.00 75.81 419 CYS A O 1
ATOM 3129 N N . SER A 1 420 ? 1.025 5.757 22.859 1.00 69.19 420 SER A N 1
ATOM 3130 C CA . SER A 1 420 ? 1.914 6.281 23.907 1.00 69.19 420 SER A CA 1
ATOM 3131 C C . SER A 1 420 ? 1.265 7.323 24.825 1.00 69.19 420 SER A C 1
ATOM 3133 O O . SER A 1 420 ? 1.948 7.907 25.664 1.00 69.19 420 SER A O 1
ATOM 3135 N N . GLY A 1 421 ? -0.033 7.579 24.662 1.00 78.50 421 GLY A N 1
ATOM 3136 C CA . GLY A 1 421 ? -0.731 8.686 25.303 1.00 78.50 421 GLY A CA 1
ATOM 3137 C C . GLY A 1 421 ? -1.818 8.279 26.296 1.00 78.50 421 GLY A C 1
ATOM 3138 O O . GLY A 1 421 ? -2.003 7.109 26.647 1.00 78.50 421 GLY A O 1
ATOM 3139 N N . VAL A 1 422 ? -2.559 9.297 26.739 1.00 81.88 422 VAL A N 1
ATOM 3140 C CA . VAL A 1 422 ? -3.582 9.209 27.792 1.00 81.88 422 VAL A CA 1
ATOM 3141 C C . VAL A 1 422 ? -4.719 8.251 27.427 1.00 81.88 422 VAL A C 1
ATOM 3143 O O . VAL A 1 422 ? -5.272 7.618 28.323 1.00 81.88 422 VAL A O 1
ATOM 3146 N N . ALA A 1 423 ? -5.038 8.077 26.139 1.00 83.81 423 ALA A N 1
ATOM 3147 C CA . ALA A 1 423 ? -6.104 7.171 25.710 1.00 83.81 423 ALA A CA 1
ATOM 3148 C C . ALA A 1 423 ? -5.847 5.716 26.142 1.00 83.81 423 ALA A C 1
ATOM 3150 O O . ALA A 1 423 ? -6.751 5.077 26.678 1.00 83.81 423 ALA A O 1
ATOM 3151 N N . SER A 1 424 ? -4.615 5.208 25.997 1.00 81.50 424 SER A N 1
ATOM 3152 C CA . SER A 1 424 ? -4.289 3.843 26.448 1.00 81.50 424 SER A CA 1
ATOM 3153 C C . SER A 1 424 ? -4.343 3.689 27.963 1.00 81.50 424 SER A C 1
ATOM 3155 O O . SER A 1 424 ? -4.868 2.696 28.463 1.00 81.50 424 SER A O 1
ATOM 3157 N N . LEU A 1 425 ? -3.847 4.684 28.703 1.00 81.94 425 LEU A N 1
ATOM 3158 C CA . LEU A 1 425 ? -3.881 4.683 30.165 1.00 81.94 425 LEU A CA 1
ATOM 3159 C C . LEU A 1 425 ? -5.321 4.718 30.681 1.00 81.94 425 LEU A C 1
ATOM 3161 O O . LEU A 1 425 ? -5.657 3.995 31.618 1.00 81.94 425 LEU A O 1
ATOM 3165 N N . ALA A 1 426 ? -6.176 5.528 30.055 1.00 84.62 426 ALA A N 1
ATOM 3166 C CA . ALA A 1 426 ? -7.589 5.625 30.386 1.00 84.62 426 ALA A CA 1
ATOM 3167 C C . ALA A 1 426 ? -8.322 4.305 30.103 1.00 84.62 426 ALA A C 1
ATOM 3169 O O . ALA A 1 426 ? -9.006 3.786 30.985 1.00 84.62 426 ALA A O 1
ATOM 3170 N N . ALA A 1 427 ? -8.129 3.732 28.912 1.00 86.00 427 ALA A N 1
ATOM 3171 C CA . ALA A 1 427 ? -8.729 2.457 28.520 1.00 86.00 427 ALA A CA 1
ATOM 3172 C C . ALA A 1 427 ? -8.253 1.283 29.392 1.00 86.00 427 ALA A C 1
ATOM 3174 O O . ALA A 1 427 ? -9.037 0.400 29.726 1.00 86.00 427 ALA A O 1
ATOM 3175 N N . GLY A 1 428 ? -6.977 1.286 29.789 1.00 84.12 428 GLY A N 1
ATOM 3176 C CA . GLY A 1 428 ? -6.382 0.273 30.662 1.00 84.12 428 GLY A CA 1
ATOM 3177 C C . GLY A 1 428 ? -6.665 0.463 32.156 1.00 84.12 428 GLY A C 1
ATOM 3178 O O . GLY A 1 428 ? -6.201 -0.344 32.958 1.00 84.12 428 GLY A O 1
ATOM 3179 N N . GLY A 1 429 ? -7.380 1.523 32.554 1.00 84.25 429 GLY A N 1
ATOM 3180 C CA . GLY A 1 429 ? -7.668 1.829 33.961 1.00 84.25 429 GLY A CA 1
ATOM 3181 C C . GLY A 1 429 ? -6.454 2.286 34.781 1.00 84.25 429 GLY A C 1
ATOM 3182 O O . GLY A 1 429 ? -6.512 2.286 36.008 1.00 84.25 429 GLY A O 1
ATOM 3183 N N . ALA A 1 430 ? -5.357 2.665 34.121 1.00 81.94 430 ALA A N 1
ATOM 3184 C CA . ALA A 1 430 ? -4.131 3.152 34.755 1.00 81.94 430 ALA A CA 1
ATOM 3185 C C . ALA A 1 430 ? -4.164 4.662 35.055 1.00 81.94 430 ALA A C 1
ATOM 3187 O O . ALA A 1 430 ? -3.307 5.162 35.781 1.00 81.94 430 ALA A O 1
ATOM 3188 N N . LEU A 1 431 ? -5.131 5.389 34.489 1.00 81.50 431 LEU A N 1
ATOM 3189 C CA . LEU A 1 431 ? -5.342 6.813 34.736 1.00 81.50 431 LEU A CA 1
ATOM 3190 C C . LEU A 1 431 ? -6.145 7.016 36.030 1.00 81.50 431 LEU A C 1
ATOM 3192 O O . LEU A 1 431 ? -7.213 6.418 36.191 1.00 81.50 431 LEU A O 1
ATOM 3196 N N . ASP A 1 432 ? -5.664 7.867 36.939 1.00 85.06 432 ASP A N 1
ATOM 3197 C CA . ASP A 1 432 ? -6.400 8.152 38.170 1.00 85.06 432 ASP A CA 1
ATOM 3198 C C . ASP A 1 432 ? -7.693 8.952 37.911 1.00 85.06 432 ASP A C 1
ATOM 3200 O O . ASP A 1 432 ? -7.939 9.475 36.820 1.00 85.06 432 ASP A O 1
ATOM 3204 N N . ALA A 1 433 ? -8.567 9.029 38.920 1.00 85.44 433 ALA A N 1
ATOM 3205 C CA . ALA A 1 433 ? -9.876 9.661 38.768 1.00 85.44 433 ALA A CA 1
ATOM 3206 C C . ALA A 1 433 ? -9.798 11.167 38.448 1.00 85.44 433 ALA A C 1
ATOM 3208 O O . ALA A 1 433 ? -10.654 11.671 37.716 1.00 85.44 433 ALA A O 1
ATOM 3209 N N . THR A 1 434 ? -8.795 11.874 38.976 1.00 85.69 434 THR A N 1
ATOM 3210 C CA . THR A 1 434 ? -8.616 13.318 38.765 1.00 85.69 434 THR A CA 1
ATOM 3211 C C . THR A 1 434 ? -8.111 13.576 37.354 1.00 85.69 434 THR A C 1
ATOM 3213 O O . THR A 1 434 ? -8.698 14.381 36.629 1.00 85.69 434 THR A O 1
ATOM 3216 N N . ASP A 1 435 ? -7.083 12.842 36.934 1.00 84.75 435 ASP A N 1
ATOM 3217 C CA . ASP A 1 435 ? -6.505 12.932 35.598 1.00 84.75 435 ASP A CA 1
ATOM 3218 C C . ASP A 1 435 ? -7.524 12.537 34.528 1.00 84.75 435 ASP A C 1
ATOM 3220 O O . ASP A 1 435 ? -7.656 13.221 33.510 1.00 84.75 435 ASP A O 1
ATOM 3224 N N . ARG A 1 436 ? -8.333 11.501 34.785 1.00 87.69 436 ARG A N 1
ATOM 3225 C CA . ARG A 1 436 ? -9.445 11.116 33.907 1.00 87.69 436 ARG A CA 1
ATOM 3226 C C . ARG A 1 436 ? -10.478 12.226 33.777 1.00 87.69 436 ARG A C 1
ATOM 3228 O O . ARG A 1 436 ? -10.883 12.549 32.662 1.00 87.69 436 ARG A O 1
ATOM 3235 N N . MET A 1 437 ? -10.888 12.838 34.887 1.00 87.94 437 MET A N 1
ATOM 3236 C CA . MET A 1 437 ? -11.845 13.946 34.866 1.00 87.94 437 MET A CA 1
ATOM 3237 C C . MET A 1 437 ? -11.298 15.150 34.082 1.00 87.94 437 MET A C 1
ATOM 3239 O O . MET A 1 437 ? -12.018 15.720 33.260 1.00 87.94 437 MET A O 1
ATOM 3243 N N . LEU A 1 438 ? -10.031 15.521 34.300 1.00 86.88 438 LEU A N 1
ATOM 3244 C CA . LEU A 1 438 ? -9.367 16.621 33.592 1.00 86.88 438 LEU A CA 1
ATOM 3245 C C . LEU A 1 438 ? -9.238 16.335 32.093 1.00 86.88 438 LEU A C 1
ATOM 3247 O O . LEU A 1 438 ? -9.531 17.204 31.266 1.00 86.88 438 LEU A O 1
ATOM 3251 N N . TRP A 1 439 ? -8.855 15.111 31.734 1.00 88.19 439 TRP A N 1
ATOM 3252 C CA . TRP A 1 439 ? -8.759 14.675 30.348 1.00 88.19 439 TRP A CA 1
ATOM 3253 C C . TRP A 1 439 ? -10.116 14.746 29.639 1.00 88.19 439 TRP A C 1
ATOM 3255 O O . TRP A 1 439 ? -10.217 15.382 28.587 1.00 88.19 439 TRP A O 1
ATOM 3265 N N . LEU A 1 440 ? -11.176 14.203 30.249 1.00 91.12 440 LEU A N 1
ATOM 3266 C CA . LEU A 1 440 ? -12.540 14.264 29.717 1.00 91.12 440 LEU A CA 1
ATOM 3267 C C . LEU A 1 440 ? -13.051 15.707 29.593 1.00 91.12 440 LEU A C 1
ATOM 3269 O O . LEU A 1 440 ? -13.644 16.063 28.577 1.00 91.12 440 LEU A O 1
ATOM 3273 N N . ALA A 1 441 ? -12.806 16.564 30.589 1.00 87.75 441 ALA A N 1
ATOM 3274 C CA . ALA A 1 441 ? -13.207 17.972 30.544 1.00 87.75 441 ALA A CA 1
ATOM 3275 C C . ALA A 1 441 ? -12.515 18.737 29.400 1.00 87.75 441 ALA A C 1
ATOM 3277 O O . ALA A 1 441 ? -13.154 19.515 28.682 1.00 87.75 441 ALA A O 1
ATOM 3278 N N . ARG A 1 442 ? -11.221 18.476 29.174 1.00 89.56 442 ARG A N 1
ATOM 3279 C CA . ARG A 1 442 ? -10.486 19.034 28.033 1.00 89.56 442 ARG A CA 1
ATOM 3280 C C . ARG A 1 442 ? -11.058 18.520 26.712 1.00 89.56 442 ARG A C 1
ATOM 3282 O O . ARG A 1 442 ? -11.388 19.324 25.847 1.00 89.56 442 ARG A O 1
ATOM 3289 N N . LEU A 1 443 ? -11.252 17.208 26.562 1.00 89.88 443 LEU A N 1
ATOM 3290 C CA . LEU A 1 443 ? -11.836 16.629 25.347 1.00 89.88 443 LEU A CA 1
ATOM 3291 C C . LEU A 1 443 ? -13.258 17.139 25.063 1.00 89.88 443 LEU A C 1
ATOM 3293 O O . LEU A 1 443 ? -13.656 17.278 23.908 1.00 89.88 443 LEU A O 1
ATOM 3297 N N . ALA A 1 444 ? -14.034 17.458 26.092 1.00 87.56 444 ALA A N 1
ATOM 3298 C CA . ALA A 1 444 ? -15.369 18.014 25.924 1.00 87.56 444 ALA A CA 1
ATOM 3299 C C . ALA A 1 444 ? -15.360 19.429 25.306 1.00 87.56 444 ALA A C 1
ATOM 3301 O O . ALA A 1 444 ? -16.375 19.852 24.744 1.00 87.56 444 ALA A O 1
ATOM 3302 N N . THR A 1 445 ? -14.243 20.158 25.410 1.00 84.25 445 THR A N 1
ATOM 3303 C CA . THR A 1 445 ? -14.116 21.574 25.017 1.00 84.25 445 THR A CA 1
ATOM 3304 C C . THR A 1 445 ? -13.188 21.809 23.825 1.00 84.25 445 THR A C 1
ATOM 3306 O O . THR A 1 445 ? -13.259 22.864 23.198 1.00 84.25 445 THR A O 1
ATOM 3309 N N . THR A 1 446 ? -12.367 20.827 23.452 1.00 84.31 446 THR A N 1
ATOM 3310 C CA . THR A 1 446 ? -11.491 20.894 22.276 1.00 84.31 446 THR A CA 1
ATOM 3311 C C . THR A 1 446 ? -12.158 20.324 21.017 1.00 84.31 446 THR A C 1
ATOM 3313 O O . THR A 1 446 ? -13.126 19.558 21.098 1.00 84.31 446 THR A O 1
ATOM 3316 N N . PRO A 1 447 ? -11.709 20.716 19.810 1.00 81.94 447 PRO A N 1
ATOM 3317 C CA . PRO A 1 447 ? -12.102 20.025 18.585 1.00 81.94 447 PRO A CA 1
ATOM 3318 C C . PRO A 1 447 ? -11.534 18.592 18.520 1.00 81.94 447 PRO A C 1
ATOM 3320 O O . PRO A 1 447 ? -10.537 18.300 19.193 1.00 81.94 447 PRO A O 1
ATOM 3323 N N . PRO A 1 448 ? -12.159 17.703 17.718 1.00 85.44 448 PRO A N 1
ATOM 3324 C CA . PRO A 1 448 ? -11.543 16.451 17.288 1.00 85.44 448 PRO A CA 1
ATOM 3325 C C . PRO A 1 448 ? -10.145 16.667 16.704 1.00 85.44 448 PRO A C 1
ATOM 3327 O O . PRO A 1 448 ? -9.878 17.710 16.098 1.00 85.44 448 PRO A O 1
ATOM 3330 N N . LEU A 1 449 ? -9.266 15.682 16.877 1.00 81.19 449 LEU A N 1
ATOM 3331 C CA . LEU A 1 449 ? -7.986 15.643 16.183 1.00 81.19 449 LEU A CA 1
ATOM 3332 C C . LEU A 1 449 ? -8.236 15.532 14.677 1.00 81.19 449 LEU A C 1
ATOM 3334 O O . LEU A 1 449 ? -9.195 14.906 14.228 1.00 81.19 449 LEU A O 1
ATOM 3338 N N . ALA A 1 450 ? -7.371 16.165 13.892 1.00 76.94 450 ALA A N 1
ATOM 3339 C CA . ALA A 1 450 ? -7.474 16.097 12.441 1.00 76.94 450 ALA A CA 1
ATOM 3340 C C . ALA A 1 450 ? -6.934 14.786 11.868 1.00 76.94 450 ALA A C 1
ATOM 3342 O O . ALA A 1 450 ? -7.476 14.274 10.895 1.00 76.94 450 ALA A O 1
ATOM 3343 N N . ASP A 1 451 ? -5.894 14.236 12.499 1.00 81.31 451 ASP A N 1
ATOM 3344 C CA . ASP A 1 451 ? -5.505 12.850 12.278 1.00 81.31 451 ASP A CA 1
ATOM 3345 C C . ASP A 1 451 ? -6.620 11.968 12.839 1.00 81.31 451 ASP A C 1
ATOM 3347 O O . ASP A 1 451 ? -6.921 12.036 14.031 1.00 81.31 451 ASP A O 1
ATOM 3351 N N . LEU A 1 452 ? -7.255 11.171 11.984 1.00 88.06 452 LEU A N 1
ATOM 3352 C CA . LEU A 1 452 ? -8.333 10.283 12.397 1.00 88.06 452 LEU A CA 1
ATOM 3353 C C . LEU A 1 452 ? -7.830 8.905 12.818 1.00 88.06 452 LEU A C 1
ATOM 3355 O O . LEU A 1 452 ? -8.611 8.131 13.346 1.00 88.06 452 LEU A O 1
ATOM 3359 N N . THR A 1 453 ? -6.566 8.559 12.614 1.00 88.12 453 THR A N 1
ATOM 3360 C CA . THR A 1 453 ? -6.093 7.181 12.773 1.00 88.12 453 THR A CA 1
ATOM 3361 C C . THR A 1 453 ? -6.270 6.591 14.169 1.00 88.12 453 THR A C 1
ATOM 3363 O O . THR A 1 453 ? -6.398 7.284 15.176 1.00 88.12 453 THR A O 1
ATOM 3366 N N . VAL A 1 454 ? -6.260 5.260 14.244 1.00 90.31 454 VAL A N 1
ATOM 3367 C CA . VAL A 1 454 ? -6.467 4.537 15.507 1.00 90.31 454 VAL A CA 1
ATOM 3368 C C . VAL A 1 454 ? -5.233 4.551 16.414 1.00 90.31 454 VAL A C 1
ATOM 3370 O O . VAL A 1 454 ? -5.372 4.459 17.628 1.00 90.31 454 VAL A O 1
ATOM 3373 N N . CYS A 1 455 ? -4.023 4.662 15.854 1.00 85.62 455 CYS A N 1
ATOM 3374 C CA . CYS A 1 455 ? -2.778 4.610 16.626 1.00 85.62 455 CYS A CA 1
ATOM 3375 C C . CYS A 1 455 ? -2.551 5.890 17.442 1.00 85.62 455 CYS A C 1
ATOM 3377 O O . CYS A 1 455 ? -2.266 5.838 18.642 1.00 85.62 455 CYS A O 1
ATOM 3379 N N . HIS A 1 456 ? -2.703 7.047 16.800 1.00 82.00 456 HIS A N 1
ATOM 3380 C CA . HIS A 1 456 ? -2.413 8.346 17.411 1.00 82.00 456 HIS A CA 1
ATOM 3381 C C . HIS A 1 456 ? -3.319 9.485 16.938 1.00 82.00 456 HIS A C 1
ATOM 3383 O O . HIS A 1 456 ? -3.028 10.648 17.207 1.00 82.00 456 HIS A O 1
ATOM 3389 N N . GLY A 1 457 ? -4.433 9.152 16.290 1.00 86.38 457 GLY A N 1
ATOM 3390 C CA . GLY A 1 457 ? -5.476 10.089 15.898 1.00 86.38 457 GLY A CA 1
ATOM 3391 C C . GLY A 1 457 ? -6.753 9.968 16.733 1.00 86.38 457 GLY A C 1
ATOM 3392 O O . GLY A 1 457 ? -6.810 9.308 17.776 1.00 86.38 457 GLY A O 1
ATOM 3393 N N . GLU A 1 458 ? -7.804 10.632 16.256 1.00 91.00 458 GLU A N 1
ATOM 3394 C CA . GLU A 1 458 ? -9.088 10.762 16.939 1.00 91.00 458 GLU A CA 1
ATOM 3395 C C . GLU A 1 458 ? -9.752 9.404 17.194 1.00 91.00 458 GLU A C 1
ATOM 3397 O O . GLU A 1 458 ? -10.326 9.225 18.264 1.00 91.00 458 GLU A O 1
ATOM 3402 N N . PHE A 1 459 ? -9.649 8.413 16.296 1.00 93.19 459 PHE A N 1
ATOM 3403 C CA . PHE A 1 459 ? -10.256 7.103 16.565 1.00 93.19 459 PHE A CA 1
ATOM 3404 C C . PHE A 1 459 ? -9.571 6.338 17.705 1.00 93.19 459 PHE A C 1
ATOM 3406 O O . PHE A 1 459 ? -10.242 5.554 18.372 1.00 93.19 459 PHE A O 1
ATOM 3413 N N . GLY A 1 460 ? -8.294 6.603 18.004 1.00 90.75 460 GLY A N 1
ATOM 3414 C CA . GLY A 1 460 ? -7.649 6.078 19.214 1.00 90.75 460 GLY A CA 1
ATOM 3415 C C . GLY A 1 460 ? -8.230 6.687 20.497 1.00 90.75 460 GLY A C 1
ATOM 3416 O O . GLY A 1 460 ? -8.461 5.984 21.482 1.00 90.75 460 GLY A O 1
ATOM 3417 N N . VAL A 1 461 ? -8.544 7.987 20.465 1.00 92.75 461 VAL A N 1
ATOM 3418 C CA . VAL A 1 461 ? -9.217 8.699 21.566 1.00 92.75 461 VAL A CA 1
ATOM 3419 C C . VAL A 1 461 ? -10.650 8.204 21.742 1.00 92.75 461 VAL A C 1
ATOM 3421 O O . VAL A 1 461 ? -11.081 7.921 22.861 1.00 92.75 461 VAL A O 1
ATOM 3424 N N . LEU A 1 462 ? -11.392 8.080 20.639 1.00 94.88 462 LEU A N 1
ATOM 3425 C CA . LEU A 1 462 ? -12.772 7.606 20.659 1.00 94.88 462 LEU A CA 1
ATOM 3426 C C . LEU A 1 462 ? -12.858 6.166 21.165 1.00 94.88 462 LEU A C 1
ATOM 3428 O O . LEU A 1 462 ? -13.776 5.879 21.922 1.00 94.88 462 LEU A O 1
ATOM 3432 N N . GLU A 1 463 ? -11.898 5.292 20.846 1.00 95.25 463 GLU A N 1
ATOM 3433 C CA . GLU A 1 463 ? -11.876 3.927 21.391 1.00 95.25 463 GLU A CA 1
ATOM 3434 C C . GLU A 1 463 ? -11.812 3.924 22.922 1.00 95.25 463 GLU A C 1
ATOM 3436 O O . GLU A 1 463 ? -12.599 3.238 23.573 1.00 95.25 463 GLU A O 1
ATOM 3441 N N . ALA A 1 464 ? -10.935 4.739 23.515 1.00 93.69 464 ALA A N 1
ATOM 3442 C CA . ALA A 1 464 ? -10.861 4.862 24.968 1.00 93.69 464 ALA A CA 1
ATOM 3443 C C . ALA A 1 464 ? -12.176 5.387 25.569 1.00 93.69 464 ALA A C 1
ATOM 3445 O O . ALA A 1 464 ? -12.623 4.900 26.608 1.00 93.69 464 ALA A O 1
ATOM 3446 N N . LEU A 1 465 ? -12.834 6.343 24.902 1.00 95.69 465 LEU A N 1
ATOM 3447 C CA . LEU A 1 465 ? -14.143 6.842 25.328 1.00 95.69 465 LEU A CA 1
ATOM 3448 C C . LEU A 1 465 ? -15.244 5.779 25.213 1.00 95.69 465 LEU A C 1
ATOM 3450 O O . LEU A 1 465 ? -16.100 5.727 26.092 1.00 95.69 465 LEU A O 1
ATOM 3454 N N . VAL A 1 466 ? -15.222 4.930 24.179 1.00 95.12 466 VAL A N 1
ATOM 3455 C CA . VAL A 1 466 ? -16.156 3.800 24.046 1.00 95.12 466 VAL A CA 1
ATOM 3456 C C . VAL A 1 466 ? -15.943 2.804 25.187 1.00 95.12 466 VAL A C 1
ATOM 3458 O O . VAL A 1 466 ? -16.911 2.437 25.844 1.00 95.12 466 VAL A O 1
ATOM 3461 N N . ILE A 1 467 ? -14.696 2.428 25.488 1.00 93.69 467 ILE A N 1
ATOM 3462 C CA . ILE A 1 467 ? -14.370 1.505 26.591 1.00 93.69 467 ILE A CA 1
ATOM 3463 C C . ILE A 1 467 ? -14.862 2.053 27.940 1.00 93.69 467 ILE A C 1
ATOM 3465 O O . ILE A 1 467 ? -15.503 1.336 28.709 1.00 93.69 467 ILE A O 1
ATOM 3469 N N . LEU A 1 468 ? -14.610 3.333 28.228 1.00 94.38 468 LEU A N 1
ATOM 3470 C CA . LEU A 1 468 ? -15.082 3.973 29.460 1.00 94.38 468 LEU A CA 1
ATOM 3471 C C . LEU A 1 468 ? -16.615 4.066 29.516 1.00 94.38 468 LEU A C 1
ATOM 3473 O O . LEU A 1 468 ? -17.208 3.814 30.566 1.00 94.38 468 LEU A O 1
ATOM 3477 N N . ALA A 1 469 ? -17.263 4.400 28.397 1.00 94.00 469 ALA A N 1
ATOM 3478 C CA . ALA A 1 469 ? -18.717 4.479 28.307 1.00 94.00 469 ALA A CA 1
ATOM 3479 C C . ALA A 1 469 ? -19.386 3.106 28.496 1.00 94.00 469 ALA A C 1
ATOM 3481 O O . ALA A 1 469 ? -20.413 3.029 29.178 1.00 94.00 469 ALA A O 1
ATOM 3482 N N . ASP A 1 470 ? -18.802 2.036 27.950 1.00 91.62 470 ASP A N 1
ATOM 3483 C CA . ASP A 1 470 ? -19.233 0.648 28.168 1.00 91.62 470 ASP A CA 1
ATOM 3484 C C . ASP A 1 470 ? -19.015 0.226 29.634 1.00 91.62 470 ASP A C 1
ATOM 3486 O O . ASP A 1 470 ? -19.833 -0.491 30.209 1.00 91.62 470 ASP A O 1
ATOM 3490 N N . GLY A 1 471 ? -17.965 0.750 30.277 1.00 91.25 471 GLY A N 1
ATOM 3491 C CA . GLY A 1 471 ? -17.702 0.616 31.713 1.00 91.25 471 GLY A CA 1
ATOM 3492 C C . GLY A 1 471 ? -18.620 1.440 32.630 1.00 91.25 471 GLY A C 1
ATOM 3493 O O . GLY A 1 471 ? -18.463 1.381 33.849 1.00 91.25 471 GLY A O 1
ATOM 3494 N N . GLY A 1 472 ? -19.575 2.197 32.074 1.00 93.06 472 GLY A N 1
ATOM 3495 C CA . GLY A 1 472 ? -20.569 2.964 32.832 1.00 93.06 472 GLY A CA 1
ATOM 3496 C C . GLY A 1 472 ? -20.221 4.435 33.093 1.00 93.06 472 GLY A C 1
ATOM 3497 O O . GLY A 1 472 ? -20.912 5.076 33.879 1.00 93.06 472 GLY A O 1
ATOM 3498 N N . ASP A 1 473 ? -19.189 4.994 32.454 1.00 94.38 473 ASP A N 1
ATOM 3499 C CA . ASP A 1 473 ? -18.832 6.412 32.602 1.00 94.38 473 ASP A CA 1
ATOM 3500 C C . ASP A 1 473 ? -19.720 7.316 31.717 1.00 94.38 473 ASP A C 1
ATOM 3502 O O . ASP A 1 473 ? -19.554 7.411 30.496 1.00 94.38 473 ASP A O 1
ATOM 3506 N N . ASP A 1 474 ? -20.684 8.000 32.342 1.00 93.25 474 ASP A N 1
ATOM 3507 C CA . ASP A 1 474 ? -21.630 8.891 31.656 1.00 93.25 474 ASP A CA 1
ATOM 3508 C C . ASP A 1 474 ? -20.955 10.125 31.030 1.00 93.25 474 ASP A C 1
ATOM 3510 O O . ASP A 1 474 ? -21.389 10.605 29.977 1.00 93.25 474 ASP A O 1
ATOM 3514 N N . GLN A 1 475 ? -19.876 10.635 31.637 1.00 93.25 475 GLN A N 1
ATOM 3515 C CA . GLN A 1 475 ? -19.136 11.779 31.102 1.00 93.25 475 GLN A CA 1
ATOM 3516 C C . GLN A 1 475 ? -18.344 11.373 29.855 1.00 93.25 475 GLN A C 1
ATOM 3518 O O . GLN A 1 475 ? -18.317 12.122 28.870 1.00 93.25 475 GLN A O 1
ATOM 3523 N N . ALA A 1 476 ? -17.748 10.179 29.862 1.00 94.69 476 ALA A N 1
ATOM 3524 C CA . ALA A 1 476 ? -17.123 9.600 28.680 1.00 94.69 476 ALA A CA 1
ATOM 3525 C C . ALA A 1 476 ? -18.151 9.393 27.559 1.00 94.69 476 ALA A C 1
ATOM 3527 O O . ALA A 1 476 ? -17.902 9.820 26.432 1.00 94.69 476 ALA A O 1
ATOM 3528 N N . ARG A 1 477 ? -19.342 8.859 27.870 1.00 93.81 477 ARG A N 1
ATOM 3529 C CA . ARG A 1 477 ? -20.426 8.671 26.888 1.00 93.81 477 ARG A CA 1
ATOM 3530 C C . ARG A 1 477 ? -20.879 9.988 26.253 1.00 93.81 477 ARG A C 1
ATOM 3532 O O . ARG A 1 477 ? -20.985 10.088 25.031 1.00 93.81 477 ARG A O 1
ATOM 3539 N N . ALA A 1 478 ? -21.091 11.030 27.057 1.00 91.81 478 ALA A N 1
ATOM 3540 C CA . ALA A 1 478 ? -21.460 12.351 26.547 1.00 91.81 478 ALA A CA 1
ATOM 3541 C C . ALA A 1 478 ? -20.349 12.973 25.676 1.00 91.81 478 ALA A C 1
ATOM 3543 O O . ALA A 1 478 ? -20.630 13.601 24.651 1.00 91.81 478 ALA A O 1
ATOM 3544 N N . THR A 1 479 ? -19.084 12.781 26.064 1.00 93.50 479 THR A N 1
ATOM 3545 C CA . THR A 1 479 ? -17.916 13.269 25.313 1.00 93.50 479 THR A CA 1
ATOM 3546 C C . THR A 1 479 ? -17.764 12.529 23.983 1.00 93.50 479 THR A C 1
ATOM 3548 O O . THR A 1 479 ? -17.564 13.176 22.954 1.00 93.50 479 THR A O 1
ATOM 3551 N N . LEU A 1 480 ? -17.942 11.204 23.982 1.00 93.31 480 LEU A N 1
ATOM 3552 C CA . LEU A 1 480 ? -17.944 10.354 22.791 1.00 93.31 480 LEU A CA 1
ATOM 3553 C C . LEU A 1 480 ? -18.957 10.854 21.760 1.00 93.31 480 LEU A C 1
ATOM 3555 O O . LEU A 1 480 ? -18.581 11.144 20.627 1.00 93.31 480 LEU A O 1
ATOM 3559 N N . HIS A 1 481 ? -20.223 11.013 22.157 1.00 90.12 481 HIS A N 1
ATOM 3560 C CA . HIS A 1 481 ? -21.285 11.471 21.257 1.00 90.12 481 HIS A CA 1
ATOM 3561 C C . HIS A 1 481 ? -20.974 12.845 20.652 1.00 90.12 481 HIS A C 1
ATOM 3563 O O . HIS A 1 481 ? -21.070 13.033 19.439 1.00 90.12 481 HIS A O 1
ATOM 3569 N N . ARG A 1 482 ? -20.503 13.792 21.475 1.00 88.00 482 ARG A N 1
ATOM 3570 C CA . ARG A 1 482 ? -20.138 15.139 21.013 1.00 88.00 482 ARG A CA 1
ATOM 3571 C C . ARG A 1 482 ? -18.995 15.124 19.999 1.00 88.00 482 ARG A C 1
ATOM 3573 O O . ARG A 1 482 ? -19.032 15.890 19.038 1.00 88.00 482 ARG A O 1
ATOM 3580 N N . ARG A 1 483 ? -17.962 14.309 20.221 1.00 90.12 483 ARG A N 1
ATOM 3581 C CA . ARG A 1 483 ? -16.804 14.239 19.317 1.00 90.12 483 ARG A CA 1
ATOM 3582 C C . ARG A 1 483 ? -17.151 13.495 18.031 1.00 90.12 483 ARG A C 1
ATOM 3584 O O . ARG A 1 483 ? -16.875 14.016 16.955 1.00 90.12 483 ARG A O 1
ATOM 3591 N N . ALA A 1 484 ? -17.866 12.375 18.130 1.00 88.62 484 ALA A N 1
ATOM 3592 C CA . ALA A 1 484 ? -18.336 11.608 16.979 1.00 88.62 484 ALA A CA 1
ATOM 3593 C C . ALA A 1 484 ? -19.228 12.436 16.034 1.00 88.62 484 ALA A C 1
ATOM 3595 O O . ALA A 1 484 ? -19.046 12.390 14.820 1.00 88.62 484 ALA A O 1
ATOM 3596 N N . ALA A 1 485 ? -20.133 13.265 16.569 1.00 84.31 485 ALA A N 1
ATOM 3597 C CA . ALA A 1 485 ? -20.981 14.154 15.766 1.00 84.31 485 ALA A CA 1
ATOM 3598 C C . ALA A 1 485 ? -20.191 15.215 14.968 1.00 84.31 485 ALA A C 1
ATOM 3600 O O . ALA A 1 485 ? -20.678 15.735 13.962 1.00 84.31 485 ALA A O 1
ATOM 3601 N N . ARG A 1 486 ? -18.965 15.529 15.408 1.00 83.69 486 ARG A N 1
ATOM 3602 C CA . ARG A 1 486 ? -18.067 16.532 14.815 1.00 83.69 486 ARG A CA 1
ATOM 3603 C C . ARG A 1 486 ? -16.979 15.916 13.936 1.00 83.69 486 ARG A C 1
ATOM 3605 O O . ARG A 1 486 ? -16.131 16.660 13.443 1.00 83.69 486 ARG A O 1
ATOM 3612 N N . LEU A 1 487 ? -16.986 14.595 13.745 1.00 82.25 487 LEU A N 1
ATOM 3613 C CA . LEU A 1 487 ? -16.024 13.941 12.867 1.00 82.25 487 LEU A CA 1
ATOM 3614 C C . LEU A 1 487 ? -16.170 14.480 11.434 1.00 82.25 487 LEU A C 1
ATOM 3616 O O . LEU A 1 487 ? -17.293 14.537 10.906 1.00 82.25 487 LEU A O 1
ATOM 3620 N N . PRO A 1 488 ? -15.059 14.890 10.797 1.00 76.19 488 PRO A N 1
ATOM 3621 C CA . PRO A 1 488 ? -15.086 15.268 9.395 1.00 76.19 488 PRO A CA 1
ATOM 3622 C C . PRO A 1 488 ? -15.456 14.056 8.534 1.00 76.19 488 PRO A C 1
ATOM 3624 O O . PRO A 1 488 ? -15.293 12.902 8.933 1.00 76.19 488 PRO A O 1
ATOM 3627 N N . ASP A 1 489 ? -15.977 14.320 7.338 1.00 74.38 489 ASP A N 1
ATOM 3628 C CA . ASP A 1 489 ? -16.146 13.264 6.347 1.00 74.38 489 ASP A CA 1
ATOM 3629 C C . ASP A 1 489 ? -14.762 12.784 5.878 1.00 74.38 489 ASP A C 1
ATOM 3631 O O . ASP A 1 489 ? -14.015 13.610 5.340 1.00 74.38 489 ASP A O 1
ATOM 3635 N N . PRO A 1 490 ? -14.430 11.488 6.061 1.00 68.50 490 PRO A N 1
ATOM 3636 C CA . PRO A 1 490 ? -13.127 10.916 5.756 1.00 68.50 490 PRO A CA 1
ATOM 3637 C C . PRO A 1 490 ? -12.817 10.824 4.256 1.00 68.50 490 PRO A C 1
ATOM 3639 O O . PRO A 1 490 ? -11.742 10.377 3.892 1.00 68.50 490 PRO A O 1
ATOM 3642 N N . VAL A 1 491 ? -13.735 11.189 3.358 1.00 65.69 491 VAL A N 1
ATOM 3643 C CA . VAL A 1 491 ? -13.498 11.170 1.906 1.00 65.69 491 VAL A CA 1
ATOM 3644 C C . VAL A 1 491 ? -13.814 12.525 1.280 1.00 65.69 491 VAL A C 1
ATOM 3646 O O . VAL A 1 491 ? -13.076 12.985 0.410 1.00 65.69 491 VAL A O 1
ATOM 3649 N N . ALA A 1 492 ? -14.856 13.219 1.741 1.00 62.59 492 ALA A N 1
ATOM 3650 C CA . ALA A 1 492 ? -15.261 14.498 1.158 1.00 62.59 492 ALA A CA 1
ATOM 3651 C C . ALA A 1 492 ? -14.378 15.689 1.570 1.00 62.59 492 ALA A C 1
ATOM 3653 O O . ALA A 1 492 ? -14.311 16.667 0.827 1.00 62.59 492 ALA A O 1
ATOM 3654 N N . SER A 1 493 ? -13.695 15.639 2.721 1.00 54.59 493 SER A N 1
ATOM 3655 C CA . SER A 1 493 ? -12.933 16.798 3.214 1.00 54.59 493 SER A CA 1
ATOM 3656 C C . SER A 1 493 ? -11.546 16.976 2.580 1.00 54.59 493 SER A C 1
ATOM 3658 O O . SER A 1 493 ? -10.892 17.981 2.846 1.00 54.59 493 SER A O 1
ATOM 3660 N N . GLY A 1 494 ? -11.106 16.051 1.710 1.00 50.66 494 GLY A N 1
ATOM 3661 C CA . GLY A 1 494 ? -9.803 16.112 1.026 1.00 50.66 494 GLY A CA 1
ATOM 3662 C C . GLY A 1 494 ? -8.595 16.198 1.970 1.00 50.66 494 GLY A C 1
ATOM 3663 O O . GLY A 1 494 ? -7.483 16.467 1.524 1.00 50.66 494 GLY A O 1
ATOM 3664 N N . ALA A 1 495 ? -8.814 16.008 3.269 1.00 46.84 495 ALA A N 1
ATOM 3665 C CA . ALA A 1 495 ? -7.864 16.307 4.315 1.00 46.84 495 ALA A CA 1
ATOM 3666 C C . ALA A 1 495 ? -7.338 15.007 4.915 1.00 46.84 495 ALA A C 1
ATOM 3668 O O . ALA A 1 495 ? -8.041 14.361 5.669 1.00 46.84 495 ALA A O 1
ATOM 3669 N N . ALA A 1 496 ? -6.094 14.654 4.598 1.00 53.12 496 ALA A N 1
ATOM 3670 C CA . ALA A 1 496 ? -5.129 14.129 5.563 1.00 53.12 496 ALA A CA 1
ATOM 3671 C C . ALA A 1 496 ? -5.673 13.218 6.701 1.00 53.12 496 ALA A C 1
ATOM 3673 O O . ALA A 1 496 ? -5.479 13.517 7.877 1.00 53.12 496 ALA A O 1
ATOM 3674 N N . TYR A 1 497 ? -6.348 12.106 6.379 1.00 63.78 497 TYR A N 1
ATOM 3675 C CA . TYR A 1 497 ? -6.948 11.188 7.376 1.00 63.78 497 TYR A CA 1
ATOM 3676 C C . TYR A 1 497 ? -5.969 10.170 7.958 1.00 63.78 497 TYR A C 1
ATOM 3678 O O . TYR A 1 497 ? -6.355 9.319 8.759 1.00 63.78 497 TYR A O 1
ATOM 3686 N N . SER A 1 498 ? -4.723 10.204 7.500 1.00 64.50 498 SER A N 1
ATOM 3687 C CA . SER A 1 498 ? -3.695 9.244 7.850 1.00 64.50 498 SER A CA 1
ATOM 3688 C C . SER A 1 498 ? -2.621 9.899 8.707 1.00 64.50 498 SER A C 1
ATOM 3690 O O . SER A 1 498 ? -2.074 10.947 8.377 1.00 64.50 498 SER A O 1
ATOM 3692 N N . GLY A 1 499 ? -2.245 9.205 9.771 1.00 62.34 499 GLY A N 1
ATOM 3693 C CA . GLY A 1 499 ? -1.115 9.514 10.638 1.00 62.34 499 GLY A CA 1
ATOM 3694 C C . GLY A 1 499 ? 0.234 9.157 10.014 1.00 62.34 499 GLY A C 1
ATOM 3695 O O . GLY A 1 499 ? 1.203 8.933 10.736 1.00 62.34 499 GLY A O 1
ATOM 3696 N N . THR A 1 500 ? 0.284 9.047 8.686 1.00 69.81 500 THR A N 1
ATOM 3697 C CA . THR A 1 500 ? 1.494 8.851 7.890 1.00 69.81 500 THR A CA 1
ATOM 3698 C C . THR A 1 500 ? 2.160 10.194 7.584 1.00 69.81 500 THR A C 1
ATOM 3700 O O . THR A 1 500 ? 1.502 11.240 7.604 1.00 69.81 500 THR A O 1
ATOM 3703 N N . PRO A 1 501 ? 3.467 10.202 7.264 1.00 69.94 501 PRO A N 1
ATOM 3704 C CA . PRO A 1 501 ? 4.134 11.407 6.781 1.00 69.94 501 PRO A CA 1
ATOM 3705 C C . PRO A 1 501 ? 3.373 12.053 5.618 1.00 69.94 501 PRO A C 1
ATOM 3707 O O . PRO A 1 501 ? 2.760 11.364 4.802 1.00 69.94 501 PRO A O 1
ATOM 3710 N N . GLY A 1 502 ? 3.357 13.387 5.575 1.00 69.88 502 GLY A N 1
ATOM 3711 C CA . GLY A 1 502 ? 2.605 14.150 4.567 1.00 69.88 502 GLY A CA 1
ATOM 3712 C C . GLY A 1 502 ? 1.085 13.922 4.568 1.00 69.88 502 GLY A C 1
ATOM 3713 O O . GLY A 1 502 ? 0.409 14.466 3.703 1.00 69.88 502 GLY A O 1
ATOM 3714 N N . ALA A 1 503 ? 0.561 13.133 5.515 1.00 73.12 503 ALA A N 1
ATOM 3715 C CA . ALA A 1 503 ? -0.821 12.681 5.590 1.00 73.12 503 ALA A CA 1
ATOM 3716 C C . ALA A 1 503 ? -1.353 12.064 4.284 1.00 73.12 503 ALA A C 1
ATOM 3718 O O . ALA A 1 503 ? -2.512 12.248 3.905 1.00 73.12 503 ALA A O 1
ATOM 3719 N N . VAL A 1 504 ? -0.478 11.320 3.600 1.00 79.38 504 VAL A N 1
ATOM 3720 C CA . VAL A 1 504 ? -0.822 10.573 2.387 1.00 79.38 504 VAL A CA 1
ATOM 3721 C C . VAL A 1 504 ? -1.736 9.405 2.763 1.00 79.38 504 VAL A C 1
ATOM 3723 O O . VAL A 1 504 ? -1.281 8.533 3.515 1.00 79.38 504 VAL A O 1
ATOM 3726 N N . PRO A 1 505 ? -2.975 9.326 2.235 1.00 80.25 505 PRO A N 1
ATOM 3727 C CA . PRO A 1 505 ? -3.902 8.245 2.549 1.00 80.25 505 PRO A CA 1
ATOM 3728 C C . PRO A 1 505 ? -3.261 6.889 2.273 1.00 80.25 505 PRO A C 1
ATOM 3730 O O . PRO A 1 505 ? -2.833 6.615 1.154 1.00 80.25 505 PRO A O 1
ATOM 3733 N N . THR A 1 506 ? -3.170 6.028 3.285 1.00 86.44 506 THR A N 1
ATOM 3734 C CA . THR A 1 506 ? -2.570 4.698 3.124 1.00 86.44 506 THR A CA 1
ATOM 3735 C C . THR A 1 506 ? -3.533 3.591 3.514 1.00 86.44 506 THR A C 1
ATOM 3737 O O . THR A 1 506 ? -4.378 3.802 4.379 1.00 86.44 506 THR A O 1
ATOM 3740 N N . PRO A 1 507 ? -3.432 2.395 2.911 1.00 91.62 507 PRO A N 1
ATOM 3741 C CA . PRO A 1 507 ? -4.422 1.346 3.146 1.00 91.62 507 PRO A CA 1
ATOM 3742 C C . PRO A 1 507 ? -4.448 0.766 4.568 1.00 91.62 507 PRO A C 1
ATOM 3744 O O . PRO A 1 507 ? -5.492 0.275 4.982 1.00 91.62 507 PRO A O 1
ATOM 3747 N N . GLY A 1 508 ? -3.329 0.807 5.301 1.00 91.19 508 GLY A N 1
ATOM 3748 C CA . GLY A 1 508 ? -3.119 0.073 6.557 1.00 91.19 508 GLY A CA 1
ATOM 3749 C C . GLY A 1 508 ? -4.095 0.393 7.699 1.00 91.19 508 GLY A C 1
ATOM 3750 O O . GLY A 1 508 ? -4.888 1.331 7.638 1.00 91.19 508 GLY A O 1
ATOM 3751 N N . PHE A 1 509 ? -4.033 -0.400 8.771 1.00 93.75 509 PHE A N 1
ATOM 3752 C CA . PHE A 1 509 ? -4.966 -0.292 9.895 1.00 93.75 509 PHE A CA 1
ATOM 3753 C C . PHE A 1 509 ? -4.556 0.793 10.896 1.00 93.75 509 PHE A C 1
ATOM 3755 O O . PHE A 1 509 ? -5.292 1.744 11.103 1.00 93.75 509 PHE A O 1
ATOM 3762 N N . LEU A 1 510 ? -3.367 0.708 11.496 1.00 89.00 510 LEU A N 1
ATOM 3763 C CA . LEU A 1 510 ? -2.965 1.606 12.586 1.00 89.00 510 LEU A CA 1
ATOM 3764 C C . LEU A 1 510 ? -2.881 3.075 12.165 1.00 89.00 510 LEU A C 1
ATOM 3766 O O . LEU A 1 510 ? -3.279 3.949 12.929 1.00 89.00 510 LEU A O 1
ATOM 3770 N N . HIS A 1 511 ? -2.381 3.321 10.954 1.00 84.56 511 HIS A N 1
ATOM 3771 C CA . HIS A 1 511 ? -2.047 4.655 10.446 1.00 84.56 511 HIS A CA 1
ATOM 3772 C C . HIS A 1 511 ? -2.842 5.048 9.195 1.00 84.56 511 HIS A C 1
ATOM 3774 O O . HIS A 1 511 ? -2.531 6.059 8.564 1.00 84.56 511 HIS A O 1
ATOM 3780 N N . GLY A 1 512 ? -3.836 4.251 8.804 1.00 88.94 512 GLY A N 1
ATOM 3781 C CA . GLY A 1 512 ? -4.440 4.360 7.484 1.00 88.94 512 GLY A CA 1
ATOM 3782 C C . GLY A 1 512 ? -5.953 4.191 7.448 1.00 88.94 512 GLY A C 1
ATOM 3783 O O . GLY A 1 512 ? -6.650 4.110 8.462 1.00 88.94 512 GLY A O 1
ATOM 3784 N N . LEU A 1 513 ? -6.440 4.142 6.214 1.00 91.75 513 LEU A N 1
ATOM 3785 C CA . LEU A 1 513 ? -7.840 4.097 5.825 1.00 91.75 513 LEU A CA 1
ATOM 3786 C C . LEU A 1 513 ? -8.584 2.926 6.469 1.00 91.75 513 LEU A C 1
ATOM 3788 O O . LEU A 1 513 ? -9.703 3.114 6.935 1.00 91.75 513 LEU A O 1
ATOM 3792 N N . ALA A 1 514 ? -7.983 1.734 6.552 1.00 95.38 514 ALA A N 1
ATOM 3793 C CA . ALA A 1 514 ? -8.666 0.587 7.146 1.00 95.38 514 ALA A CA 1
ATOM 3794 C C . ALA A 1 514 ? -8.990 0.799 8.633 1.00 95.38 514 ALA A C 1
ATOM 3796 O O . ALA A 1 514 ? -10.075 0.420 9.070 1.00 95.38 514 ALA A O 1
ATOM 3797 N N . GLY A 1 515 ? -8.104 1.436 9.405 1.00 94.44 515 GLY A N 1
ATOM 3798 C CA . GLY A 1 515 ? -8.387 1.749 10.809 1.00 94.44 515 GLY A CA 1
ATOM 3799 C C . GLY A 1 515 ? -9.392 2.876 10.968 1.00 94.44 515 GLY A C 1
ATOM 3800 O O . GLY A 1 515 ? -10.246 2.792 11.840 1.00 94.44 515 GLY A O 1
ATOM 3801 N N . VAL A 1 516 ? -9.345 3.889 10.098 1.00 92.88 516 VAL A N 1
ATOM 3802 C CA . VAL A 1 516 ? -10.364 4.953 10.041 1.00 92.88 516 VAL A CA 1
ATOM 3803 C C . VAL A 1 516 ? -11.746 4.357 9.770 1.00 92.88 516 VAL A C 1
ATOM 3805 O O . VAL A 1 516 ? -12.694 4.601 10.515 1.00 92.88 516 VAL A O 1
ATOM 3808 N N . GLY A 1 517 ? -11.848 3.499 8.753 1.00 94.88 517 GLY A N 1
ATOM 3809 C CA . GLY A 1 517 ? -13.064 2.759 8.436 1.00 94.88 517 GLY A CA 1
ATOM 3810 C C . GLY A 1 517 ? -13.536 1.887 9.599 1.00 94.88 517 GLY A C 1
ATOM 3811 O O . GLY A 1 517 ? -14.712 1.912 9.952 1.00 94.88 517 GLY A O 1
ATOM 3812 N N . TYR A 1 518 ? -12.625 1.148 10.240 1.00 96.75 518 TYR A N 1
ATOM 3813 C CA . TYR A 1 518 ? -12.957 0.314 11.396 1.00 96.75 518 TYR A CA 1
ATOM 3814 C C . TYR A 1 518 ? -13.422 1.149 12.597 1.00 96.75 518 TYR A C 1
ATOM 3816 O O . TYR A 1 518 ? -14.391 0.778 13.256 1.00 96.75 518 TYR A O 1
ATOM 3824 N N . GLY A 1 519 ? -12.778 2.289 12.856 1.00 94.94 519 GLY A N 1
ATOM 3825 C CA . GLY A 1 519 ? -13.122 3.226 13.924 1.00 94.94 519 GLY A CA 1
ATOM 3826 C C . GLY A 1 519 ? -14.539 3.783 13.781 1.00 94.94 519 GLY A C 1
ATOM 3827 O O . GLY A 1 519 ? -15.281 3.816 14.761 1.00 94.94 519 GLY A O 1
ATOM 3828 N N . LEU A 1 520 ? -14.963 4.115 12.556 1.00 94.44 520 LEU A N 1
ATOM 3829 C CA . LEU A 1 520 ? -16.348 4.514 12.269 1.00 94.44 520 LEU A CA 1
ATOM 3830 C C . LEU A 1 520 ? -17.348 3.423 12.660 1.00 94.44 520 LEU A C 1
ATOM 3832 O O . LEU A 1 520 ? -18.336 3.701 13.341 1.00 94.44 520 LEU A O 1
ATOM 3836 N N . LEU A 1 521 ? -17.076 2.173 12.269 1.00 95.50 521 LEU A N 1
ATOM 3837 C CA . LEU A 1 521 ? -17.930 1.035 12.617 1.00 95.50 521 LEU A CA 1
ATOM 3838 C C . LEU A 1 521 ? -17.954 0.799 14.130 1.00 95.50 521 LEU A C 1
ATOM 3840 O O . LEU A 1 521 ? -19.010 0.533 14.696 1.00 95.50 521 LEU A O 1
ATOM 3844 N N . ARG A 1 522 ? -16.797 0.915 14.784 1.00 94.50 522 ARG A N 1
ATOM 3845 C CA . ARG A 1 522 ? -16.625 0.696 16.220 1.00 94.50 522 ARG A CA 1
ATOM 3846 C C . ARG A 1 522 ? -17.378 1.720 17.066 1.00 94.50 522 ARG A C 1
ATOM 3848 O O . ARG A 1 522 ? -18.017 1.334 18.038 1.00 94.50 522 ARG A O 1
ATOM 3855 N N . VAL A 1 523 ? -17.358 2.992 16.673 1.00 93.12 523 VAL A N 1
ATOM 3856 C CA . VAL A 1 523 ? -18.096 4.065 17.359 1.00 93.12 523 VAL A CA 1
ATOM 3857 C C . VAL A 1 523 ? -19.608 3.945 17.147 1.00 93.12 523 VAL A C 1
ATOM 3859 O O . VAL A 1 523 ? -20.373 4.231 18.065 1.00 93.12 523 VAL A O 1
ATOM 3862 N N . ALA A 1 524 ? -20.049 3.532 15.956 1.00 92.75 524 ALA A N 1
ATOM 3863 C CA . ALA A 1 524 ? -21.471 3.436 15.620 1.00 92.75 524 ALA A CA 1
ATOM 3864 C C . ALA A 1 524 ? -22.148 2.144 16.111 1.00 92.75 524 ALA A C 1
ATOM 3866 O O . ALA A 1 524 ? -23.348 2.153 16.377 1.00 92.75 524 ALA A O 1
ATOM 3867 N N . PHE A 1 525 ? -21.395 1.046 16.222 1.00 93.25 525 PHE A N 1
ATOM 3868 C CA . PHE A 1 525 ? -21.902 -0.278 16.600 1.00 93.25 525 PHE A CA 1
ATOM 3869 C C . PHE A 1 525 ? -21.012 -0.945 17.664 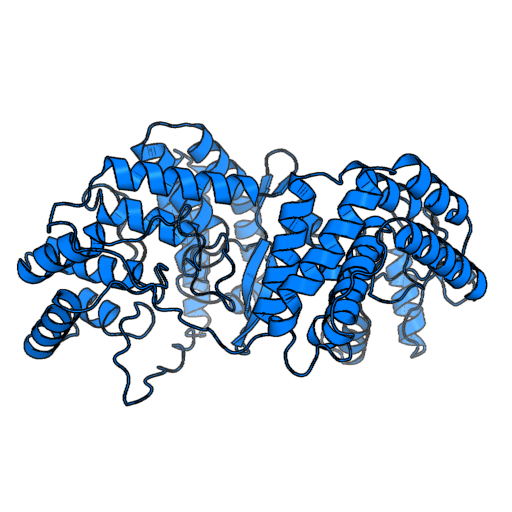1.00 93.25 525 PHE A C 1
ATOM 3871 O O . PHE A 1 525 ? -20.501 -2.053 17.432 1.00 93.25 525 PHE A O 1
ATOM 3878 N N . PRO A 1 526 ? -20.782 -0.301 18.825 1.00 91.56 526 PRO A N 1
ATOM 3879 C CA . PRO A 1 526 ? -19.861 -0.798 19.846 1.00 91.56 526 PRO A CA 1
ATOM 3880 C C . PRO A 1 526 ? -20.251 -2.177 20.393 1.00 91.56 526 PRO A C 1
ATOM 3882 O O . PRO A 1 526 ? -19.395 -2.937 20.841 1.00 91.56 526 PRO A O 1
ATOM 3885 N N . GLU A 1 527 ? -21.528 -2.542 20.307 1.00 90.69 527 GLU A N 1
ATOM 3886 C CA . GLU A 1 527 ? -22.051 -3.839 20.709 1.00 90.69 527 GLU A CA 1
ATOM 3887 C C . GLU A 1 527 ? -21.721 -4.970 19.715 1.00 90.69 527 GLU A C 1
ATOM 3889 O O . GLU A 1 527 ? -21.605 -6.121 20.137 1.00 90.69 527 GLU A O 1
ATOM 3894 N N . LYS A 1 528 ? -21.510 -4.656 18.426 1.00 92.50 528 LYS A N 1
ATOM 3895 C CA . LYS A 1 528 ? -21.264 -5.630 17.334 1.00 92.50 528 LYS A CA 1
ATOM 3896 C C . LYS A 1 528 ? -19.823 -5.656 16.832 1.00 92.50 528 LYS A C 1
ATOM 3898 O O . LYS A 1 528 ? -19.405 -6.630 16.201 1.00 92.50 528 LYS A O 1
ATOM 3903 N N . VAL A 1 529 ? -19.083 -4.572 17.034 1.00 95.06 529 VAL A N 1
ATOM 3904 C CA . VAL A 1 529 ? -17.724 -4.394 16.520 1.00 95.06 529 VAL A CA 1
ATOM 3905 C C . VAL A 1 529 ? -16.751 -4.469 17.697 1.00 95.06 529 VAL A C 1
ATOM 3907 O O . VAL A 1 529 ? -16.761 -3.564 18.533 1.00 95.06 529 VAL A O 1
ATOM 3910 N N . PRO A 1 530 ? -15.928 -5.532 17.791 1.00 93.12 530 PRO A N 1
ATOM 3911 C CA . PRO A 1 530 ? -15.013 -5.712 18.911 1.00 93.12 530 PRO A CA 1
ATOM 3912 C C . PRO A 1 530 ? -13.890 -4.676 18.888 1.00 93.12 530 PRO A C 1
ATOM 3914 O O . PRO A 1 530 ? -13.488 -4.192 17.821 1.00 93.12 530 PRO A O 1
ATOM 3917 N N . SER A 1 531 ? -13.348 -4.381 20.067 1.00 93.00 531 SER A N 1
ATOM 3918 C CA . SER A 1 531 ? -12.153 -3.552 20.186 1.00 93.00 531 SER A CA 1
ATOM 3919 C C . SER A 1 531 ? -10.910 -4.293 19.688 1.00 93.00 531 SER A C 1
ATOM 3921 O O . SER A 1 531 ? -10.405 -5.220 20.321 1.00 93.00 531 SER A O 1
ATOM 3923 N N . VAL A 1 532 ? -10.378 -3.865 18.542 1.00 92.94 532 VAL A N 1
ATOM 3924 C CA . VAL A 1 532 ? -9.110 -4.398 18.014 1.00 92.94 532 VAL A CA 1
ATOM 3925 C C . VAL A 1 532 ? -7.932 -3.931 18.861 1.00 92.94 532 VAL A C 1
ATOM 3927 O O . VAL A 1 532 ? -6.977 -4.680 19.042 1.00 92.94 532 VAL A O 1
ATOM 3930 N N . LEU A 1 533 ? -8.000 -2.712 19.404 1.00 89.25 533 LEU A N 1
ATOM 3931 C CA . LEU A 1 533 ? -6.897 -2.119 20.157 1.00 89.25 533 LEU A CA 1
ATOM 3932 C C . LEU A 1 533 ? -6.657 -2.802 21.514 1.00 89.25 533 LEU A C 1
ATOM 3934 O O . LEU A 1 533 ? -5.532 -2.770 22.010 1.00 89.25 533 LEU A O 1
ATOM 3938 N N . THR A 1 534 ? -7.670 -3.474 22.071 1.00 87.56 534 THR A N 1
ATOM 3939 C CA . THR A 1 534 ? -7.555 -4.330 23.267 1.00 87.56 534 THR A CA 1
ATOM 3940 C C . THR A 1 534 ? -7.581 -5.831 22.945 1.00 87.56 534 THR A C 1
ATOM 3942 O O . THR A 1 534 ? -7.573 -6.651 23.861 1.00 87.56 534 THR A O 1
ATOM 3945 N N . LEU A 1 535 ? -7.569 -6.200 21.656 1.00 86.12 535 LEU A N 1
ATOM 3946 C CA . LEU A 1 535 ? -7.631 -7.581 21.162 1.00 86.12 535 LEU A CA 1
ATOM 3947 C C . LEU A 1 535 ? -8.862 -8.362 21.667 1.00 86.12 535 LEU A C 1
ATOM 3949 O O . LEU A 1 535 ? -8.776 -9.557 21.961 1.00 86.12 535 LEU A O 1
ATOM 3953 N N . GLU A 1 536 ? -10.032 -7.717 21.724 1.00 85.25 536 GLU A N 1
ATOM 3954 C CA . GLU A 1 536 ? -11.292 -8.378 22.084 1.00 85.25 536 GLU A CA 1
ATOM 3955 C C . GLU A 1 536 ? -11.628 -9.527 21.116 1.00 85.25 536 GLU A C 1
ATOM 3957 O O . GLU A 1 536 ? -11.530 -9.348 19.894 1.00 85.25 536 GLU A O 1
ATOM 3962 N N . PRO A 1 537 ? -12.072 -10.697 21.618 1.00 79.31 537 PRO A N 1
ATOM 3963 C CA . PRO A 1 537 ? -12.472 -11.820 20.775 1.00 79.31 537 PRO A CA 1
ATOM 3964 C C . PRO A 1 537 ? -13.697 -11.480 19.913 1.00 79.31 537 PRO A C 1
ATOM 3966 O O . PRO A 1 537 ? -14.372 -10.469 20.105 1.00 79.31 537 PRO A O 1
ATOM 3969 N N . SER A 1 538 ? -13.970 -12.314 18.908 1.00 75.38 538 SER A N 1
ATOM 3970 C CA . SER A 1 538 ? -15.099 -12.097 18.000 1.00 75.38 538 SER A CA 1
ATOM 3971 C C . SER A 1 538 ? -16.417 -12.173 18.768 1.00 75.38 538 SER A C 1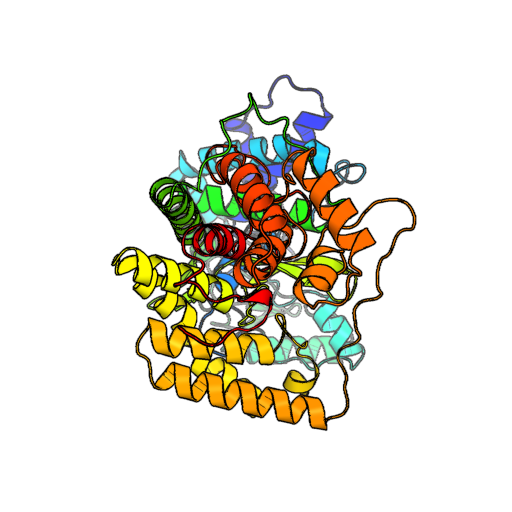
ATOM 3973 O O . SER A 1 538 ? -16.621 -13.132 19.515 1.00 75.38 538 SER A O 1
ATOM 3975 N N . ARG A 1 539 ? -17.291 -11.187 18.551 1.00 68.00 539 ARG A N 1
ATOM 3976 C CA . ARG A 1 539 ? -18.668 -11.172 19.062 1.00 68.00 539 ARG A CA 1
ATOM 3977 C C . ARG A 1 539 ? -19.620 -11.935 18.157 1.00 68.00 539 ARG A C 1
ATOM 3979 O O . ARG A 1 539 ? -19.397 -11.886 16.922 1.00 68.00 539 ARG A O 1
#

Foldseek 3Di:
DPPVVLLVVLVVVLLVLLCVQDPQDPDPPLLSLLLVLLLLLLSCLLQLAQELDSLRGLEAQAQFDDLFDGDLASSVCSNASVRHDDQCPSPPCNVPVPVNLVSSLVSNVSNLVSCLVPVVVSLVSLVVQQAPKGWHDLDDQVVLVCVLVVNDDDDQRHPQNVVVVVLQVVCVVVVHHWTWIDGQNACWIATPVGDIDHNNGVHGSSVRSSVSSVPRDDLSSVLNSLQSLLSSLLPDPDLDFDDDPFDDQDDLDAQDLVLLLVLLVLLLVVLVSQWGDDPLAIWGWFWDADPVRTTDTDIADLFLFGHLLVLLLLLLLSCLVVVPCVSNSNSVNHCVRQLVVLVSVVVPVPVLLVQADDRSGLVRNLLSLQQNCVSNVNPSSPVSSVSSVVSNVVNVVVDDDRPLPPQPPPPPDAQLFCSRHDLVCLLVVVQDPVRVVVVLVVLQPDAAGLQLFCGRHRLVNLLSLLSVVVVPDPSSVSSSSSRSVRDDSPNVVPDLNFSGRVSSAGSGQRGHSSVSSLSSNCSSCVVQRDDSSVSDHHD

pLDDT: mean 84.13, std 15.39, range [26.69, 98.56]